Protein AF-A0A9E3WI52-F1 (afdb_monomer)

Solvent-accessible surface area (backbone atoms only — not comparable to full-atom values): 20286 Å² total; per-residue (Å²): 113,71,72,60,54,52,52,51,52,50,51,52,51,51,51,50,51,51,50,51,51,53,52,49,52,51,50,51,46,42,51,48,40,39,62,62,40,38,29,84,53,32,44,64,48,56,54,50,58,74,74,46,90,73,80,73,64,60,49,67,65,26,34,40,40,36,31,42,44,24,54,39,56,58,55,75,58,90,56,18,47,65,52,43,52,56,47,51,59,49,45,49,65,48,27,78,74,38,58,31,74,82,66,46,52,43,35,36,20,37,22,39,41,56,83,48,69,51,67,68,43,53,48,50,52,35,50,41,20,33,74,62,46,31,46,66,31,43,18,36,64,64,73,66,47,30,62,83,55,42,60,64,53,50,52,52,49,52,52,60,40,42,77,59,36,35,41,25,27,41,70,98,76,60,43,60,42,32,44,35,31,44,62,72,57,19,61,25,29,36,36,91,62,30,45,22,38,38,36,50,52,53,43,32,76,67,25,33,66,31,38,54,55,43,68,41,75,45,43,83,46,32,38,34,57,71,44,41,42,26,36,28,64,66,40,90,51,59,36,35,63,36,48,64,51,64,41,24,49,74,56,80,81,90,85,61,24,31,42,46,44,23,30,64,47,74,40,82,90,74,49,46,76,43,57,36,53,52,33,81,94,34,64,73,44,68,74,50,54,54,48,35,62,64,46,58,21,40,44,45,93,37,50,35,49,27,51,37,38,32,34,30,46,43,66,76,32,38,72,33,52,66,70,60,41,43,63,55,39,52,51,44,50,51,51,52,27,59,78,49,46,28,42,41,39,53,31,34,64,67,28,50,51,11,39,50,54,34,38,18,69,58,53,77,84,68,64,81,85,26,45,55,61,76,58,54,59,47,32,25,59,47,44,62,61,52,52,54,52,58,69,71,74,111

Mean predicted aligned error: 4.51 Å

Sequence (394 aa):
MRAWTERRKKWVRMAAVIGAVLVFLYVVRAVYTFTFYKASVWFPSYLASLFASQETVADARKHVVFLMVDHYEPGRDEEAEARSERWLVRFRAIAERHHDSYGNRFRYSWFYPYDEHREQVLAGLCLAAAEGYGEVELHWHHPRSDSQRFPAMLDDAIRWFQHHDALVSAGPNPRTQFGFIHGVWALDDSQPRCGVRRELDILFQHGCYADFTFSTIGTVSQPRKINSIYYATDSDAPKSYDTGEDVTVGKPIEDRLMIFEGPIGLNWITWRLDYAAVEAWARPTPGRILRWIGANIHVQGRPEWVFVKVYSHGIQSQDVILDHDLDGMLRSLEEICRARGITLHYVTAREAYNLVKAAEAGKSGNPEDFRDYRVPKPATSTLLQRRASAASGL

Structure (mmCIF, N/CA/C/O backbone):
data_AF-A0A9E3WI52-F1
#
_entry.id   AF-A0A9E3WI52-F1
#
loop_
_atom_site.group_PDB
_atom_site.id
_atom_site.type_symbol
_atom_site.label_atom_id
_atom_site.label_alt_id
_atom_site.label_comp_id
_atom_site.label_asym_id
_atom_site.label_entity_id
_atom_site.label_seq_id
_atom_site.pdbx_PDB_ins_code
_atom_site.Cartn_x
_atom_site.Cartn_y
_atom_site.Cartn_z
_atom_site.occupancy
_atom_site.B_iso_or_equiv
_atom_site.auth_seq_id
_atom_site.auth_comp_id
_atom_site.auth_asym_id
_atom_site.auth_atom_id
_atom_site.pdbx_PDB_model_num
ATOM 1 N N . MET A 1 1 ? -4.105 39.597 55.130 1.00 57.78 1 MET A N 1
ATOM 2 C CA . MET A 1 1 ? -4.973 39.523 53.924 1.00 57.78 1 MET A CA 1
ATOM 3 C C . MET A 1 1 ? -4.330 40.074 52.641 1.00 57.78 1 MET A C 1
ATOM 5 O O . MET A 1 1 ? -4.258 39.312 51.687 1.00 57.78 1 MET A O 1
ATOM 9 N N . ARG A 1 2 ? -3.799 41.313 52.584 1.00 59.47 2 ARG A N 1
ATOM 10 C CA . ARG A 1 2 ? -3.226 41.908 51.341 1.00 59.47 2 ARG A CA 1
ATOM 11 C C . ARG A 1 2 ? -2.077 41.116 50.676 1.00 59.47 2 ARG A C 1
ATOM 13 O O . ARG A 1 2 ? -2.048 40.985 49.456 1.00 59.47 2 ARG A O 1
ATOM 20 N N . ALA A 1 3 ? -1.158 40.535 51.451 1.00 60.12 3 ALA A N 1
ATOM 21 C CA . ALA A 1 3 ? -0.041 39.748 50.902 1.00 60.12 3 ALA A CA 1
ATOM 22 C C . ALA A 1 3 ? -0.484 38.414 50.261 1.00 60.12 3 ALA A C 1
ATOM 24 O O . ALA A 1 3 ? 0.117 37.951 49.291 1.00 60.12 3 ALA A O 1
ATOM 25 N N . TRP A 1 4 ? -1.567 37.816 50.769 1.00 58.97 4 TRP A N 1
ATOM 26 C CA . TRP A 1 4 ? -2.143 36.580 50.230 1.00 58.97 4 TRP A CA 1
ATOM 27 C C . TRP A 1 4 ? -2.876 36.837 48.905 1.00 58.97 4 TRP A C 1
ATOM 29 O O . TRP A 1 4 ? -2.714 36.085 47.946 1.00 58.97 4 TRP A O 1
ATOM 39 N N . THR A 1 5 ? -3.586 37.966 48.800 1.00 72.00 5 THR A N 1
ATOM 40 C CA . THR A 1 5 ? -4.234 38.398 47.553 1.00 72.00 5 THR A CA 1
ATOM 41 C C . THR A 1 5 ? -3.234 38.740 46.446 1.00 72.00 5 THR A C 1
ATOM 43 O O . THR A 1 5 ? -3.484 38.400 45.295 1.00 72.00 5 THR A O 1
ATOM 46 N N . GLU A 1 6 ? -2.078 39.334 46.762 1.00 74.62 6 GLU A N 1
ATOM 47 C CA . GLU A 1 6 ? -1.042 39.629 45.757 1.00 74.62 6 GLU A CA 1
ATOM 48 C C . GLU A 1 6 ? -0.302 38.373 45.273 1.00 74.62 6 GLU A C 1
ATOM 50 O O . GLU A 1 6 ? -0.060 38.228 44.074 1.00 74.62 6 GLU A O 1
ATOM 55 N N . ARG A 1 7 ? -0.014 37.405 46.159 1.00 77.12 7 ARG A N 1
ATOM 56 C CA . ARG A 1 7 ? 0.502 36.090 45.731 1.00 77.12 7 ARG A CA 1
ATOM 57 C C . ARG A 1 7 ? -0.494 35.371 44.825 1.00 77.12 7 ARG A C 1
ATOM 59 O O . ARG A 1 7 ? -0.096 34.885 43.772 1.00 77.12 7 ARG A O 1
ATOM 66 N N . ARG A 1 8 ? -1.782 35.352 45.182 1.00 83.19 8 ARG A N 1
ATOM 67 C CA . ARG A 1 8 ? -2.834 34.743 44.352 1.00 83.19 8 ARG A CA 1
ATOM 68 C C . ARG A 1 8 ? -2.932 35.412 42.977 1.00 83.19 8 ARG A C 1
ATOM 70 O O . ARG A 1 8 ? -2.984 34.709 41.977 1.00 83.19 8 ARG A O 1
ATOM 77 N N . LYS A 1 9 ? -2.872 36.747 42.900 1.00 84.81 9 LYS A N 1
ATOM 78 C CA . LYS A 1 9 ? -2.837 37.481 41.620 1.00 84.81 9 LYS A CA 1
ATOM 79 C C . LYS A 1 9 ? -1.603 37.139 40.778 1.00 84.81 9 LYS A C 1
ATOM 81 O O . LYS A 1 9 ? -1.740 36.977 39.570 1.00 84.81 9 LYS A O 1
ATOM 86 N N . LYS A 1 10 ? -0.418 36.999 41.387 1.00 85.50 10 LYS A N 1
ATOM 87 C CA . LYS A 1 10 ? 0.804 36.563 40.682 1.00 85.50 10 LYS A CA 1
ATOM 88 C C . LYS A 1 10 ? 0.668 35.146 40.121 1.00 85.50 10 LYS A C 1
ATOM 90 O O . LYS A 1 10 ? 0.993 34.944 38.958 1.00 85.50 10 LYS A O 1
ATOM 95 N N . TRP A 1 11 ? 0.133 34.202 40.899 1.00 90.88 11 TRP A N 1
ATOM 96 C CA . TRP A 1 11 ? -0.133 32.835 40.431 1.00 90.88 11 TRP A CA 1
ATOM 97 C C . TRP A 1 11 ? -1.143 32.796 39.287 1.00 90.88 11 TRP A C 1
ATOM 99 O O . TRP A 1 11 ? -0.896 32.131 38.289 1.00 90.88 11 TRP A O 1
ATOM 109 N N . VAL A 1 12 ? -2.236 33.556 39.390 1.00 90.62 12 VAL A N 1
ATOM 110 C CA . VAL A 1 12 ? -3.239 33.657 38.318 1.00 90.62 12 VAL A CA 1
ATOM 111 C C . VAL A 1 12 ? -2.630 34.255 37.047 1.00 90.62 12 VAL A C 1
ATOM 113 O O . VAL A 1 12 ? -2.839 33.715 35.967 1.00 90.62 12 VAL A O 1
ATOM 116 N N . ARG A 1 13 ? -1.828 35.324 37.156 1.00 91.88 13 ARG A N 1
ATOM 117 C CA . ARG A 1 13 ? -1.117 35.910 36.006 1.00 91.88 13 ARG A CA 1
ATOM 118 C C . ARG A 1 13 ? -0.124 34.931 35.387 1.00 91.88 13 ARG A C 1
ATOM 120 O O . ARG A 1 13 ? -0.089 34.809 34.172 1.00 91.88 13 ARG A O 1
ATOM 127 N N . MET A 1 14 ? 0.652 34.221 36.204 1.00 93.44 14 MET A N 1
ATOM 128 C CA . MET A 1 14 ? 1.607 33.227 35.715 1.00 93.44 14 MET A CA 1
ATOM 129 C C . MET A 1 14 ? 0.900 32.065 35.012 1.00 93.44 14 MET A C 1
ATOM 131 O O . MET A 1 14 ? 1.297 31.694 33.914 1.00 93.44 14 MET A O 1
ATOM 135 N N . ALA A 1 15 ? -0.187 31.548 35.587 1.00 93.94 15 ALA A N 1
ATOM 136 C CA . ALA A 1 15 ? -1.006 30.517 34.958 1.00 93.94 15 ALA A CA 1
ATOM 137 C C . ALA A 1 15 ? -1.618 30.999 33.632 1.00 93.94 15 ALA A C 1
ATOM 139 O O . ALA A 1 15 ? -1.608 30.257 32.656 1.00 93.94 15 ALA A O 1
ATOM 140 N N . ALA A 1 16 ? -2.088 32.249 33.568 1.00 94.25 16 ALA A N 1
ATOM 141 C CA . ALA A 1 16 ? -2.601 32.841 32.335 1.00 94.25 16 ALA A CA 1
ATOM 142 C C . ALA A 1 16 ? -1.513 32.975 31.256 1.00 94.25 16 ALA A C 1
ATOM 144 O O . ALA A 1 16 ? -1.765 32.653 30.100 1.00 94.25 16 ALA A O 1
ATOM 145 N N . VAL A 1 17 ? -0.296 33.390 31.629 1.00 95.88 17 VAL A N 1
ATOM 146 C CA . VAL A 1 17 ? 0.849 33.463 30.704 1.00 95.88 17 VAL A CA 1
ATOM 147 C C . VAL A 1 17 ? 1.230 32.073 30.199 1.00 95.88 17 VAL A C 1
ATOM 149 O O . VAL A 1 17 ? 1.376 31.893 28.995 1.00 95.88 17 VAL A O 1
ATOM 152 N N . ILE A 1 18 ? 1.333 31.078 31.085 1.00 96.25 18 ILE A N 1
ATOM 153 C CA . ILE A 1 18 ? 1.615 29.688 30.693 1.00 96.25 18 ILE A CA 1
ATOM 154 C C . ILE A 1 18 ? 0.526 29.174 29.745 1.00 96.25 18 ILE A C 1
ATOM 156 O O . ILE A 1 18 ? 0.843 28.623 28.695 1.00 96.25 18 ILE A O 1
ATOM 160 N N . GLY A 1 19 ? -0.749 29.406 30.068 1.00 96.25 19 GLY A N 1
ATOM 161 C CA . GLY A 1 19 ? -1.870 29.041 29.204 1.00 96.25 19 GLY A CA 1
ATOM 162 C C . GLY A 1 19 ? -1.782 29.695 27.824 1.00 96.25 19 GLY A C 1
ATOM 163 O O . GLY A 1 19 ? -1.915 29.008 26.815 1.00 96.25 19 GLY A O 1
ATOM 164 N N . ALA A 1 20 ? -1.478 30.993 27.763 1.00 96.62 20 ALA A N 1
ATOM 165 C CA . ALA A 1 20 ? -1.299 31.710 26.503 1.00 96.62 20 ALA A CA 1
ATOM 166 C C . ALA A 1 20 ? -0.125 31.157 25.676 1.00 96.62 20 ALA A C 1
ATOM 168 O O . ALA A 1 20 ? -0.264 30.988 24.466 1.00 96.62 20 ALA A O 1
ATOM 169 N N . VAL A 1 21 ? 1.001 30.815 26.314 1.00 97.06 21 VAL A N 1
ATOM 170 C CA . VAL A 1 21 ? 2.152 30.186 25.644 1.00 97.06 21 VAL A CA 1
ATOM 171 C C . VAL A 1 21 ? 1.782 28.810 25.092 1.00 97.06 21 VAL A C 1
ATOM 173 O O . VAL A 1 21 ? 2.107 28.513 23.947 1.00 97.06 21 VAL A O 1
ATOM 176 N N . LEU A 1 22 ? 1.069 27.980 25.856 1.00 95.75 22 LEU A N 1
ATOM 177 C CA . LEU A 1 22 ? 0.636 26.659 25.389 1.00 95.75 22 LEU A CA 1
ATOM 178 C C . LEU A 1 22 ? -0.327 26.760 24.199 1.00 95.75 22 LEU A C 1
ATOM 180 O O . LEU A 1 22 ? -0.162 26.030 23.223 1.00 95.75 22 LEU A O 1
ATOM 184 N N . VAL A 1 23 ? -1.281 27.695 24.238 1.00 96.12 23 VAL A N 1
ATOM 185 C CA . VAL A 1 23 ? -2.182 27.970 23.106 1.00 96.12 23 VAL A CA 1
ATOM 186 C C . VAL A 1 23 ? -1.394 28.459 21.892 1.00 96.12 23 VAL A C 1
ATOM 188 O O . VAL A 1 23 ? -1.621 27.978 20.785 1.00 96.12 23 VAL A O 1
ATOM 191 N N . PHE A 1 24 ? -0.432 29.364 22.086 1.00 96.88 24 PHE A N 1
ATOM 192 C CA . PHE A 1 24 ? 0.430 29.840 21.007 1.00 96.88 24 PHE A CA 1
ATOM 193 C C . PHE A 1 24 ? 1.222 28.693 20.365 1.00 96.88 24 PHE A C 1
ATOM 195 O O . PHE A 1 24 ? 1.182 28.536 19.147 1.00 96.88 24 PHE A O 1
ATOM 202 N N . LEU A 1 25 ? 1.878 27.843 21.162 1.00 95.62 25 LEU A N 1
ATOM 203 C CA . LEU A 1 25 ? 2.631 26.688 20.660 1.00 95.62 25 LEU A CA 1
ATOM 204 C C . LEU A 1 25 ? 1.732 25.683 19.931 1.00 95.62 25 LEU A C 1
ATOM 206 O O . LEU A 1 25 ? 2.123 25.153 18.891 1.00 95.62 25 LEU A O 1
ATOM 210 N N . TYR A 1 26 ? 0.520 25.452 20.438 1.00 95.38 26 TYR A N 1
ATOM 211 C CA . TYR A 1 26 ? -0.478 24.612 19.780 1.00 95.38 26 TYR A CA 1
ATOM 212 C C . TYR A 1 26 ? -0.864 25.167 18.401 1.00 95.38 26 TYR A C 1
ATOM 214 O O . TYR A 1 26 ? -0.838 24.428 17.417 1.00 95.38 26 TYR A O 1
ATOM 222 N N . VAL A 1 27 ? -1.145 26.472 18.300 1.00 95.88 27 VAL A N 1
ATOM 223 C CA . VAL A 1 27 ? -1.468 27.133 17.023 1.00 95.88 27 VAL A CA 1
ATOM 224 C C . VAL A 1 27 ? -0.275 27.102 16.067 1.00 95.88 27 VAL A C 1
ATOM 226 O O . VAL A 1 27 ? -0.444 26.748 14.904 1.00 95.88 27 VAL A O 1
ATOM 229 N N . VAL A 1 28 ? 0.940 27.394 16.539 1.00 95.94 28 VAL A N 1
ATOM 230 C CA . VAL A 1 28 ? 2.161 27.315 15.718 1.00 95.94 28 VAL A CA 1
ATOM 231 C C . VAL A 1 28 ? 2.356 25.901 15.171 1.00 95.94 28 VAL A C 1
ATOM 233 O O . VAL A 1 28 ? 2.612 25.733 13.979 1.00 95.94 28 VAL A O 1
ATOM 236 N N . ARG A 1 29 ? 2.178 24.868 16.004 1.00 93.62 29 ARG A N 1
ATOM 237 C CA . ARG A 1 29 ? 2.271 23.468 15.573 1.00 93.62 29 ARG A CA 1
ATOM 238 C C . ARG A 1 29 ? 1.187 23.116 14.549 1.00 93.62 29 ARG A C 1
ATOM 240 O O . ARG A 1 29 ? 1.490 22.394 13.595 1.00 93.62 29 ARG A O 1
ATOM 247 N N . ALA A 1 30 ? -0.034 23.623 14.716 1.00 93.00 30 ALA A N 1
ATOM 248 C CA . ALA A 1 30 ? -1.128 23.447 13.764 1.00 93.00 30 ALA A CA 1
ATOM 249 C C . ALA A 1 30 ? -0.794 24.077 12.404 1.00 93.00 30 ALA A C 1
ATOM 251 O O . ALA A 1 30 ? -0.822 23.381 11.390 1.00 93.00 30 ALA A O 1
ATOM 252 N N . VAL A 1 31 ? -0.386 25.352 12.385 1.00 95.06 31 VAL A N 1
ATOM 253 C CA . VAL A 1 31 ? 0.001 26.075 11.160 1.00 95.06 31 VAL A CA 1
ATOM 254 C C . VAL A 1 31 ? 1.187 25.400 10.477 1.00 95.06 31 VAL A C 1
ATOM 256 O O . VAL A 1 31 ? 1.158 25.196 9.266 1.00 95.06 31 VAL A O 1
ATOM 259 N N . TYR A 1 32 ? 2.205 24.988 11.240 1.00 94.00 32 TYR A N 1
ATOM 260 C CA . TYR A 1 32 ? 3.330 24.228 10.698 1.00 94.00 32 TYR A CA 1
ATOM 261 C C . TYR A 1 32 ? 2.856 22.936 10.028 1.00 94.00 32 TYR A C 1
ATOM 263 O O . TYR A 1 32 ? 3.246 22.668 8.897 1.00 94.00 32 TYR A O 1
ATOM 271 N N . THR A 1 33 ? 1.976 22.165 10.681 1.00 90.56 33 THR A N 1
ATOM 272 C CA . THR A 1 33 ? 1.414 20.938 10.086 1.00 90.56 33 THR A CA 1
ATOM 273 C C . THR A 1 33 ? 0.702 21.249 8.781 1.00 90.56 33 THR A C 1
ATOM 275 O O . THR A 1 33 ? 0.937 20.585 7.778 1.00 90.56 33 THR A O 1
ATOM 278 N N . PHE A 1 34 ? -0.146 22.277 8.789 1.00 92.94 34 PHE A N 1
ATOM 279 C CA . PHE A 1 34 ? -0.981 22.616 7.650 1.00 92.94 34 PHE A CA 1
ATOM 280 C C . PHE A 1 34 ? -0.155 23.024 6.429 1.00 92.94 34 PHE A C 1
ATOM 282 O O . PHE A 1 34 ? -0.425 22.587 5.311 1.00 92.94 34 PHE A O 1
ATOM 289 N N . THR A 1 35 ? 0.888 23.819 6.660 1.00 93.44 35 THR A N 1
ATOM 290 C CA . THR A 1 35 ? 1.773 24.324 5.610 1.00 93.44 35 THR A CA 1
ATOM 291 C C . THR A 1 35 ? 2.753 23.255 5.135 1.00 93.44 35 THR A C 1
ATOM 293 O O . THR A 1 35 ? 2.845 23.003 3.935 1.00 93.44 35 THR A O 1
ATOM 296 N N . PHE A 1 36 ? 3.467 22.604 6.059 1.00 92.38 36 PHE A N 1
ATOM 297 C CA . PHE A 1 36 ? 4.516 21.636 5.729 1.00 92.38 36 PHE A CA 1
ATOM 298 C C . PHE A 1 36 ? 3.946 20.399 5.029 1.00 92.38 36 PHE A C 1
ATOM 300 O O . PHE A 1 36 ? 4.483 19.956 4.020 1.00 92.38 36 PHE A O 1
ATOM 307 N N . TYR A 1 37 ? 2.809 19.888 5.508 1.00 93.12 37 TYR A N 1
ATOM 308 C CA . TYR A 1 37 ? 2.162 18.705 4.936 1.00 93.12 37 TYR A CA 1
ATOM 309 C C . TYR A 1 37 ? 1.143 19.033 3.833 1.00 93.12 37 TYR A C 1
ATOM 311 O O . TYR A 1 37 ? 0.347 18.168 3.463 1.00 93.12 37 TYR A O 1
ATOM 319 N N . LYS A 1 38 ? 1.143 20.275 3.318 1.00 94.56 38 LYS A N 1
ATOM 320 C CA . LYS A 1 38 ? 0.213 20.761 2.279 1.00 94.56 38 LYS A CA 1
ATOM 321 C C . LYS A 1 38 ? -1.238 20.347 2.550 1.00 94.56 38 LYS A C 1
ATOM 323 O O . LYS A 1 38 ? -1.957 19.882 1.667 1.00 94.56 38 LYS A O 1
ATOM 328 N N . ALA A 1 39 ? -1.670 20.511 3.797 1.00 92.81 39 ALA A N 1
ATOM 329 C CA . ALA A 1 39 ? -2.954 20.011 4.267 1.00 92.81 39 ALA A CA 1
ATOM 330 C C . ALA A 1 39 ? -4.150 20.661 3.562 1.00 92.81 39 ALA A C 1
ATOM 332 O O . ALA A 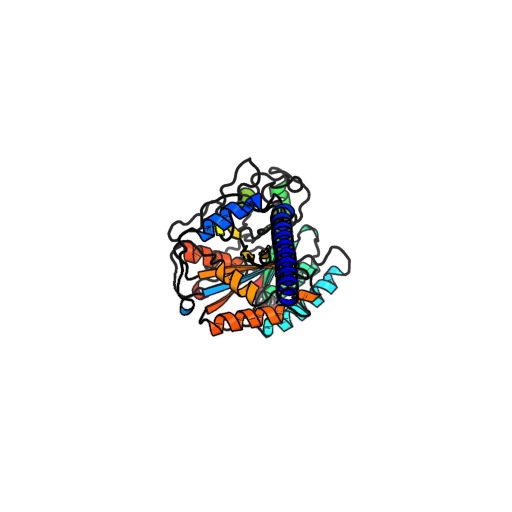1 39 ? -5.214 20.061 3.514 1.00 92.81 39 ALA A O 1
ATOM 333 N N . SER A 1 40 ? -3.978 21.825 2.929 1.00 93.38 40 SER A N 1
ATOM 334 C CA . SER A 1 40 ? -5.005 22.430 2.072 1.00 93.38 40 SER A CA 1
ATOM 335 C C . SER A 1 40 ? -5.495 21.513 0.945 1.00 93.38 40 SER A C 1
ATOM 337 O O . SER A 1 40 ? -6.608 21.711 0.469 1.00 93.38 40 SER A O 1
ATOM 339 N N . VAL A 1 41 ? -4.697 20.520 0.533 1.00 94.56 41 VAL A N 1
ATOM 340 C CA . VAL A 1 41 ? -5.084 19.535 -0.483 1.00 94.56 41 VAL A CA 1
ATOM 341 C C . VAL A 1 41 ? -6.080 18.518 0.089 1.00 94.56 41 VAL A C 1
ATOM 343 O O . VAL A 1 41 ? -7.159 18.347 -0.458 1.00 94.56 41 VAL A O 1
ATOM 346 N N . TRP A 1 42 ? -5.774 17.872 1.214 1.00 94.50 42 TRP A N 1
ATOM 347 C CA . TRP A 1 42 ? -6.526 16.702 1.699 1.00 94.50 42 TRP A CA 1
ATOM 348 C C . TRP A 1 42 ? -7.387 16.961 2.947 1.00 94.50 42 TRP A C 1
ATOM 350 O O . TRP A 1 42 ? -8.357 16.249 3.209 1.00 94.50 42 TRP A O 1
ATOM 360 N N . PHE A 1 43 ? -7.064 17.979 3.744 1.00 94.56 43 PHE A N 1
ATOM 361 C CA . PHE A 1 43 ? -7.746 18.255 5.010 1.00 94.56 43 PHE A CA 1
ATOM 362 C C . PHE A 1 43 ? -9.230 18.614 4.865 1.00 94.56 43 PHE A C 1
ATOM 364 O O . PHE A 1 43 ? -9.995 18.217 5.742 1.00 94.56 43 PHE A O 1
ATOM 371 N N . PRO A 1 44 ? -9.690 19.307 3.800 1.00 95.12 44 PRO A N 1
ATOM 372 C CA . PRO A 1 44 ? -11.124 19.494 3.586 1.00 95.12 44 PRO A CA 1
ATOM 373 C C . PRO A 1 44 ? -11.887 18.163 3.519 1.00 95.12 44 PRO A C 1
ATOM 375 O O . PRO A 1 44 ? -12.926 18.030 4.162 1.00 95.12 44 PRO A O 1
ATOM 378 N N . SER A 1 45 ? -11.340 17.159 2.827 1.00 94.19 45 SER A N 1
ATOM 379 C CA . SER A 1 45 ? -11.917 15.810 2.760 1.00 94.19 45 SER A CA 1
ATOM 380 C C . SER A 1 45 ? -11.865 15.103 4.113 1.00 94.19 45 SER A C 1
ATOM 382 O O . SER A 1 45 ? -12.846 14.485 4.516 1.00 94.19 45 SER A O 1
ATOM 384 N N . TYR A 1 46 ? -10.763 15.259 4.855 1.00 93.56 46 TYR A N 1
ATOM 385 C CA . TYR A 1 46 ? -10.645 14.742 6.222 1.00 93.56 46 TYR A CA 1
ATOM 386 C C . TYR A 1 46 ? -11.692 15.343 7.171 1.00 93.56 46 TYR A C 1
ATOM 388 O O . TYR A 1 46 ? -12.299 14.638 7.969 1.00 93.56 46 TYR A O 1
ATOM 396 N N . LEU A 1 47 ? -11.936 16.653 7.095 1.00 93.38 47 LEU A N 1
ATOM 397 C CA . LEU A 1 47 ? -12.991 17.296 7.877 1.00 93.38 47 LEU A CA 1
ATOM 398 C C . LEU A 1 47 ? -14.373 16.804 7.451 1.00 93.38 47 LEU A C 1
ATOM 400 O O . LEU A 1 47 ? -15.190 16.494 8.314 1.00 93.38 47 LEU A O 1
ATOM 404 N N . ALA A 1 48 ? -14.630 16.703 6.145 1.00 92.88 48 ALA A N 1
ATOM 405 C CA . ALA A 1 48 ? -15.899 16.200 5.632 1.00 92.88 48 ALA A CA 1
ATOM 406 C C . ALA A 1 48 ? -16.187 14.776 6.135 1.00 92.88 48 ALA A C 1
ATOM 408 O O . ALA A 1 48 ? -17.309 14.499 6.559 1.00 92.88 48 ALA A O 1
ATOM 409 N N . SER A 1 49 ? -15.177 13.899 6.189 1.00 90.81 49 SER A N 1
ATOM 410 C CA . SER A 1 49 ? -15.351 12.526 6.676 1.00 90.81 49 SER A CA 1
ATOM 411 C C . SER A 1 49 ? -15.698 12.443 8.166 1.00 90.81 49 SER A C 1
ATOM 413 O O . SER A 1 49 ? -16.364 11.495 8.569 1.00 90.81 49 SER A O 1
ATOM 415 N N . LEU A 1 50 ? -15.298 13.429 8.983 1.00 88.44 50 LEU A N 1
ATOM 416 C CA . LEU A 1 50 ? -15.662 13.482 10.408 1.00 88.44 50 LEU A CA 1
ATOM 417 C C . LEU A 1 50 ? -17.139 13.804 10.652 1.00 88.44 50 LEU A C 1
ATOM 419 O O . LEU A 1 50 ? -17.662 13.466 11.713 1.00 88.44 50 LEU A O 1
ATOM 423 N N . PHE A 1 51 ? -17.796 14.469 9.701 1.00 89.19 51 PHE A N 1
ATOM 424 C CA . PHE A 1 51 ? -19.217 14.817 9.789 1.00 89.19 51 PHE A CA 1
ATOM 425 C C . PHE A 1 51 ? -20.113 13.903 8.945 1.00 89.19 51 PHE A C 1
ATOM 427 O O . PHE A 1 51 ? -21.330 13.910 9.125 1.00 89.19 51 PHE A O 1
ATOM 434 N N . ALA A 1 52 ? -19.534 13.123 8.030 1.00 87.00 52 ALA A N 1
ATOM 435 C CA . ALA A 1 52 ? -20.263 12.149 7.233 1.00 87.00 52 ALA A CA 1
ATOM 436 C C . ALA A 1 52 ? -20.773 10.984 8.099 1.00 87.00 52 ALA A C 1
ATOM 438 O O . ALA A 1 52 ? -20.106 10.546 9.038 1.00 87.00 52 ALA A O 1
ATOM 439 N N . SER A 1 53 ? -21.950 10.450 7.756 1.00 81.50 53 SER A N 1
ATOM 440 C CA . SER A 1 53 ? -22.398 9.169 8.307 1.00 81.50 53 SER A CA 1
ATOM 441 C C . SER A 1 53 ? -21.431 8.080 7.847 1.00 81.50 53 SER A C 1
ATOM 443 O O . SER A 1 53 ? -21.197 7.932 6.651 1.00 81.50 53 SER A O 1
ATOM 445 N N . GLN A 1 54 ? -20.838 7.364 8.800 1.00 84.19 54 GLN A N 1
ATOM 446 C CA . GLN A 1 54 ? -19.888 6.292 8.525 1.00 84.19 54 GLN A CA 1
ATOM 447 C C . GLN A 1 54 ? -20.606 4.948 8.613 1.00 84.19 54 GLN A C 1
ATOM 449 O O . GLN A 1 54 ? -21.208 4.624 9.644 1.00 84.19 54 GLN A O 1
ATOM 454 N N . GLU A 1 55 ? -20.508 4.144 7.557 1.00 91.88 55 GLU A N 1
ATOM 455 C CA . GLU A 1 55 ? -20.894 2.740 7.627 1.00 91.88 55 GLU A CA 1
ATOM 456 C C . GLU A 1 55 ? -19.957 2.034 8.610 1.00 91.88 55 GLU A C 1
ATOM 458 O O . GLU A 1 55 ? -18.738 2.013 8.443 1.00 91.88 55 GLU A O 1
ATOM 463 N N . THR A 1 56 ? -20.514 1.493 9.689 1.00 93.50 56 THR A N 1
ATOM 464 C CA . THR A 1 56 ? -19.725 0.838 10.731 1.00 93.50 56 THR A CA 1
ATOM 465 C C . THR A 1 56 ? -20.412 -0.429 11.202 1.00 93.50 56 THR A C 1
ATOM 467 O O . THR A 1 56 ? -21.637 -0.560 11.193 1.00 93.50 56 THR A O 1
ATOM 470 N N . VAL A 1 57 ? -19.598 -1.377 11.652 1.00 96.19 57 VAL A N 1
ATOM 471 C CA . VAL A 1 57 ? -20.055 -2.581 12.344 1.00 96.19 57 VAL A CA 1
ATOM 472 C C . VAL A 1 57 ? -19.353 -2.704 13.691 1.00 96.19 57 VAL A C 1
ATOM 474 O O . VAL A 1 57 ? -18.323 -2.073 13.939 1.00 96.19 57 VAL A O 1
ATOM 477 N N . ALA A 1 58 ? -19.920 -3.522 14.576 1.00 96.81 58 ALA A N 1
ATOM 478 C CA . ALA A 1 58 ? -19.271 -3.883 15.830 1.00 96.81 58 ALA A CA 1
ATOM 479 C C . ALA A 1 58 ? -17.929 -4.577 15.554 1.00 96.81 58 ALA A C 1
ATOM 481 O O . ALA A 1 58 ? -17.823 -5.340 14.597 1.00 96.81 58 ALA A O 1
ATOM 482 N N . ASP A 1 59 ? -16.935 -4.355 16.415 1.00 96.62 59 ASP A N 1
ATOM 483 C CA . ASP A 1 59 ? -15.583 -4.901 16.230 1.00 96.62 59 ASP A CA 1
ATOM 484 C C . ASP A 1 59 ? -15.563 -6.428 16.084 1.00 96.62 59 ASP A C 1
ATOM 486 O O . ASP A 1 59 ? -14.855 -6.937 15.227 1.00 96.62 59 ASP A O 1
ATOM 490 N N . ALA A 1 60 ? -16.423 -7.140 16.819 1.00 96.50 60 ALA A N 1
ATOM 491 C CA . ALA A 1 60 ? -16.563 -8.596 16.735 1.00 96.50 60 ALA A CA 1
ATOM 492 C C . ALA A 1 60 ? -17.037 -9.125 15.364 1.00 96.50 60 ALA A C 1
ATOM 494 O O . ALA A 1 60 ? -17.035 -10.329 15.133 1.00 96.50 60 ALA A O 1
ATOM 495 N N . ARG A 1 61 ? -17.508 -8.241 14.474 1.00 97.25 61 ARG A N 1
ATOM 496 C CA . ARG A 1 61 ? -17.880 -8.571 13.090 1.00 97.25 61 ARG A CA 1
ATOM 497 C C . ARG A 1 61 ? -16.861 -8.066 12.070 1.00 97.25 61 ARG A C 1
ATOM 499 O O . ARG A 1 61 ? -17.074 -8.276 10.884 1.00 97.25 61 ARG A O 1
ATOM 506 N N . LYS A 1 62 ? -15.811 -7.356 12.496 1.00 98.12 62 LYS A N 1
ATOM 507 C CA . LYS A 1 62 ? -14.818 -6.788 11.582 1.00 98.12 62 LYS A CA 1
ATOM 508 C C . LYS A 1 62 ? -13.778 -7.822 11.191 1.00 98.12 62 LYS A C 1
ATOM 510 O O . LYS A 1 62 ? -13.218 -8.512 12.039 1.00 98.12 62 LYS A O 1
ATOM 515 N N . HIS A 1 63 ? -13.442 -7.779 9.916 1.00 98.69 63 HIS A N 1
ATOM 516 C CA . HIS A 1 63 ? -12.266 -8.366 9.319 1.00 98.69 63 HIS A CA 1
ATOM 517 C C . HIS A 1 63 ? -11.282 -7.237 9.006 1.00 98.69 63 HIS A C 1
ATOM 519 O O . HIS A 1 63 ? -11.553 -6.401 8.146 1.00 98.69 63 HIS A O 1
ATOM 525 N N . VAL A 1 64 ? -10.157 -7.174 9.718 1.00 98.81 64 VAL A N 1
ATOM 526 C CA . VAL A 1 64 ? -9.056 -6.266 9.378 1.00 98.81 64 VAL A CA 1
ATOM 527 C C . VAL A 1 64 ? -8.149 -6.966 8.379 1.00 98.81 64 VAL A C 1
ATOM 529 O O . VAL A 1 64 ? -7.462 -7.928 8.713 1.00 98.81 64 VAL A O 1
ATOM 532 N N . VAL A 1 65 ? -8.157 -6.454 7.155 1.00 98.81 65 VAL A N 1
ATOM 533 C CA . VAL A 1 65 ? -7.306 -6.867 6.045 1.00 98.81 65 VAL A CA 1
ATOM 534 C C . VAL A 1 65 ? -6.061 -5.986 6.064 1.00 98.81 65 VAL A C 1
ATOM 536 O O . VAL A 1 65 ? -6.088 -4.835 5.625 1.00 98.81 65 VAL A O 1
ATOM 539 N N . PHE A 1 66 ? -4.979 -6.507 6.634 1.00 98.88 66 PHE A N 1
ATOM 540 C CA . PHE A 1 66 ? -3.732 -5.777 6.818 1.00 98.88 66 PHE A CA 1
ATOM 541 C C . PHE A 1 66 ? -2.719 -6.145 5.734 1.00 98.88 66 PHE A C 1
ATOM 543 O O . PHE A 1 66 ? -2.421 -7.323 5.528 1.00 98.88 66 PHE A O 1
ATOM 550 N N . LEU A 1 67 ? -2.151 -5.125 5.092 1.00 98.50 67 LEU A N 1
ATOM 551 C CA . LEU A 1 67 ? -1.106 -5.269 4.085 1.00 98.50 67 LEU A CA 1
ATOM 552 C C . LEU A 1 67 ? 0.016 -4.252 4.298 1.00 98.50 67 LEU A C 1
ATOM 554 O O . LEU A 1 67 ? -0.222 -3.091 4.641 1.00 98.50 67 LEU A O 1
ATOM 558 N N . MET A 1 68 ? 1.239 -4.710 4.045 1.00 97.25 68 MET A N 1
ATOM 559 C CA . MET A 1 68 ? 2.439 -3.884 3.975 1.00 97.25 68 MET A CA 1
ATOM 560 C C . MET A 1 68 ? 2.890 -3.799 2.520 1.00 97.25 68 MET A C 1
ATOM 562 O O . MET A 1 68 ? 3.151 -4.833 1.896 1.00 97.25 68 MET A O 1
ATOM 566 N N . VAL A 1 69 ? 2.975 -2.576 2.001 1.00 97.50 69 VAL A N 1
ATOM 567 C CA . VAL A 1 69 ? 3.542 -2.284 0.680 1.00 97.50 69 VAL A CA 1
ATOM 568 C C . VAL A 1 69 ? 4.894 -1.612 0.851 1.00 97.50 69 VAL A C 1
ATOM 570 O O . VAL A 1 69 ? 5.020 -0.666 1.622 1.00 97.50 69 VAL A O 1
ATOM 573 N N . ASP A 1 70 ? 5.917 -2.106 0.172 1.00 96.06 70 ASP A N 1
ATOM 574 C CA . ASP A 1 70 ? 7.278 -1.644 0.410 1.00 96.06 70 ASP A CA 1
ATOM 575 C C . ASP A 1 70 ? 7.938 -1.090 -0.838 1.00 96.06 70 ASP A C 1
ATOM 577 O O . ASP A 1 70 ? 7.988 -1.766 -1.865 1.00 96.06 70 ASP A O 1
ATOM 581 N N . HIS A 1 71 ? 8.491 0.115 -0.704 1.00 96.19 71 HIS A N 1
ATOM 582 C CA . HIS A 1 71 ? 9.401 0.721 -1.668 1.00 96.19 71 HIS A CA 1
ATOM 583 C C . HIS A 1 71 ? 10.770 0.036 -1.526 1.00 96.19 71 HIS A C 1
ATOM 585 O O . HIS A 1 71 ? 11.684 0.558 -0.881 1.00 96.19 71 HIS A O 1
ATOM 591 N N . TYR A 1 72 ? 10.884 -1.193 -2.038 1.00 96.50 72 TYR A N 1
ATOM 592 C CA . TYR A 1 72 ? 12.029 -2.062 -1.763 1.00 96.50 72 TYR A CA 1
ATOM 593 C C . TYR A 1 72 ? 13.243 -1.660 -2.610 1.00 96.50 72 TYR A C 1
ATOM 595 O O . TYR A 1 72 ? 13.477 -2.222 -3.675 1.00 96.50 72 TYR A O 1
ATOM 603 N N . GLU A 1 73 ? 14.014 -0.685 -2.127 1.00 95.88 73 GLU A N 1
ATOM 604 C CA . GLU A 1 73 ? 15.138 -0.042 -2.832 1.00 95.88 73 GLU A CA 1
ATOM 605 C C . GLU A 1 73 ? 16.507 -0.390 -2.207 1.00 95.88 73 GLU A C 1
ATOM 607 O O . GLU A 1 73 ? 17.048 0.384 -1.404 1.00 95.88 73 GLU A O 1
ATOM 612 N N . PRO A 1 74 ? 17.078 -1.578 -2.495 1.00 94.75 74 PRO A N 1
ATOM 613 C CA . PRO A 1 74 ? 18.379 -1.998 -1.968 1.00 94.75 74 PRO A CA 1
ATOM 614 C C . PRO A 1 74 ? 19.560 -1.163 -2.466 1.00 94.75 74 PRO A C 1
ATOM 616 O O . PRO A 1 74 ? 20.632 -1.225 -1.854 1.00 94.75 74 PRO A O 1
ATOM 619 N N . GLY A 1 75 ? 19.372 -0.395 -3.537 1.00 94.00 75 GLY A N 1
ATOM 620 C CA . GLY A 1 75 ? 20.384 0.445 -4.151 1.00 94.00 75 GLY A CA 1
ATOM 621 C C . GLY A 1 75 ? 20.964 -0.149 -5.433 1.00 94.00 75 GLY A C 1
ATOM 622 O O . GLY A 1 75 ? 20.742 -1.299 -5.807 1.00 94.00 75 GLY A O 1
ATOM 623 N N . ARG A 1 76 ? 21.750 0.677 -6.128 1.00 93.81 76 ARG A N 1
ATOM 624 C CA . ARG A 1 76 ? 22.390 0.331 -7.413 1.00 93.81 76 ARG A CA 1
ATOM 625 C C . ARG A 1 76 ? 23.839 -0.135 -7.267 1.00 93.81 76 ARG A C 1
ATOM 627 O O . ARG A 1 76 ? 24.459 -0.524 -8.256 1.00 93.81 76 ARG A O 1
ATOM 634 N N . ASP A 1 77 ? 24.379 -0.041 -6.056 1.00 93.38 77 ASP A N 1
ATOM 635 C CA . ASP A 1 77 ? 25.759 -0.389 -5.741 1.00 93.38 77 ASP A CA 1
ATOM 636 C C . AS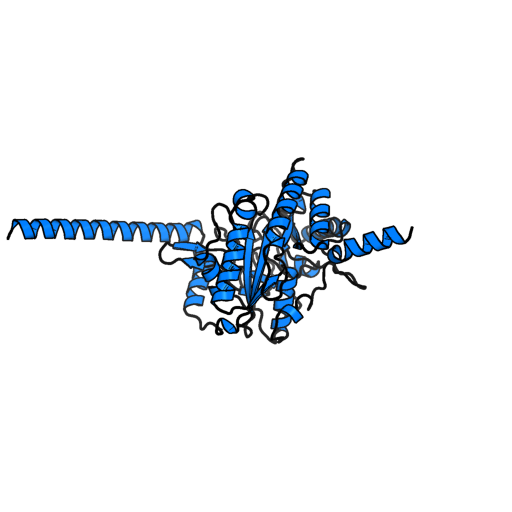P A 1 77 ? 25.997 -1.911 -5.738 1.00 93.38 77 ASP A C 1
ATOM 638 O O . ASP A 1 77 ? 25.084 -2.723 -5.896 1.00 93.38 77 ASP A O 1
ATOM 642 N N . GLU A 1 78 ? 27.262 -2.307 -5.605 1.00 90.31 78 GLU A N 1
ATOM 643 C CA . GLU A 1 78 ? 27.662 -3.717 -5.548 1.00 90.31 78 GLU A CA 1
ATOM 644 C C . GLU A 1 78 ? 27.196 -4.413 -4.257 1.00 90.31 78 GLU A C 1
ATOM 646 O O . GLU A 1 78 ? 27.099 -5.638 -4.223 1.00 90.31 78 GLU A O 1
ATOM 651 N N . GLU A 1 79 ? 26.849 -3.656 -3.212 1.00 93.88 79 GLU A N 1
ATOM 652 C CA . GLU A 1 79 ? 26.399 -4.196 -1.927 1.00 93.88 79 GLU A CA 1
ATOM 653 C C . GLU A 1 79 ? 24.895 -4.493 -1.889 1.00 93.88 79 GLU A C 1
ATOM 655 O O . GLU A 1 79 ? 24.433 -5.161 -0.959 1.00 93.88 79 GLU A O 1
ATOM 660 N N . ALA A 1 80 ? 24.127 -4.022 -2.876 1.00 94.75 80 ALA A N 1
ATOM 661 C CA . ALA A 1 80 ? 22.674 -4.157 -2.952 1.00 94.75 80 ALA A CA 1
ATOM 662 C C . ALA A 1 80 ? 22.193 -5.608 -2.781 1.00 94.75 80 ALA A C 1
ATOM 664 O O . ALA A 1 80 ? 21.231 -5.870 -2.056 1.00 94.75 80 ALA A O 1
ATOM 665 N N . GLU A 1 81 ? 22.894 -6.564 -3.393 1.00 94.94 81 GLU A N 1
ATOM 666 C CA . GLU A 1 81 ? 22.586 -7.993 -3.284 1.00 94.94 81 GLU A CA 1
ATOM 667 C C . GLU A 1 81 ? 22.771 -8.495 -1.850 1.00 94.94 81 GLU A C 1
ATOM 669 O O . GLU A 1 81 ? 21.813 -8.942 -1.222 1.00 94.94 81 GLU A O 1
ATOM 674 N N . ALA A 1 82 ? 23.962 -8.308 -1.278 1.00 94.75 82 ALA A N 1
ATOM 675 C CA . ALA A 1 82 ? 24.254 -8.724 0.090 1.00 94.75 82 ALA A CA 1
ATOM 676 C C . ALA A 1 82 ? 23.346 -8.017 1.117 1.00 94.75 82 ALA A C 1
ATOM 678 O O . ALA A 1 82 ? 22.989 -8.587 2.152 1.00 94.75 82 ALA A O 1
ATOM 679 N N . ARG A 1 83 ? 22.957 -6.763 0.852 1.00 94.50 83 ARG A N 1
ATOM 680 C CA . ARG A 1 83 ? 21.993 -6.008 1.664 1.00 94.50 83 ARG A CA 1
ATOM 681 C C . ARG A 1 83 ? 20.607 -6.647 1.604 1.00 94.50 83 ARG A C 1
ATOM 683 O O . ARG A 1 83 ? 19.996 -6.827 2.658 1.00 94.50 83 ARG A O 1
ATOM 690 N N . SER A 1 84 ? 20.148 -7.013 0.407 1.00 95.81 84 SER A N 1
ATOM 691 C CA . SER A 1 84 ? 18.867 -7.688 0.173 1.00 95.81 84 SER A CA 1
ATOM 692 C C . SER A 1 84 ? 18.819 -9.065 0.836 1.00 95.81 84 SER A C 1
ATOM 694 O O . SER A 1 84 ? 17.868 -9.380 1.548 1.00 95.81 84 SER A O 1
ATOM 696 N N . GLU A 1 85 ? 19.879 -9.861 0.705 1.00 95.12 85 GLU A N 1
ATOM 697 C CA . GLU A 1 85 ? 19.975 -11.174 1.349 1.00 95.12 85 GLU A CA 1
ATOM 698 C C . GLU A 1 85 ? 19.882 -11.074 2.874 1.00 95.12 85 GLU A C 1
ATOM 700 O O . GLU A 1 85 ? 19.074 -11.766 3.502 1.00 95.12 85 GLU A O 1
ATOM 705 N N . ARG A 1 86 ? 20.660 -10.167 3.486 1.00 93.69 86 ARG A N 1
ATOM 706 C CA . ARG A 1 86 ? 20.585 -9.914 4.933 1.00 93.69 86 ARG A CA 1
ATOM 707 C C . ARG A 1 86 ? 19.191 -9.467 5.351 1.00 93.69 86 ARG A C 1
ATOM 709 O O . ARG A 1 86 ? 18.711 -9.895 6.402 1.00 93.69 86 ARG A O 1
ATOM 716 N N . TRP A 1 87 ? 18.546 -8.623 4.546 1.00 94.75 87 TRP A N 1
ATOM 717 C CA . TRP A 1 87 ? 17.189 -8.170 4.818 1.00 94.75 87 TRP A CA 1
ATOM 718 C C . TRP A 1 87 ? 16.210 -9.347 4.827 1.00 94.75 87 TRP A C 1
ATOM 720 O O . TRP A 1 87 ? 15.503 -9.547 5.815 1.00 94.75 87 TRP A O 1
ATOM 730 N N . LEU A 1 88 ? 16.240 -10.187 3.788 1.00 95.50 88 LEU A N 1
ATOM 731 C CA . LEU A 1 88 ? 15.356 -11.345 3.649 1.00 95.50 88 LEU A CA 1
ATOM 732 C C . LEU A 1 88 ? 15.538 -12.356 4.782 1.00 95.50 88 LEU A C 1
ATOM 734 O O . LEU A 1 88 ? 14.546 -12.812 5.344 1.00 95.50 88 LEU A O 1
ATOM 738 N N . VAL A 1 89 ? 16.776 -12.683 5.166 1.00 94.62 89 VAL A N 1
ATOM 739 C CA . VAL A 1 89 ? 17.048 -13.608 6.284 1.00 94.62 89 VAL A CA 1
ATOM 740 C C . VAL A 1 89 ? 16.385 -13.121 7.573 1.00 94.62 89 VAL A C 1
ATOM 742 O O . VAL A 1 89 ? 15.732 -13.891 8.281 1.00 94.62 89 VAL A O 1
ATOM 745 N N . ARG A 1 90 ? 16.523 -11.829 7.874 1.00 93.69 90 ARG A N 1
ATOM 746 C CA . ARG A 1 90 ? 15.976 -11.243 9.100 1.00 93.69 90 ARG A CA 1
ATOM 747 C C . ARG A 1 90 ? 14.462 -11.104 9.041 1.00 93.69 90 ARG A C 1
ATOM 749 O O . ARG A 1 90 ? 13.793 -11.417 10.024 1.00 93.69 90 ARG A O 1
ATOM 756 N N . PHE A 1 91 ? 13.927 -10.698 7.893 1.00 95.31 91 PHE A N 1
ATOM 757 C CA . PHE A 1 91 ? 12.489 -10.614 7.675 1.00 95.31 91 PHE A CA 1
ATOM 758 C C . PHE A 1 91 ? 11.810 -11.972 7.873 1.00 95.31 91 PHE A C 1
ATOM 760 O O . PHE A 1 91 ? 10.832 -12.048 8.611 1.00 95.31 91 PHE A O 1
ATOM 767 N N . ARG A 1 92 ? 12.361 -13.056 7.306 1.00 95.69 92 ARG A N 1
ATOM 768 C CA . ARG A 1 92 ? 11.827 -14.418 7.486 1.00 95.69 92 ARG A CA 1
ATOM 769 C C . ARG A 1 92 ? 11.687 -14.775 8.961 1.00 95.69 92 ARG A C 1
ATOM 771 O O . ARG A 1 92 ? 10.626 -15.216 9.383 1.00 95.69 92 ARG A O 1
ATOM 778 N N . ALA A 1 93 ? 12.720 -14.511 9.760 1.00 94.62 93 ALA A N 1
ATOM 779 C CA . ALA A 1 93 ? 12.700 -14.801 11.192 1.00 94.62 93 ALA A CA 1
ATOM 780 C C . ALA A 1 93 ? 11.613 -14.024 11.959 1.00 94.62 93 ALA A C 1
ATOM 782 O O . ALA A 1 93 ? 11.110 -14.527 12.963 1.00 94.62 93 ALA A O 1
ATOM 783 N N . ILE A 1 94 ? 11.266 -12.808 11.518 1.00 95.06 94 ILE A N 1
ATOM 784 C CA . ILE A 1 94 ? 10.137 -12.042 12.066 1.00 95.06 94 ILE A CA 1
ATOM 785 C C . ILE A 1 94 ? 8.822 -12.653 11.584 1.00 95.06 94 ILE A C 1
ATOM 787 O O . ILE A 1 94 ? 7.969 -12.972 12.404 1.00 95.06 94 ILE A O 1
ATOM 791 N N . ALA A 1 95 ? 8.675 -12.858 10.274 1.00 95.75 95 ALA A N 1
ATOM 792 C CA . ALA A 1 95 ? 7.456 -13.372 9.664 1.00 95.75 95 ALA A CA 1
ATOM 793 C C . ALA A 1 95 ? 7.002 -14.694 10.306 1.00 95.75 95 ALA A C 1
ATOM 795 O O . ALA A 1 95 ? 5.837 -14.803 10.666 1.00 95.75 95 ALA A O 1
ATOM 796 N N . GLU A 1 96 ? 7.912 -15.647 10.552 1.00 95.75 96 GLU A N 1
ATOM 797 C CA . GLU A 1 96 ? 7.603 -16.941 11.199 1.00 95.75 96 GLU A CA 1
ATOM 798 C C . GLU A 1 96 ? 6.975 -16.829 12.600 1.00 95.75 96 GLU A C 1
ATOM 800 O O . GLU A 1 96 ? 6.381 -17.786 13.093 1.00 95.75 96 GLU A O 1
ATOM 805 N N . ARG A 1 97 ? 7.108 -15.687 13.284 1.00 96.75 97 ARG A N 1
ATOM 806 C CA . ARG A 1 97 ? 6.529 -15.488 14.622 1.00 96.75 97 ARG A CA 1
ATOM 807 C C . ARG A 1 97 ? 5.101 -14.953 14.589 1.00 96.75 97 ARG A C 1
ATOM 809 O O . ARG A 1 97 ? 4.423 -15.019 15.611 1.00 96.75 97 ARG A O 1
ATOM 816 N N . HIS A 1 98 ? 4.654 -14.442 13.446 1.00 97.94 98 HIS A N 1
ATOM 817 C CA . HIS A 1 98 ? 3.431 -13.658 13.334 1.00 97.94 98 HIS A CA 1
ATOM 818 C C . HIS A 1 98 ? 2.422 -14.325 12.419 1.00 97.94 98 HIS A C 1
ATOM 820 O O . HIS A 1 98 ? 2.702 -14.595 11.249 1.00 97.94 98 HIS A O 1
ATOM 826 N N . HIS A 1 99 ? 1.233 -14.553 12.967 1.00 98.31 99 HIS A N 1
ATOM 827 C CA . HIS A 1 99 ? 0.156 -15.249 12.288 1.00 98.31 99 HIS A CA 1
ATOM 828 C C . HIS A 1 99 ? -1.162 -14.509 12.476 1.00 98.31 99 HIS A C 1
ATOM 830 O O . HIS A 1 99 ? -1.467 -13.999 13.557 1.00 98.31 99 HIS A O 1
ATOM 836 N N . ASP A 1 100 ? -1.951 -14.468 11.412 1.00 98.44 100 ASP A N 1
ATOM 837 C CA . ASP A 1 100 ? -3.288 -13.899 11.437 1.00 98.44 100 ASP A CA 1
ATOM 838 C C . ASP A 1 100 ? -4.303 -14.849 12.111 1.00 98.44 100 ASP A C 1
ATOM 840 O O . ASP A 1 100 ? -3.948 -15.897 12.659 1.00 98.44 100 ASP A O 1
ATOM 844 N N . SER A 1 101 ? -5.590 -14.490 12.110 1.00 98.38 101 SER A N 1
ATOM 845 C CA . SER A 1 101 ? -6.630 -15.285 12.785 1.00 98.38 101 SER A CA 1
ATOM 846 C C . SER A 1 101 ? -6.866 -16.676 12.180 1.00 98.38 101 SER A C 1
ATOM 848 O O . SER A 1 101 ? -7.535 -17.491 12.813 1.00 98.38 101 SER A O 1
ATOM 850 N N . TYR A 1 102 ? -6.314 -16.958 10.998 1.00 98.00 102 TYR A N 1
ATOM 851 C CA . TYR A 1 102 ? -6.403 -18.247 10.310 1.00 98.00 102 TYR A CA 1
ATOM 852 C C . TYR A 1 102 ? -5.085 -19.024 10.334 1.00 98.00 102 TYR A C 1
ATOM 854 O O . TYR A 1 102 ? -4.992 -20.104 9.754 1.00 98.00 102 TYR A O 1
ATOM 862 N N . GLY A 1 103 ? -4.072 -18.507 11.034 1.00 97.56 103 GLY A N 1
ATOM 863 C CA . GLY A 1 103 ? -2.752 -19.119 11.060 1.00 97.56 103 GLY A CA 1
ATOM 864 C C . GLY A 1 103 ? -1.932 -18.824 9.805 1.00 97.56 103 GLY A C 1
ATOM 865 O O . GLY A 1 103 ? -0.920 -19.486 9.594 1.00 97.56 103 GLY A O 1
ATOM 866 N N . ASN A 1 104 ? -2.325 -17.851 8.973 1.00 97.56 104 ASN A N 1
ATOM 867 C CA . ASN A 1 104 ? -1.479 -17.430 7.862 1.00 97.56 104 ASN A CA 1
ATOM 868 C C . ASN A 1 104 ? -0.360 -16.536 8.387 1.00 97.56 104 ASN A C 1
ATOM 870 O O . ASN A 1 104 ? -0.597 -15.588 9.138 1.00 97.56 104 ASN A O 1
ATOM 874 N N . ARG A 1 105 ? 0.862 -16.821 7.947 1.00 97.38 105 ARG A N 1
ATOM 875 C CA . ARG A 1 105 ? 2.051 -16.031 8.262 1.00 97.38 105 ARG A CA 1
ATOM 876 C C . ARG A 1 105 ? 1.922 -14.592 7.750 1.00 97.38 105 ARG A C 1
ATOM 878 O O . ARG A 1 105 ? 1.311 -14.361 6.706 1.00 97.38 105 ARG A O 1
ATOM 885 N N . PHE A 1 106 ? 2.557 -13.634 8.424 1.00 97.69 106 PHE A N 1
ATOM 886 C CA . PHE A 1 106 ? 2.742 -12.293 7.862 1.00 97.69 106 PHE A CA 1
ATOM 887 C C . PHE A 1 106 ? 3.528 -12.345 6.539 1.00 97.69 106 PHE A C 1
ATOM 889 O O . PHE A 1 106 ? 4.539 -13.040 6.427 1.00 97.69 106 PHE A O 1
ATOM 896 N N . ARG A 1 107 ? 3.071 -11.594 5.532 1.00 96.62 107 ARG A N 1
ATOM 897 C CA . ARG A 1 107 ? 3.674 -11.555 4.194 1.00 96.62 107 ARG A CA 1
ATOM 898 C C . ARG A 1 107 ? 3.893 -10.125 3.729 1.00 96.62 107 ARG A C 1
ATOM 900 O O . ARG A 1 107 ? 3.163 -9.216 4.119 1.00 96.62 107 ARG A O 1
ATOM 907 N N . TYR A 1 108 ? 4.886 -9.956 2.870 1.00 95.00 108 TYR A N 1
ATOM 908 C CA . TYR A 1 108 ? 5.308 -8.661 2.353 1.00 95.00 108 TYR A CA 1
ATOM 909 C C . TYR A 1 108 ? 4.883 -8.454 0.895 1.00 95.00 108 TYR A C 1
ATOM 911 O O . TYR A 1 108 ? 4.806 -9.418 0.138 1.00 95.00 108 TYR A O 1
ATOM 919 N N . SER A 1 109 ? 4.637 -7.209 0.484 1.00 98.12 109 SER A N 1
ATOM 920 C CA . SER A 1 109 ? 4.505 -6.856 -0.938 1.00 98.12 109 SER A CA 1
ATOM 921 C C . SER A 1 109 ? 5.704 -6.000 -1.331 1.00 98.12 109 SER A C 1
ATOM 923 O O . SER A 1 109 ? 5.750 -4.816 -0.993 1.00 98.12 109 SER A O 1
ATOM 925 N N . TRP A 1 110 ? 6.691 -6.609 -1.986 1.00 98.31 110 TRP A N 1
ATOM 926 C CA . TRP A 1 110 ? 7.896 -5.917 -2.440 1.00 98.31 110 TRP A CA 1
ATOM 927 C C . TRP A 1 110 ? 7.615 -5.237 -3.772 1.00 98.31 110 TRP A C 1
ATOM 929 O O . TRP A 1 110 ? 7.580 -5.906 -4.803 1.00 98.31 110 TRP A O 1
ATOM 939 N N . PHE A 1 111 ? 7.444 -3.919 -3.768 1.00 98.62 111 PHE A N 1
ATOM 940 C CA . PHE A 1 111 ? 7.427 -3.157 -5.007 1.00 98.62 111 PHE A CA 1
ATOM 941 C C . PHE A 1 111 ? 8.884 -2.840 -5.360 1.00 98.62 111 PHE A C 1
ATOM 943 O O . PHE A 1 111 ? 9.519 -1.984 -4.742 1.00 98.62 111 PHE A O 1
ATOM 950 N N . TYR A 1 112 ? 9.442 -3.603 -6.301 1.00 98.25 112 TYR A N 1
ATOM 951 C CA . TYR A 1 112 ? 10.867 -3.556 -6.632 1.00 98.25 112 TYR A CA 1
ATOM 952 C C . TYR A 1 112 ? 11.141 -2.522 -7.743 1.00 98.25 112 TYR A C 1
ATOM 954 O O . TYR A 1 112 ? 10.427 -2.533 -8.748 1.00 98.25 112 TYR A O 1
ATOM 962 N N . PRO A 1 113 ? 12.119 -1.604 -7.591 1.00 97.38 113 PRO A N 1
ATOM 963 C CA . PRO A 1 113 ? 12.427 -0.577 -8.582 1.00 97.38 113 PRO A CA 1
ATOM 964 C C . PRO A 1 113 ? 13.059 -1.184 -9.832 1.00 97.38 113 PRO A C 1
ATOM 966 O O . PRO A 1 113 ? 14.211 -1.624 -9.804 1.00 97.38 113 PRO A O 1
ATOM 969 N N . TYR A 1 114 ? 12.359 -1.119 -10.968 1.00 97.25 114 TYR A N 1
ATOM 970 C CA . TYR A 1 114 ? 12.949 -1.523 -12.253 1.00 97.25 114 TYR A CA 1
ATOM 971 C C . TYR A 1 114 ? 14.263 -0.775 -12.545 1.00 97.25 114 TYR A C 1
ATOM 973 O O . TYR A 1 114 ? 15.214 -1.346 -13.069 1.00 97.25 114 TYR A O 1
ATOM 981 N N . ASP A 1 115 ? 14.349 0.500 -12.157 1.00 96.12 115 ASP A N 1
ATOM 982 C CA . ASP A 1 115 ? 15.501 1.359 -12.427 1.00 96.12 115 ASP A CA 1
ATOM 983 C C . ASP A 1 115 ? 16.755 1.047 -11.589 1.00 96.12 115 ASP A C 1
ATOM 985 O O . ASP A 1 115 ? 17.819 1.599 -11.879 1.00 96.12 115 ASP A O 1
ATOM 989 N N . GLU A 1 116 ? 16.670 0.174 -10.579 1.00 96.25 116 GLU A N 1
ATOM 990 C CA . GLU A 1 116 ? 17.870 -0.372 -9.932 1.00 96.25 116 GLU A CA 1
ATOM 991 C C . GLU A 1 116 ? 18.470 -1.557 -10.690 1.00 96.25 116 GLU A C 1
ATOM 993 O O . GLU A 1 116 ? 19.686 -1.751 -10.642 1.00 96.25 116 GLU A O 1
ATOM 998 N N . HIS A 1 117 ? 17.632 -2.306 -11.414 1.00 95.06 117 HIS A N 1
ATOM 999 C CA . HIS A 1 117 ? 18.025 -3.331 -12.382 1.00 95.06 117 HIS A CA 1
ATOM 1000 C C . HIS A 1 117 ? 19.053 -4.351 -11.836 1.00 95.06 117 HIS A C 1
ATOM 1002 O O . HIS A 1 117 ? 20.052 -4.678 -12.486 1.00 95.06 117 HIS A O 1
ATOM 1008 N N . ARG A 1 118 ? 18.826 -4.862 -10.614 1.00 96.50 118 ARG A N 1
ATOM 1009 C CA . ARG A 1 118 ? 19.667 -5.890 -9.970 1.00 96.50 118 ARG A CA 1
ATOM 1010 C C . ARG A 1 118 ? 19.009 -7.269 -10.094 1.00 96.50 118 ARG A C 1
ATOM 1012 O O . ARG A 1 118 ? 18.137 -7.620 -9.301 1.00 96.50 118 ARG A O 1
ATOM 1019 N N . GLU A 1 119 ? 19.443 -8.074 -11.063 1.00 95.69 119 GLU A N 1
ATOM 1020 C CA . GLU A 1 119 ? 18.832 -9.386 -11.364 1.00 95.69 119 GLU A CA 1
ATOM 1021 C C . GLU A 1 119 ? 18.831 -10.344 -10.162 1.00 95.69 119 GLU A C 1
ATOM 1023 O O . GLU A 1 119 ? 17.853 -11.039 -9.899 1.00 95.69 119 GLU A O 1
ATOM 1028 N N . GLN A 1 120 ? 19.914 -10.355 -9.390 1.00 96.44 120 GLN A N 1
ATOM 1029 C CA . GLN A 1 120 ? 20.132 -11.254 -8.258 1.00 96.44 120 GLN A CA 1
ATOM 1030 C C . GLN A 1 120 ? 19.227 -10.885 -7.082 1.00 96.44 120 GLN A C 1
ATOM 1032 O O . GLN A 1 120 ? 18.693 -11.760 -6.400 1.00 96.44 120 GLN A O 1
ATOM 1037 N N . VAL A 1 121 ? 18.974 -9.587 -6.900 1.00 97.75 121 VAL A N 1
ATOM 1038 C CA . VAL A 1 121 ? 17.992 -9.099 -5.931 1.00 97.75 121 VAL A CA 1
ATOM 1039 C C . VAL A 1 121 ? 16.598 -9.572 -6.332 1.00 97.75 121 VAL A C 1
ATOM 1041 O O . VAL A 1 121 ? 15.919 -10.187 -5.510 1.00 97.75 121 VAL A O 1
ATOM 1044 N N . LEU A 1 122 ? 16.182 -9.331 -7.582 1.00 97.75 122 LEU A N 1
ATOM 1045 C CA . LEU A 1 122 ? 14.862 -9.749 -8.059 1.00 97.75 122 LEU A CA 1
ATOM 1046 C C . LEU A 1 122 ? 14.686 -11.272 -7.948 1.00 97.75 122 LEU A C 1
ATOM 1048 O O . LEU A 1 122 ? 13.655 -11.742 -7.464 1.00 97.75 122 LEU A O 1
ATOM 1052 N N . ALA A 1 123 ? 15.702 -12.052 -8.323 1.00 96.88 123 ALA A N 1
ATOM 1053 C CA . ALA A 1 123 ? 15.692 -13.504 -8.180 1.00 96.88 123 ALA A CA 1
ATOM 1054 C C . ALA A 1 123 ? 15.532 -13.947 -6.714 1.00 96.88 123 ALA A C 1
ATOM 1056 O O . ALA A 1 123 ? 14.745 -14.856 -6.433 1.00 96.88 123 ALA A O 1
ATOM 1057 N N . GLY A 1 124 ? 16.233 -13.296 -5.780 1.00 97.19 124 GLY A N 1
ATOM 1058 C CA . GLY A 1 124 ? 16.115 -13.555 -4.343 1.00 97.19 124 GLY A CA 1
ATOM 1059 C C . GLY A 1 124 ? 14.720 -13.244 -3.791 1.00 97.19 124 GLY A C 1
ATOM 1060 O O . GLY A 1 124 ? 14.166 -14.041 -3.030 1.00 97.19 124 GLY A O 1
ATOM 1061 N N . LEU A 1 125 ? 14.112 -12.136 -4.228 1.00 97.81 125 LEU A N 1
ATOM 1062 C CA . LEU A 1 125 ? 12.728 -11.787 -3.889 1.00 97.81 125 LEU A CA 1
ATOM 1063 C C . LEU A 1 125 ? 11.730 -12.810 -4.446 1.00 97.81 125 LEU A C 1
ATOM 1065 O O . LEU A 1 125 ? 10.847 -13.265 -3.722 1.00 97.81 125 LEU A O 1
ATOM 1069 N N . CYS A 1 126 ? 11.890 -13.230 -5.704 1.00 97.69 126 CYS A N 1
ATOM 1070 C CA . CYS A 1 126 ? 11.026 -14.237 -6.325 1.00 97.69 126 CYS A CA 1
ATOM 1071 C C . CYS A 1 126 ? 11.131 -15.598 -5.624 1.00 97.69 126 CYS A C 1
ATOM 1073 O O . CYS A 1 126 ? 10.123 -16.287 -5.462 1.00 97.69 126 CYS A O 1
ATOM 1075 N N . LEU A 1 127 ? 12.328 -15.977 -5.164 1.00 96.94 127 LEU A N 1
ATOM 1076 C CA . LEU A 1 127 ? 12.520 -17.177 -4.352 1.00 96.94 127 LEU A CA 1
ATOM 1077 C C . LEU A 1 127 ? 11.807 -17.056 -2.998 1.00 96.94 127 LEU A C 1
ATOM 1079 O O . LEU A 1 127 ? 11.063 -17.960 -2.625 1.00 96.94 127 LEU A O 1
ATOM 1083 N N . ALA A 1 128 ? 11.961 -15.925 -2.302 1.00 97.12 128 ALA A N 1
ATOM 1084 C CA . ALA A 1 128 ? 11.256 -15.670 -1.046 1.00 97.12 128 ALA A CA 1
ATOM 1085 C C . ALA A 1 128 ? 9.726 -15.675 -1.225 1.00 97.12 128 ALA A C 1
ATOM 1087 O O . ALA A 1 128 ? 8.998 -16.205 -0.382 1.00 97.12 128 ALA A O 1
ATOM 1088 N N . ALA A 1 129 ? 9.228 -15.137 -2.341 1.00 97.19 129 ALA A N 1
ATOM 1089 C CA . ALA A 1 129 ? 7.816 -15.193 -2.700 1.00 97.19 129 ALA A CA 1
ATOM 1090 C C . ALA A 1 129 ? 7.337 -16.638 -2.917 1.00 97.19 129 ALA A C 1
ATOM 1092 O O . ALA A 1 129 ? 6.291 -17.029 -2.398 1.00 97.19 129 ALA A O 1
ATOM 1093 N N . ALA A 1 130 ? 8.130 -17.465 -3.604 1.00 96.38 130 ALA A N 1
ATOM 1094 C CA . ALA A 1 130 ? 7.829 -18.881 -3.821 1.00 96.38 130 ALA A CA 1
ATOM 1095 C C . ALA A 1 130 ? 7.775 -19.700 -2.516 1.00 96.38 130 ALA A C 1
ATOM 1097 O O . ALA A 1 130 ? 7.029 -20.671 -2.420 1.00 96.38 130 ALA A O 1
ATOM 1098 N N . GLU A 1 131 ? 8.532 -19.294 -1.496 1.00 95.94 131 GLU A N 1
ATOM 1099 C CA . GLU A 1 131 ? 8.509 -19.877 -0.144 1.00 95.94 131 GLU A CA 1
ATOM 1100 C C . GLU A 1 131 ? 7.372 -19.308 0.735 1.00 95.94 131 GLU A C 1
ATOM 1102 O O . GLU A 1 131 ? 7.196 -19.693 1.896 1.00 95.94 131 GLU A O 1
ATOM 1107 N N . GLY A 1 132 ? 6.567 -18.397 0.180 1.00 95.62 132 GLY A N 1
ATOM 1108 C CA . GLY A 1 132 ? 5.377 -17.838 0.813 1.00 95.62 132 GLY A CA 1
ATOM 1109 C C . GLY A 1 132 ? 5.653 -16.680 1.772 1.00 95.62 132 GLY A C 1
ATOM 1110 O O . GLY A 1 132 ? 4.860 -16.467 2.690 1.00 95.62 132 GLY A O 1
ATOM 1111 N N . TYR A 1 133 ? 6.767 -15.959 1.619 1.00 97.19 133 TYR A N 1
ATOM 1112 C CA . TYR A 1 133 ? 7.085 -14.783 2.444 1.00 97.19 133 TYR A CA 1
ATOM 1113 C C . TYR A 1 133 ? 6.496 -13.474 1.902 1.00 97.19 133 TYR A C 1
ATOM 1115 O O . TYR A 1 133 ? 6.468 -12.470 2.613 1.00 97.19 133 TYR A O 1
ATOM 1123 N N . GLY A 1 134 ? 5.997 -13.469 0.668 1.00 97.12 134 GLY A N 1
ATOM 1124 C CA . GLY A 1 134 ? 5.476 -12.263 0.040 1.00 97.12 134 GLY A CA 1
ATOM 1125 C C . GLY A 1 134 ? 5.186 -12.426 -1.441 1.00 97.12 134 GLY A C 1
ATOM 1126 O O . GLY A 1 134 ? 5.180 -13.540 -1.959 1.00 97.12 134 GLY A O 1
ATOM 1127 N N . GLU A 1 135 ? 4.955 -11.302 -2.108 1.00 98.25 135 GLU A N 1
ATOM 1128 C CA . GLU A 1 135 ? 4.798 -11.190 -3.560 1.00 98.25 135 GLU A CA 1
ATOM 1129 C C . GLU A 1 135 ? 5.610 -9.993 -4.080 1.00 98.25 135 GLU A C 1
ATOM 1131 O O . GLU A 1 135 ? 5.933 -9.076 -3.320 1.00 98.25 135 GLU A O 1
ATOM 1136 N N . VAL A 1 136 ? 5.988 -10.043 -5.360 1.00 98.44 136 VAL A N 1
ATOM 1137 C CA . VAL A 1 136 ? 6.804 -9.020 -6.029 1.00 98.44 136 VAL A CA 1
ATOM 1138 C C . VAL A 1 136 ? 5.930 -8.243 -7.003 1.00 98.44 136 VAL A C 1
ATOM 1140 O O . VAL A 1 136 ? 5.276 -8.849 -7.850 1.00 98.44 136 VAL A O 1
ATOM 1143 N N . GLU A 1 137 ? 5.972 -6.921 -6.893 1.00 98.69 137 GLU A N 1
ATOM 1144 C CA . GLU A 1 137 ? 5.198 -5.952 -7.669 1.00 98.69 137 GLU A CA 1
ATOM 1145 C C . GLU A 1 137 ? 6.127 -4.896 -8.297 1.00 98.69 137 GLU A C 1
ATOM 1147 O O . GLU A 1 137 ? 7.326 -4.843 -7.996 1.00 98.69 137 GLU A O 1
ATOM 1152 N N . LEU A 1 138 ? 5.589 -4.041 -9.171 1.00 98.69 138 LEU A N 1
ATOM 1153 C CA . LEU A 1 138 ? 6.378 -3.050 -9.903 1.00 98.69 138 LEU A CA 1
ATOM 1154 C C . LEU A 1 138 ? 6.457 -1.713 -9.151 1.00 98.69 138 LEU A C 1
ATOM 1156 O O . LEU A 1 138 ? 5.451 -1.031 -8.954 1.00 98.69 138 LEU A O 1
ATOM 1160 N N . HIS A 1 139 ? 7.673 -1.293 -8.812 1.00 98.25 139 HIS A N 1
ATOM 1161 C CA . HIS A 1 139 ? 8.000 0.082 -8.421 1.00 98.25 139 HIS A CA 1
ATOM 1162 C C . HIS A 1 139 ? 8.853 0.724 -9.505 1.00 98.25 139 HIS A C 1
ATOM 1164 O O . HIS A 1 139 ? 9.658 0.045 -10.149 1.00 98.25 139 HIS A O 1
ATOM 1170 N N . TRP A 1 140 ? 8.708 2.030 -9.728 1.00 97.19 140 TRP A N 1
ATOM 1171 C CA . TRP A 1 140 ? 9.552 2.676 -10.730 1.00 97.19 140 TRP A CA 1
ATOM 1172 C C . TRP A 1 140 ? 9.763 4.181 -10.556 1.00 97.19 140 TRP A C 1
ATOM 1174 O O . TRP A 1 140 ? 8.815 4.968 -10.487 1.00 97.19 140 TRP A O 1
ATOM 1184 N N . HIS A 1 141 ? 11.033 4.599 -10.594 1.00 96.25 141 HIS A N 1
ATOM 1185 C CA . HIS A 1 141 ? 11.461 6.002 -10.658 1.00 96.25 141 HIS A CA 1
ATOM 1186 C C . HIS A 1 141 ? 11.757 6.465 -12.085 1.00 96.25 141 HIS A C 1
ATOM 1188 O O . HIS A 1 141 ? 12.738 7.186 -12.294 1.00 96.25 141 HIS A O 1
ATOM 1194 N N . HIS A 1 142 ? 10.975 6.006 -13.068 1.00 95.50 142 HIS A N 1
ATOM 1195 C CA . HIS A 1 142 ? 11.274 6.202 -14.486 1.00 95.50 142 HIS A CA 1
ATOM 1196 C C . HIS A 1 142 ? 11.764 7.628 -14.804 1.00 95.50 142 HIS A C 1
ATOM 1198 O O . HIS A 1 142 ? 11.296 8.608 -14.206 1.00 95.50 142 HIS A O 1
ATOM 1204 N N . PRO A 1 143 ? 12.711 7.784 -15.750 1.00 94.12 143 PRO A N 1
ATOM 1205 C CA . PRO A 1 143 ? 13.086 9.113 -16.206 1.00 94.12 143 PRO A CA 1
ATOM 1206 C C . PRO A 1 143 ? 11.847 9.831 -16.744 1.00 94.12 143 PRO A C 1
ATOM 1208 O O . PRO A 1 143 ? 10.895 9.192 -17.201 1.00 94.12 143 PRO A O 1
ATOM 1211 N N . ARG A 1 144 ? 11.870 11.166 -16.712 1.00 95.56 144 ARG A N 1
ATOM 1212 C CA . ARG A 1 144 ? 10.770 11.968 -17.253 1.00 95.56 144 ARG A CA 1
ATOM 1213 C C . ARG A 1 144 ? 10.440 11.504 -18.675 1.00 95.56 144 ARG A C 1
ATOM 1215 O O . ARG A 1 144 ? 11.336 11.434 -19.516 1.00 95.56 144 ARG A O 1
ATOM 1222 N N . SER A 1 145 ? 9.168 11.219 -18.920 1.00 96.38 145 SER A N 1
ATOM 1223 C CA . SER A 1 145 ? 8.670 10.665 -20.179 1.00 96.38 145 SER A CA 1
ATOM 1224 C C . SER A 1 145 ? 7.415 11.417 -20.642 1.00 96.38 145 SER A C 1
ATOM 1226 O O . SER A 1 145 ? 7.174 12.547 -20.218 1.00 96.38 145 SER A O 1
ATOM 1228 N N . ASP A 1 146 ? 6.665 10.812 -21.557 1.00 97.12 146 ASP A N 1
ATOM 1229 C CA . ASP A 1 146 ? 5.389 11.272 -22.095 1.00 97.12 146 ASP A CA 1
ATOM 1230 C C . ASP A 1 146 ? 4.506 10.063 -22.460 1.00 97.12 146 ASP A C 1
ATOM 1232 O O . ASP A 1 146 ? 4.976 8.923 -22.506 1.00 97.12 146 ASP A O 1
ATOM 1236 N N . SER A 1 147 ? 3.225 10.300 -22.743 1.00 97.38 147 SER A N 1
ATOM 1237 C CA . SER A 1 147 ? 2.244 9.248 -23.057 1.00 97.38 147 SER A CA 1
ATOM 1238 C C . SER A 1 147 ? 2.557 8.457 -24.333 1.00 97.38 147 SER A C 1
ATOM 1240 O O . SER A 1 147 ? 1.969 7.402 -24.548 1.00 97.38 147 SER A O 1
ATOM 1242 N N . GLN A 1 148 ? 3.455 8.949 -25.197 1.00 97.75 148 GLN A N 1
ATOM 1243 C CA . GLN A 1 148 ? 3.847 8.248 -26.423 1.00 97.75 148 GLN A CA 1
ATOM 1244 C C . GLN A 1 148 ? 4.981 7.255 -26.159 1.00 97.75 148 GLN A C 1
ATOM 1246 O O . GLN A 1 148 ? 4.995 6.167 -26.729 1.00 97.75 148 GLN A O 1
ATOM 1251 N N . ARG A 1 149 ? 5.940 7.624 -25.304 1.00 97.88 149 ARG A N 1
ATOM 1252 C CA . ARG A 1 149 ? 7.129 6.811 -25.010 1.00 97.88 149 ARG A CA 1
ATOM 1253 C C . ARG A 1 149 ? 6.929 5.856 -23.844 1.00 97.88 149 ARG A C 1
ATOM 1255 O O . ARG A 1 149 ? 7.479 4.758 -23.867 1.00 97.88 149 ARG A O 1
ATOM 1262 N N . PHE A 1 150 ? 6.159 6.265 -22.838 1.00 98.25 150 PHE A N 1
ATOM 1263 C CA . PHE A 1 150 ? 5.972 5.494 -21.612 1.00 98.25 150 PHE A CA 1
ATOM 1264 C C . PHE A 1 150 ? 5.474 4.053 -21.837 1.00 98.25 150 PHE A C 1
ATOM 1266 O O . PHE A 1 150 ? 6.063 3.171 -21.217 1.00 98.25 150 PHE A O 1
ATOM 1273 N N . PRO A 1 151 ? 4.518 3.760 -22.750 1.00 98.62 151 PRO A N 1
ATOM 1274 C CA . PRO A 1 151 ? 4.082 2.383 -23.011 1.00 98.62 151 PRO A CA 1
ATOM 1275 C C . PRO A 1 151 ? 5.234 1.435 -23.376 1.00 98.62 151 PRO A C 1
ATOM 1277 O O . PRO A 1 151 ? 5.396 0.387 -22.763 1.00 98.62 151 PRO A O 1
ATOM 1280 N N . ALA A 1 152 ? 6.106 1.845 -24.304 1.00 98.50 152 ALA A N 1
ATOM 1281 C CA . ALA A 1 152 ? 7.241 1.023 -24.725 1.00 98.50 152 ALA A CA 1
ATOM 1282 C C . ALA A 1 152 ? 8.260 0.811 -23.593 1.00 98.50 152 ALA A C 1
ATOM 1284 O O . ALA A 1 152 ? 8.818 -0.274 -23.450 1.00 98.50 152 ALA A O 1
ATOM 1285 N N . MET A 1 153 ? 8.481 1.836 -22.763 1.00 98.19 153 MET A N 1
ATOM 1286 C CA . MET A 1 153 ? 9.372 1.717 -21.609 1.00 98.19 153 MET A CA 1
ATOM 1287 C C . MET A 1 153 ? 8.776 0.796 -20.528 1.00 98.19 153 MET A C 1
ATOM 1289 O O . MET A 1 153 ? 9.512 0.051 -19.884 1.00 98.19 153 MET A O 1
ATOM 1293 N N . LEU A 1 154 ? 7.458 0.853 -20.315 1.00 98.62 154 LEU A N 1
ATOM 1294 C CA . LEU A 1 154 ? 6.741 -0.017 -19.382 1.00 98.62 154 LEU A CA 1
ATOM 1295 C C . LEU A 1 154 ? 6.784 -1.477 -19.849 1.00 98.62 154 LEU A C 1
ATOM 1297 O O . LEU A 1 154 ? 7.042 -2.370 -19.048 1.00 98.62 154 LEU A O 1
ATOM 1301 N N . ASP A 1 155 ? 6.619 -1.709 -21.148 1.00 98.56 155 ASP A N 1
ATOM 1302 C CA . ASP A 1 155 ? 6.795 -3.014 -21.785 1.00 98.56 155 ASP A CA 1
ATOM 1303 C C . ASP A 1 155 ? 8.195 -3.608 -21.545 1.00 98.56 155 ASP A C 1
ATOM 1305 O O . ASP A 1 155 ? 8.323 -4.806 -21.280 1.00 98.56 155 ASP A O 1
ATOM 1309 N N . ASP A 1 156 ? 9.252 -2.789 -21.618 1.00 98.25 156 ASP A N 1
ATOM 1310 C CA . ASP A 1 156 ? 10.620 -3.216 -21.290 1.00 98.25 156 ASP A CA 1
ATOM 1311 C C . ASP A 1 156 ? 10.753 -3.615 -19.815 1.00 98.25 156 ASP A C 1
ATOM 1313 O O . ASP A 1 156 ? 11.302 -4.677 -19.511 1.00 98.25 156 ASP A O 1
ATOM 1317 N N . ALA A 1 157 ? 10.204 -2.801 -18.907 1.00 98.38 157 ALA A N 1
ATOM 1318 C CA . ALA A 1 157 ? 10.196 -3.097 -17.477 1.00 98.38 157 ALA A CA 1
ATOM 1319 C C . ALA A 1 157 ? 9.481 -4.426 -17.189 1.00 98.38 157 ALA A C 1
ATOM 1321 O O . ALA A 1 157 ? 10.035 -5.307 -16.535 1.00 98.38 157 ALA A O 1
ATOM 1322 N N . ILE A 1 158 ? 8.279 -4.610 -17.740 1.00 98.62 158 ILE A N 1
ATOM 1323 C CA . ILE A 1 158 ? 7.484 -5.831 -17.578 1.00 98.62 158 ILE A CA 1
ATOM 1324 C C . ILE A 1 158 ? 8.257 -7.055 -18.080 1.00 98.62 158 ILE A C 1
ATOM 1326 O O . ILE A 1 158 ? 8.347 -8.052 -17.362 1.00 98.62 158 ILE A O 1
ATOM 1330 N N . ARG A 1 159 ? 8.860 -6.985 -19.276 1.00 98.31 159 ARG A N 1
ATOM 1331 C CA . ARG A 1 159 ? 9.661 -8.093 -19.824 1.00 98.31 159 ARG A CA 1
ATOM 1332 C C . ARG A 1 159 ? 10.815 -8.483 -18.906 1.00 98.31 159 ARG A C 1
ATOM 1334 O O . ARG A 1 159 ? 11.051 -9.673 -18.706 1.00 98.31 159 ARG A O 1
ATOM 1341 N N . TRP A 1 160 ? 11.505 -7.501 -18.329 1.00 98.38 160 TRP A N 1
ATOM 1342 C CA . TRP A 1 160 ? 12.614 -7.760 -17.415 1.00 98.38 160 TRP A CA 1
ATOM 1343 C C . TRP A 1 160 ? 12.166 -8.526 -16.162 1.00 98.38 160 TRP A C 1
ATOM 1345 O O . TRP A 1 160 ? 12.784 -9.524 -15.796 1.00 98.38 160 TRP A O 1
ATOM 1355 N N . PHE A 1 161 ? 11.039 -8.142 -15.557 1.00 98.50 161 PHE A N 1
ATOM 1356 C CA . PHE A 1 161 ? 10.467 -8.886 -14.428 1.00 98.50 161 PHE A CA 1
ATOM 1357 C C . PHE A 1 161 ? 10.025 -10.303 -14.817 1.00 98.50 161 PHE A C 1
ATOM 1359 O O . PHE A 1 161 ? 10.236 -11.259 -14.064 1.00 98.50 161 PHE A O 1
ATOM 1366 N N . GLN A 1 162 ? 9.433 -10.457 -16.001 1.00 97.56 162 GLN A N 1
ATOM 1367 C CA . GLN A 1 162 ? 8.918 -11.739 -16.483 1.00 97.56 162 GLN A CA 1
ATOM 1368 C C . GLN A 1 162 ? 10.019 -12.770 -16.752 1.00 97.56 162 GLN A C 1
ATOM 1370 O O . GLN A 1 162 ? 9.756 -13.967 -16.628 1.00 97.56 162 GLN A O 1
ATOM 1375 N N . HIS A 1 163 ? 11.262 -12.348 -17.017 1.00 95.69 163 HIS A N 1
ATOM 1376 C CA . HIS A 1 163 ? 12.412 -13.263 -17.044 1.00 95.69 163 HIS A CA 1
ATOM 1377 C C . HIS A 1 163 ? 12.625 -14.005 -15.709 1.00 95.69 163 HIS A C 1
ATOM 1379 O O . HIS A 1 163 ? 13.239 -15.071 -15.694 1.00 95.69 163 HIS A O 1
ATOM 1385 N N . HIS A 1 164 ? 12.079 -13.485 -14.605 1.00 94.81 164 HIS A N 1
ATOM 1386 C CA . HIS A 1 164 ? 12.103 -14.097 -13.274 1.00 94.81 164 HIS A CA 1
ATOM 1387 C C . HIS A 1 164 ? 10.732 -14.645 -12.829 1.00 94.81 164 HIS A C 1
ATOM 1389 O O . HIS A 1 164 ? 10.521 -14.869 -11.637 1.00 94.81 164 HIS A O 1
ATOM 1395 N N . ASP A 1 165 ? 9.796 -14.862 -13.764 1.00 94.06 165 ASP A N 1
ATOM 1396 C CA . ASP A 1 165 ? 8.402 -15.269 -13.506 1.00 94.06 165 ASP A CA 1
ATOM 1397 C C . ASP A 1 165 ? 7.573 -14.264 -12.671 1.00 94.06 165 ASP A C 1
ATOM 1399 O O . ASP A 1 165 ? 6.475 -14.595 -12.209 1.00 94.06 165 ASP A O 1
ATOM 1403 N N . ALA A 1 166 ? 8.072 -13.042 -12.459 1.00 97.12 166 ALA A N 1
ATOM 1404 C CA . ALA A 1 166 ? 7.343 -11.986 -11.764 1.00 97.12 166 ALA A CA 1
ATOM 1405 C C . ALA A 1 166 ? 6.354 -11.271 -12.703 1.00 97.12 166 ALA A C 1
ATOM 1407 O O . ALA A 1 166 ? 6.492 -11.306 -13.926 1.00 97.12 166 ALA A O 1
ATOM 1408 N N . LEU A 1 167 ? 5.341 -10.621 -12.116 1.00 98.00 167 LEU A N 1
ATOM 1409 C CA . LEU A 1 167 ? 4.281 -9.870 -12.816 1.00 98.00 167 LEU A CA 1
ATOM 1410 C C . LEU A 1 167 ? 3.456 -10.699 -13.821 1.00 98.00 167 LEU A C 1
ATOM 1412 O O . LEU A 1 167 ? 2.821 -10.159 -14.728 1.00 98.00 167 LEU A O 1
ATOM 1416 N N . VAL A 1 168 ? 3.468 -12.024 -13.676 1.00 97.12 168 VAL A N 1
ATOM 1417 C CA . VAL A 1 168 ? 2.690 -12.969 -14.479 1.00 97.12 168 VAL A CA 1
ATOM 1418 C C . VAL A 1 168 ? 1.869 -13.858 -13.561 1.00 97.12 168 VAL A C 1
ATOM 1420 O O . VAL A 1 168 ? 2.371 -14.370 -12.560 1.00 97.12 168 VAL A O 1
ATOM 1423 N N . SER A 1 169 ? 0.602 -14.068 -13.907 1.00 95.25 169 SER A N 1
ATOM 1424 C CA . SER A 1 169 ? -0.260 -15.011 -13.199 1.00 95.25 169 SER A CA 1
ATOM 1425 C C . SER A 1 169 ? 0.121 -16.469 -13.481 1.00 95.25 169 SER A C 1
ATOM 1427 O O . SER A 1 169 ? 0.539 -16.837 -14.579 1.00 95.25 169 SER A O 1
ATOM 1429 N N . ALA A 1 170 ? -0.052 -17.324 -12.478 1.00 92.12 170 ALA A N 1
ATOM 1430 C CA . ALA A 1 170 ? 0.051 -18.768 -12.617 1.00 92.12 170 ALA A CA 1
ATOM 1431 C C . ALA A 1 170 ? -1.174 -19.345 -13.349 1.00 92.12 170 ALA A C 1
ATOM 1433 O O . ALA A 1 170 ? -2.262 -18.763 -13.355 1.00 92.12 170 ALA A O 1
ATOM 1434 N N . GLY A 1 171 ? -1.014 -20.550 -13.898 1.00 87.00 171 GLY A N 1
ATOM 1435 C CA . GLY A 1 171 ? -2.091 -21.314 -14.527 1.00 87.00 171 GLY A CA 1
ATOM 1436 C C . GLY A 1 171 ? -1.921 -21.485 -16.040 1.00 87.00 171 GLY A C 1
ATOM 1437 O O . GLY A 1 171 ? -0.901 -21.094 -16.601 1.00 87.00 171 GLY A O 1
ATOM 1438 N N . PRO A 1 172 ? -2.910 -22.102 -16.714 1.00 84.06 172 PRO A N 1
ATOM 1439 C CA . PRO A 1 172 ? -2.793 -22.496 -18.121 1.00 84.06 172 PRO A CA 1
ATOM 1440 C C . PRO A 1 172 ? -2.814 -21.314 -19.100 1.00 84.06 172 PRO A C 1
ATOM 1442 O O . PRO A 1 172 ? -2.351 -21.453 -20.225 1.00 84.06 172 PRO A O 1
ATOM 1445 N N . ASN A 1 173 ? -3.345 -20.163 -18.678 1.00 89.56 173 ASN A N 1
ATOM 1446 C CA . ASN A 1 173 ? -3.431 -18.944 -19.480 1.00 89.56 173 ASN A CA 1
ATOM 1447 C C . ASN A 1 173 ? -2.770 -17.786 -18.714 1.00 89.56 173 ASN A C 1
ATOM 1449 O O . ASN A 1 173 ? -3.494 -16.948 -18.164 1.00 89.56 173 ASN A O 1
ATOM 1453 N N . PRO A 1 174 ? -1.427 -17.768 -18.610 1.00 92.94 174 PRO A N 1
ATOM 1454 C CA . PRO A 1 174 ? -0.707 -16.727 -17.887 1.00 92.94 174 PRO A CA 1
ATOM 1455 C C . PRO A 1 174 ? -0.984 -15.357 -18.510 1.00 92.94 174 PRO A C 1
ATOM 1457 O O . PRO A 1 174 ? -1.056 -15.213 -19.732 1.00 92.94 174 PRO A O 1
ATOM 1460 N N . ARG A 1 175 ? -1.163 -14.345 -17.663 1.00 96.12 175 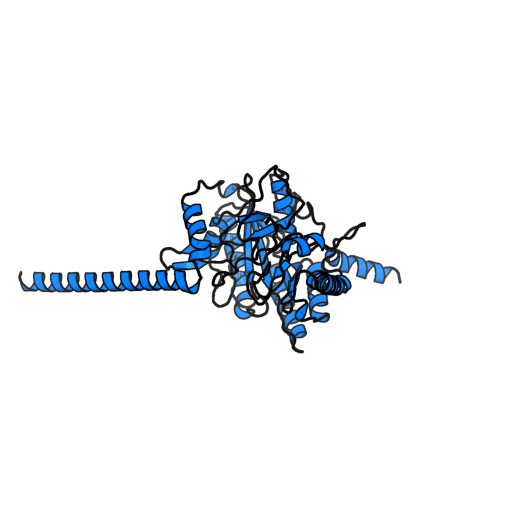ARG A N 1
ATOM 1461 C CA . ARG A 1 175 ? -1.384 -12.952 -18.067 1.00 96.12 175 ARG A CA 1
ATOM 1462 C C . ARG A 1 175 ? -0.456 -12.039 -17.287 1.00 96.12 175 ARG A C 1
ATOM 1464 O O . ARG A 1 175 ? -0.207 -12.297 -16.111 1.00 96.12 175 ARG A O 1
ATOM 1471 N N . THR A 1 176 ? -0.009 -10.961 -17.923 1.00 98.12 176 THR A N 1
ATOM 1472 C CA . THR A 1 176 ? 0.673 -9.860 -17.238 1.00 98.12 176 THR A CA 1
ATOM 1473 C C . THR A 1 176 ? -0.281 -9.225 -16.235 1.00 98.12 176 THR A C 1
ATOM 1475 O O . THR A 1 176 ? -1.308 -8.681 -16.645 1.00 98.12 176 THR A O 1
ATOM 1478 N N . GLN A 1 177 ? 0.027 -9.323 -14.941 1.00 97.56 177 GLN A N 1
ATOM 1479 C CA . GLN A 1 177 ? -0.753 -8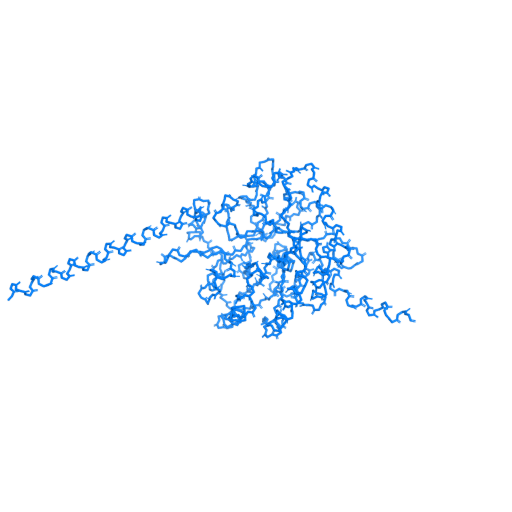.719 -13.860 1.00 97.56 177 GLN A CA 1
ATOM 1480 C C . GLN A 1 177 ? 0.193 -8.200 -12.777 1.00 97.56 177 GLN A C 1
ATOM 1482 O O . GLN A 1 177 ? 1.037 -8.959 -12.301 1.00 97.56 177 GLN A O 1
ATOM 1487 N N . PHE A 1 178 ? 0.044 -6.936 -12.381 1.00 98.69 178 PHE A N 1
ATOM 1488 C CA . PHE A 1 178 ? 0.891 -6.322 -11.355 1.00 98.69 178 PHE A CA 1
ATOM 1489 C C . PHE A 1 178 ? 0.196 -5.184 -10.607 1.00 98.69 178 PHE A C 1
ATOM 1491 O O . PHE A 1 178 ? -0.712 -4.541 -11.131 1.00 98.69 178 PHE A O 1
ATOM 1498 N N . GLY A 1 179 ? 0.627 -4.935 -9.378 1.00 98.69 179 GLY A N 1
ATOM 1499 C CA . GLY A 1 179 ? 0.393 -3.690 -8.663 1.00 98.69 179 GLY A CA 1
ATOM 1500 C C . GLY A 1 179 ? 1.500 -2.690 -8.978 1.00 98.69 179 GLY A C 1
ATOM 1501 O O . GLY A 1 179 ? 2.637 -3.077 -9.259 1.00 98.69 179 GLY A O 1
ATOM 1502 N N . PHE A 1 180 ? 1.179 -1.400 -8.906 1.00 98.75 180 PHE A N 1
ATOM 1503 C CA . PHE A 1 180 ? 2.139 -0.334 -9.185 1.00 98.75 180 PHE A CA 1
ATOM 1504 C C . PHE A 1 180 ? 2.337 0.614 -8.001 1.00 98.75 180 PHE A C 1
ATOM 1506 O O . PHE A 1 180 ? 1.381 0.979 -7.314 1.00 98.75 180 PHE A O 1
ATOM 1513 N N . ILE A 1 181 ? 3.586 1.028 -7.791 1.00 98.44 181 ILE A N 1
ATOM 1514 C CA . ILE A 1 181 ? 3.950 2.200 -6.995 1.00 98.44 181 ILE A CA 1
ATOM 1515 C C . ILE A 1 181 ? 4.806 3.117 -7.863 1.00 98.44 181 ILE A C 1
ATOM 1517 O O . ILE A 1 181 ? 5.848 2.729 -8.396 1.00 98.44 181 ILE A O 1
ATOM 1521 N N . HIS A 1 182 ? 4.396 4.376 -7.955 1.00 97.62 182 HIS A N 1
ATOM 1522 C CA . HIS A 1 182 ? 5.167 5.385 -8.651 1.00 97.62 182 HIS A CA 1
ATOM 1523 C C . HIS A 1 182 ? 6.254 5.948 -7.731 1.00 97.62 182 HIS A C 1
ATOM 1525 O O . HIS A 1 182 ? 5.981 6.704 -6.793 1.00 97.62 182 HIS A O 1
ATOM 1531 N N . GLY A 1 183 ? 7.517 5.647 -8.033 1.00 92.81 183 GLY A N 1
ATOM 1532 C CA . GLY A 1 183 ? 8.608 5.859 -7.082 1.00 92.81 183 GLY A CA 1
ATOM 1533 C C . GLY A 1 183 ? 9.041 7.298 -6.849 1.00 92.81 183 GLY A C 1
ATOM 1534 O O . GLY A 1 183 ? 9.627 7.621 -5.825 1.00 92.81 183 GLY A O 1
ATOM 1535 N N . VAL A 1 184 ? 8.686 8.213 -7.746 1.00 91.25 184 VAL A N 1
ATOM 1536 C CA . VAL A 1 184 ? 8.851 9.651 -7.496 1.00 91.25 184 VAL A CA 1
ATOM 1537 C C . VAL A 1 184 ? 7.575 10.300 -6.972 1.00 91.25 184 VAL A C 1
ATOM 1539 O O . VAL A 1 184 ? 7.529 11.523 -6.921 1.00 91.25 184 VAL A O 1
ATOM 1542 N N . TRP A 1 185 ? 6.542 9.533 -6.603 1.00 93.75 185 TRP A N 1
ATOM 1543 C CA . TRP A 1 185 ? 5.261 10.051 -6.105 1.00 93.75 185 TRP A CA 1
ATOM 1544 C C . TRP A 1 185 ? 4.625 11.056 -7.072 1.00 93.75 185 TRP A C 1
ATOM 1546 O O . TRP A 1 185 ? 4.169 12.123 -6.662 1.00 93.75 185 TRP A O 1
ATOM 1556 N N . ALA A 1 186 ? 4.686 10.763 -8.372 1.00 95.62 186 ALA A N 1
ATOM 1557 C CA . ALA A 1 186 ? 4.349 11.701 -9.441 1.00 95.62 186 ALA A CA 1
ATOM 1558 C C . ALA A 1 186 ? 3.309 11.163 -10.431 1.00 95.62 186 ALA A C 1
ATOM 1560 O O . ALA A 1 186 ? 3.296 11.631 -11.567 1.00 95.62 186 ALA A O 1
ATOM 1561 N N . LEU A 1 187 ? 2.494 10.196 -9.992 1.00 97.69 187 LEU A N 1
ATOM 1562 C CA . LEU A 1 187 ? 1.500 9.512 -10.815 1.00 97.69 187 LEU A CA 1
ATOM 1563 C C . LEU A 1 187 ? 0.710 10.486 -11.689 1.00 97.69 187 LEU A C 1
ATOM 1565 O O . LEU A 1 187 ? 0.387 11.594 -11.266 1.00 97.69 187 LEU A O 1
ATOM 1569 N N . ASP A 1 188 ? 0.441 10.081 -12.921 1.00 97.94 188 ASP A N 1
ATOM 1570 C CA . ASP A 1 188 ? -0.335 10.813 -13.916 1.00 97.94 188 ASP A CA 1
ATOM 1571 C C . ASP A 1 188 ? 0.100 12.284 -14.067 1.00 97.94 188 ASP A C 1
ATOM 1573 O O . ASP A 1 188 ? -0.691 13.230 -13.992 1.00 97.94 188 ASP A O 1
ATOM 1577 N N . ASP A 1 189 ? 1.416 12.484 -14.196 1.00 97.44 189 ASP A N 1
ATOM 1578 C CA . ASP A 1 189 ? 2.086 13.783 -14.310 1.00 97.44 189 ASP A CA 1
ATOM 1579 C C . ASP A 1 189 ? 1.673 14.794 -13.222 1.00 97.44 189 ASP A C 1
ATOM 1581 O O . ASP A 1 189 ? 1.594 16.005 -13.453 1.00 97.44 189 ASP A O 1
ATOM 1585 N N . SER A 1 190 ? 1.432 14.319 -11.995 1.00 96.69 190 SER A N 1
ATOM 1586 C CA . SER A 1 190 ? 1.055 15.175 -10.861 1.00 96.69 190 SER A CA 1
ATOM 1587 C C . SER A 1 190 ? 2.159 16.149 -10.439 1.00 96.69 190 SER A C 1
ATOM 1589 O O . SER A 1 190 ? 1.906 17.104 -9.696 1.00 96.69 190 SER A O 1
ATOM 1591 N N . GLN A 1 191 ? 3.392 15.921 -10.899 1.00 94.06 191 GLN A N 1
ATOM 1592 C CA . GLN A 1 191 ? 4.511 16.844 -10.756 1.00 94.06 191 GLN A CA 1
ATOM 1593 C C . GLN A 1 191 ? 5.530 16.702 -11.903 1.00 94.06 191 GLN A C 1
ATOM 1595 O O . GLN A 1 191 ? 5.645 15.625 -12.488 1.00 94.06 191 GLN A O 1
ATOM 1600 N N . PRO A 1 192 ? 6.365 17.736 -12.169 1.00 91.75 192 PRO A N 1
ATOM 1601 C CA . PRO A 1 192 ? 7.178 17.841 -13.392 1.00 91.75 192 PRO A CA 1
ATOM 1602 C C . PRO A 1 192 ? 8.169 16.704 -13.683 1.00 91.75 192 PRO A C 1
ATOM 1604 O O . PRO A 1 192 ? 8.758 16.673 -14.764 1.00 91.75 192 PRO A O 1
ATOM 1607 N N . ARG A 1 193 ? 8.422 15.818 -12.714 1.00 91.69 193 ARG A N 1
ATOM 1608 C CA . ARG A 1 193 ? 9.351 14.692 -12.852 1.00 91.69 193 ARG A CA 1
ATOM 1609 C C . ARG A 1 193 ? 8.761 13.507 -13.626 1.00 91.69 193 ARG A C 1
ATOM 1611 O O . ARG A 1 193 ? 9.560 12.750 -14.160 1.00 91.69 193 ARG A O 1
ATOM 1618 N N . CYS A 1 194 ? 7.433 13.360 -13.705 1.00 94.25 194 CYS A N 1
ATOM 1619 C CA . CYS A 1 194 ? 6.793 12.256 -14.432 1.00 94.25 194 CYS A CA 1
ATOM 1620 C C . CYS A 1 194 ? 6.663 12.568 -15.932 1.00 94.25 194 CYS A C 1
ATOM 1622 O O . CYS A 1 194 ? 7.349 11.945 -16.744 1.00 94.25 194 CYS A O 1
ATOM 1624 N N . GLY A 1 195 ? 5.869 13.577 -16.309 1.00 94.69 195 GLY A N 1
ATOM 1625 C CA . GLY A 1 195 ? 5.619 1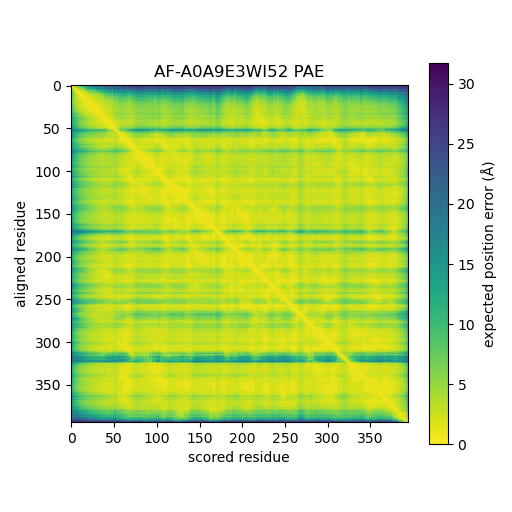3.963 -17.703 1.00 94.69 195 GLY A CA 1
ATOM 1626 C C . GLY A 1 195 ? 4.591 13.103 -18.453 1.00 94.69 195 GLY A C 1
ATOM 1627 O O . GLY A 1 195 ? 4.220 13.456 -19.572 1.00 94.69 195 GLY A O 1
ATOM 1628 N N . VAL A 1 196 ? 4.105 12.011 -17.858 1.00 97.69 196 VAL A N 1
ATOM 1629 C CA . VAL A 1 196 ? 3.167 11.069 -18.482 1.00 97.69 196 VAL A CA 1
ATOM 1630 C C . VAL A 1 196 ? 1.731 11.434 -18.116 1.00 97.69 196 VAL A C 1
ATOM 1632 O O . VAL A 1 196 ? 1.293 11.228 -16.992 1.00 97.69 196 VAL A O 1
ATOM 1635 N N . ARG A 1 197 ? 0.990 11.983 -19.081 1.00 97.12 197 ARG A N 1
ATOM 1636 C CA . ARG A 1 197 ? -0.473 12.104 -18.995 1.00 97.12 197 ARG A CA 1
ATOM 1637 C C . ARG A 1 197 ? -1.123 10.777 -19.328 1.00 97.12 197 ARG A C 1
ATOM 1639 O O . ARG A 1 197 ? -0.560 10.008 -20.113 1.00 97.12 197 ARG A O 1
ATOM 1646 N N . ARG A 1 198 ? -2.337 10.565 -18.842 1.00 97.44 198 ARG A N 1
ATOM 1647 C CA . ARG A 1 198 ? -3.068 9.322 -19.068 1.00 97.44 198 ARG A CA 1
ATOM 1648 C C . ARG A 1 198 ? -2.312 8.089 -18.581 1.00 97.44 198 ARG A C 1
ATOM 1650 O O . ARG A 1 198 ? -2.358 7.020 -19.195 1.00 97.44 198 ARG A O 1
ATOM 1657 N N . GLU A 1 199 ? -1.523 8.269 -17.524 1.00 98.31 199 GLU A N 1
ATOM 1658 C CA . GLU A 1 199 ? -0.663 7.207 -17.009 1.00 98.31 199 GLU A CA 1
ATOM 1659 C C . GLU A 1 199 ? -1.501 6.047 -16.455 1.00 98.31 199 GLU A C 1
ATOM 1661 O O . GLU A 1 199 ? -1.110 4.890 -16.598 1.00 98.31 199 GLU A O 1
ATOM 1666 N N . LEU A 1 200 ? -2.679 6.331 -15.887 1.00 98.62 200 LEU A N 1
ATOM 1667 C CA . LEU A 1 200 ? -3.548 5.325 -15.272 1.00 98.62 200 LEU A CA 1
ATOM 1668 C C . LEU A 1 200 ? -4.101 4.355 -16.322 1.00 98.62 200 LEU A C 1
ATOM 1670 O O . LEU A 1 200 ? -4.074 3.143 -16.110 1.00 98.62 200 LEU A O 1
ATOM 1674 N N . ASP A 1 201 ? -4.553 4.878 -17.463 1.00 98.50 201 ASP A N 1
ATOM 1675 C CA . ASP A 1 201 ? -5.030 4.081 -18.593 1.00 98.50 201 ASP A CA 1
ATOM 1676 C C . ASP A 1 201 ? -3.902 3.247 -19.198 1.00 98.50 201 ASP A C 1
ATOM 1678 O O . ASP A 1 201 ? -4.105 2.069 -19.497 1.00 98.50 201 ASP A O 1
ATOM 1682 N N . ILE A 1 202 ? -2.708 3.833 -19.361 1.00 98.56 202 ILE A N 1
ATOM 1683 C CA . ILE A 1 202 ? -1.543 3.105 -19.878 1.00 98.56 202 ILE A CA 1
ATOM 1684 C C . ILE A 1 202 ? -1.204 1.946 -18.935 1.00 98.56 202 ILE A C 1
ATOM 1686 O O . ILE A 1 202 ? -1.122 0.805 -19.391 1.00 98.56 202 ILE A O 1
ATOM 1690 N N . LEU A 1 203 ? -1.079 2.202 -17.630 1.00 98.69 203 LEU A N 1
ATOM 1691 C CA . LEU A 1 203 ? -0.823 1.171 -16.622 1.00 98.69 203 LEU A CA 1
ATOM 1692 C C . LEU A 1 203 ? -1.886 0.064 -16.676 1.0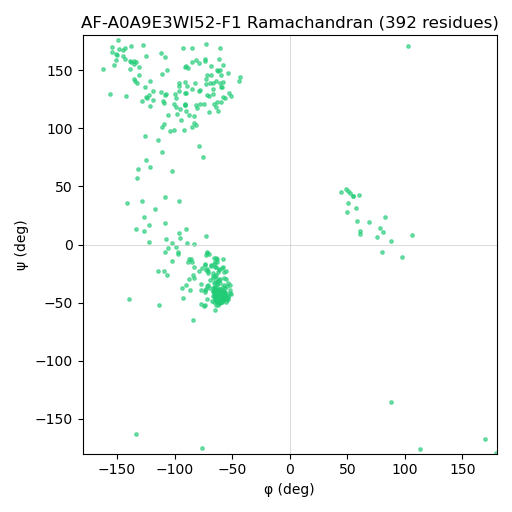0 98.69 203 LEU A C 1
ATOM 1694 O O . LEU A 1 203 ? -1.541 -1.117 -16.758 1.00 98.69 203 LEU A O 1
ATOM 1698 N N . PHE A 1 204 ? -3.171 0.432 -16.679 1.00 98.50 204 PHE A N 1
ATOM 1699 C CA . PHE A 1 204 ? -4.284 -0.518 -16.717 1.00 98.50 204 PHE A CA 1
ATOM 1700 C C . PHE A 1 204 ? -4.250 -1.408 -17.968 1.00 98.50 204 PHE A C 1
ATOM 1702 O O . PHE A 1 204 ? -4.345 -2.632 -17.868 1.00 98.50 204 PHE A O 1
ATOM 1709 N N . GLN A 1 205 ? -4.035 -0.817 -19.148 1.00 98.00 205 GLN A N 1
ATOM 1710 C CA . GLN A 1 205 ? -3.962 -1.541 -20.424 1.00 98.00 205 GLN A CA 1
ATOM 1711 C C . GLN A 1 205 ? -2.787 -2.525 -20.496 1.00 98.00 205 GLN A C 1
ATOM 1713 O O . GLN A 1 205 ? -2.881 -3.528 -21.202 1.00 98.00 205 GLN A O 1
ATOM 1718 N N . HIS A 1 206 ? -1.708 -2.272 -19.749 1.00 98.31 206 HIS A N 1
ATOM 1719 C CA . HIS A 1 206 ? -0.532 -3.148 -19.692 1.00 98.31 206 HIS A CA 1
ATOM 1720 C C . HIS A 1 206 ? -0.637 -4.229 -18.604 1.00 98.31 206 HIS A C 1
ATOM 1722 O O . HIS A 1 206 ? 0.269 -5.048 -18.460 1.00 98.31 206 HIS A O 1
ATOM 1728 N N . GLY A 1 207 ? -1.752 -4.281 -17.865 1.00 97.88 207 GLY A N 1
ATOM 1729 C CA . GLY A 1 207 ? -2.024 -5.317 -16.866 1.00 97.88 207 GLY A CA 1
ATOM 1730 C C . GLY A 1 207 ? -1.893 -4.863 -15.413 1.00 97.88 207 GLY A C 1
ATOM 1731 O O . GLY A 1 207 ? -1.988 -5.703 -14.515 1.00 97.88 207 GLY A O 1
ATOM 1732 N N . CYS A 1 208 ? -1.712 -3.566 -15.148 1.00 98.62 208 CYS A N 1
ATOM 1733 C CA . CYS A 1 208 ? -1.758 -3.053 -13.783 1.00 98.62 208 CYS A CA 1
ATOM 1734 C C . CYS A 1 208 ? -3.175 -3.205 -13.214 1.00 98.62 208 CYS A C 1
ATOM 1736 O O . CYS A 1 208 ? -4.131 -2.663 -13.773 1.00 98.62 208 CYS A O 1
ATOM 1738 N N . TYR A 1 209 ? -3.335 -3.937 -12.110 1.00 98.31 209 TYR A N 1
ATOM 1739 C CA . TYR A 1 209 ? -4.651 -4.144 -11.501 1.00 98.31 209 TYR A CA 1
ATOM 1740 C C . TYR A 1 209 ? -5.024 -3.031 -10.510 1.00 98.31 209 TYR A C 1
ATOM 1742 O O . TYR A 1 209 ? -6.209 -2.729 -10.356 1.00 98.31 209 TYR A O 1
ATOM 1750 N N . ALA A 1 210 ? -4.039 -2.413 -9.847 1.00 98.75 210 ALA A N 1
ATOM 1751 C CA . ALA A 1 210 ? -4.241 -1.290 -8.934 1.00 98.75 210 ALA A CA 1
ATOM 1752 C C . ALA A 1 210 ? -2.942 -0.514 -8.661 1.00 98.75 210 ALA A C 1
ATOM 1754 O O . ALA A 1 210 ? -1.848 -1.085 -8.633 1.00 98.75 210 ALA A O 1
ATOM 1755 N N . ASP A 1 211 ? -3.093 0.779 -8.383 1.00 98.81 211 ASP A N 1
ATOM 1756 C CA . ASP A 1 211 ? -2.042 1.639 -7.844 1.00 98.81 211 ASP A CA 1
ATOM 1757 C C . ASP A 1 211 ? -2.065 1.652 -6.306 1.00 98.81 211 ASP A C 1
ATOM 1759 O O . ASP A 1 211 ? -3.124 1.724 -5.672 1.00 98.81 211 ASP A O 1
ATOM 1763 N N . PHE A 1 212 ? -0.872 1.628 -5.710 1.00 98.75 212 PHE A N 1
ATOM 1764 C CA . PHE A 1 212 ? -0.650 1.663 -4.266 1.00 98.75 212 PHE A CA 1
ATOM 1765 C C . PHE A 1 212 ? 0.221 2.850 -3.826 1.00 98.75 212 PHE A C 1
ATOM 1767 O O . PHE A 1 212 ? 0.687 2.858 -2.685 1.00 98.75 212 PHE A O 1
ATOM 1774 N N . THR A 1 213 ? 0.393 3.876 -4.663 1.00 98.19 213 THR A N 1
ATOM 1775 C CA . THR A 1 213 ? 1.316 4.999 -4.433 1.00 98.19 213 THR A CA 1
ATOM 1776 C C . THR A 1 213 ? 0.956 5.841 -3.200 1.00 98.19 213 THR A C 1
ATOM 1778 O O . THR A 1 213 ? 1.841 6.372 -2.533 1.00 98.19 213 THR A O 1
ATOM 1781 N N . PHE A 1 214 ? -0.331 5.995 -2.865 1.00 97.50 214 PHE A N 1
ATOM 1782 C CA . PHE A 1 214 ? -0.754 6.962 -1.839 1.00 97.50 214 PHE A CA 1
ATOM 1783 C C . PHE A 1 214 ? -0.775 6.388 -0.416 1.00 97.50 214 PHE A C 1
ATOM 1785 O O . PHE A 1 214 ? -1.324 5.321 -0.164 1.00 97.50 214 PHE A O 1
ATOM 1792 N N . SER A 1 215 ? -0.282 7.097 0.594 1.00 94.69 215 SER A N 1
ATOM 1793 C CA . SER A 1 215 ? -0.157 8.557 0.648 1.00 94.69 215 SER A CA 1
ATOM 1794 C C . SER A 1 215 ? 1.166 9.138 0.145 1.00 94.69 215 SER A C 1
ATOM 1796 O O . SER A 1 215 ? 2.221 8.551 0.334 1.00 94.69 215 SER A O 1
ATOM 1798 N N . THR A 1 216 ? 1.106 10.378 -0.335 1.00 94.38 216 THR A N 1
ATOM 1799 C CA . THR A 1 216 ? 2.257 11.221 -0.701 1.00 94.38 216 THR A CA 1
ATOM 1800 C C . THR A 1 216 ? 2.157 12.592 -0.013 1.00 94.38 216 THR A C 1
ATOM 1802 O O . THR A 1 216 ? 2.451 13.647 -0.590 1.00 94.38 216 THR A O 1
ATOM 1805 N N . ILE A 1 217 ? 1.673 12.601 1.238 1.00 92.31 217 ILE A N 1
ATOM 1806 C CA . ILE A 1 217 ? 1.411 13.828 2.002 1.00 92.31 217 ILE A CA 1
ATOM 1807 C C . ILE A 1 217 ? 2.678 14.687 2.136 1.00 92.31 217 ILE A C 1
ATOM 1809 O O . ILE A 1 217 ? 3.776 14.193 2.365 1.00 92.31 217 ILE A O 1
ATOM 1813 N N . GLY A 1 218 ? 2.509 16.007 2.012 1.00 92.00 218 GLY A N 1
ATOM 1814 C CA . GLY A 1 218 ? 3.607 16.973 1.918 1.00 92.00 218 GLY A CA 1
ATOM 1815 C C . GLY A 1 218 ? 3.929 17.367 0.480 1.00 92.00 218 GLY A C 1
ATOM 1816 O O . GLY A 1 218 ? 4.612 18.366 0.254 1.00 92.00 218 GLY A O 1
ATOM 1817 N N . THR A 1 219 ? 3.361 16.665 -0.502 1.00 93.81 219 THR A N 1
ATOM 1818 C CA . THR A 1 219 ? 3.513 16.969 -1.928 1.00 93.81 219 THR A CA 1
ATOM 1819 C C . THR A 1 219 ? 2.203 17.464 -2.549 1.00 93.81 219 THR A C 1
ATOM 1821 O O . THR A 1 219 ? 1.130 17.352 -1.957 1.00 93.81 219 THR A O 1
ATOM 1824 N N . VAL A 1 220 ? 2.290 18.065 -3.740 1.00 93.31 220 VAL A N 1
ATOM 1825 C CA . VAL A 1 220 ? 1.100 18.423 -4.541 1.00 93.31 220 VAL A CA 1
ATOM 1826 C C . VAL A 1 220 ? 0.444 17.195 -5.181 1.00 93.31 220 VAL A C 1
ATOM 1828 O O . VAL A 1 220 ? -0.724 17.256 -5.567 1.00 93.31 220 VAL A O 1
ATOM 1831 N N . SER A 1 221 ? 1.180 16.083 -5.244 1.00 96.69 221 SER A N 1
ATOM 1832 C CA . SER A 1 221 ? 0.725 14.811 -5.786 1.00 96.69 221 SER A CA 1
ATOM 1833 C C . SER A 1 221 ? -0.297 14.115 -4.901 1.00 96.69 221 SER A C 1
ATOM 1835 O O . SER A 1 221 ? -1.068 13.317 -5.417 1.00 96.69 221 SER A O 1
ATOM 1837 N N . GLN A 1 222 ? -0.358 14.411 -3.600 1.00 97.19 222 GLN A N 1
ATOM 1838 C CA . GLN A 1 222 ? -1.362 13.812 -2.720 1.00 97.19 222 GLN A CA 1
ATOM 1839 C C . GLN A 1 222 ? -2.778 14.094 -3.262 1.00 97.19 222 GLN A C 1
ATOM 1841 O O . GLN A 1 222 ? -3.098 15.264 -3.499 1.00 97.19 222 GLN A O 1
ATOM 1846 N N . PRO A 1 223 ? -3.635 13.080 -3.467 1.00 97.44 223 PRO A N 1
ATOM 1847 C CA . PRO A 1 223 ? -5.023 13.309 -3.850 1.00 97.44 223 PRO A CA 1
ATOM 1848 C C . PRO A 1 223 ? -5.797 14.078 -2.775 1.00 97.44 223 PRO A C 1
ATOM 1850 O O . PRO A 1 223 ? -5.502 13.986 -1.578 1.00 97.44 223 PRO A O 1
ATOM 1853 N N . ARG A 1 224 ? -6.791 14.863 -3.212 1.00 96.81 224 ARG A N 1
ATOM 1854 C CA . ARG A 1 224 ? -7.775 15.479 -2.309 1.00 96.81 224 ARG A CA 1
ATOM 1855 C C . ARG A 1 224 ? -8.628 14.409 -1.641 1.00 96.81 224 ARG A C 1
ATOM 1857 O O . ARG A 1 224 ? -8.944 14.547 -0.459 1.00 96.81 224 ARG A O 1
ATOM 1864 N N . LYS A 1 225 ? -9.030 13.380 -2.391 1.00 97.25 225 LYS A N 1
ATOM 1865 C CA . LYS A 1 225 ? -9.682 12.185 -1.848 1.00 97.25 225 LYS A CA 1
ATOM 1866 C C . LYS A 1 225 ? -8.672 11.423 -0.974 1.00 97.25 225 LYS A C 1
ATOM 1868 O O . LYS A 1 225 ? -7.485 11.422 -1.277 1.00 97.25 225 LYS A O 1
ATOM 1873 N N . ILE A 1 226 ? -9.129 10.908 0.165 1.00 96.94 226 ILE A N 1
ATOM 1874 C CA . ILE A 1 226 ? -8.301 10.184 1.136 1.00 96.94 226 ILE A CA 1
ATOM 1875 C C . ILE A 1 226 ? -9.114 9.060 1.774 1.00 96.94 226 ILE A C 1
ATOM 1877 O O . ILE A 1 226 ? -10.344 9.141 1.812 1.00 96.94 226 ILE A O 1
ATOM 1881 N N . ASN A 1 227 ? -8.423 8.094 2.383 1.00 97.44 227 ASN A N 1
ATOM 1882 C CA . ASN A 1 227 ? -9.018 6.996 3.149 1.00 97.44 227 ASN A CA 1
ATOM 1883 C C . ASN A 1 227 ? -10.047 6.203 2.342 1.00 97.44 227 ASN A C 1
ATOM 1885 O O . ASN A 1 227 ? -11.122 5.875 2.843 1.00 97.44 227 ASN A O 1
ATOM 1889 N N . SER A 1 228 ? -9.732 5.931 1.079 1.00 97.81 228 SER A N 1
ATOM 1890 C CA . SER A 1 228 ? -10.692 5.353 0.148 1.00 97.81 228 SER A CA 1
ATOM 1891 C C . SER A 1 228 ? -10.060 4.352 -0.811 1.00 97.81 228 SER A C 1
ATOM 1893 O O . SER A 1 228 ? -8.852 4.342 -1.040 1.00 97.81 228 SER A O 1
ATOM 1895 N N . ILE A 1 229 ? -10.912 3.499 -1.371 1.00 98.69 229 ILE A N 1
ATOM 1896 C CA . ILE A 1 229 ? -10.575 2.620 -2.487 1.00 98.69 229 ILE A CA 1
ATOM 1897 C C . ILE A 1 229 ? -11.554 2.985 -3.592 1.00 98.69 229 ILE A C 1
ATOM 1899 O O . ILE A 1 229 ? -12.769 2.914 -3.392 1.00 98.69 229 ILE A O 1
ATOM 1903 N N . TYR A 1 230 ? -11.039 3.441 -4.727 1.00 98.69 230 TYR A N 1
ATOM 1904 C CA . TYR A 1 230 ? -11.858 4.028 -5.784 1.00 98.69 230 TYR A CA 1
ATOM 1905 C C . TYR A 1 230 ? -11.246 3.806 -7.156 1.00 98.69 230 TYR A C 1
ATOM 1907 O O . TYR A 1 230 ? -10.060 3.523 -7.292 1.00 98.69 230 TYR A O 1
ATOM 1915 N N . TYR A 1 231 ? -12.065 3.979 -8.181 1.00 98.69 231 TYR A N 1
ATOM 1916 C CA . TYR A 1 231 ? -11.624 4.019 -9.562 1.00 98.69 231 TYR A CA 1
ATOM 1917 C C . TYR A 1 231 ? -11.435 5.462 -10.012 1.00 98.69 231 TYR A C 1
ATOM 1919 O O . TYR A 1 231 ? -12.306 6.315 -9.813 1.00 98.69 231 TYR A O 1
ATOM 1927 N N . ALA A 1 232 ? -10.295 5.731 -10.638 1.00 97.19 232 ALA A N 1
ATOM 1928 C CA . ALA A 1 232 ? -9.987 7.029 -11.218 1.00 97.19 232 ALA A CA 1
ATOM 1929 C C . ALA A 1 232 ? -10.318 7.020 -12.713 1.00 97.19 232 ALA A C 1
ATOM 1931 O O . ALA A 1 232 ? -10.022 6.056 -13.415 1.00 97.19 232 ALA A O 1
ATOM 1932 N N . THR A 1 233 ? -10.954 8.087 -13.199 1.00 96.88 233 THR A N 1
ATOM 1933 C CA . THR A 1 233 ? -11.211 8.257 -14.637 1.00 96.88 233 THR A CA 1
ATOM 1934 C C . THR A 1 233 ? -10.111 9.113 -15.207 1.00 96.88 233 THR A C 1
ATOM 1936 O O . THR A 1 233 ? -9.979 10.267 -14.803 1.00 96.88 233 THR A O 1
ATOM 1939 N N . ASP A 1 234 ? -9.334 8.542 -16.113 1.00 97.25 234 ASP A N 1
ATOM 1940 C CA . ASP A 1 234 ? -8.167 9.214 -16.649 1.00 97.25 234 ASP A CA 1
ATOM 1941 C C . ASP A 1 234 ? -8.523 10.339 -17.635 1.00 97.25 234 ASP A C 1
ATOM 1943 O O . ASP A 1 234 ? -9.616 10.375 -18.211 1.00 97.25 234 ASP A O 1
ATOM 1947 N N . SER A 1 235 ? -7.604 11.285 -17.823 1.00 96.00 235 SER A N 1
ATOM 1948 C CA . SER A 1 235 ? -7.792 12.445 -18.693 1.00 96.00 235 SER A CA 1
ATOM 1949 C C . SER A 1 235 ? -6.465 12.998 -19.219 1.00 96.00 235 SER A C 1
ATOM 1951 O O . SER A 1 235 ? -5.389 12.651 -18.748 1.00 96.00 235 SER A O 1
ATOM 1953 N N . ASP A 1 236 ? -6.521 13.919 -20.184 1.00 96.25 236 ASP A N 1
ATOM 1954 C CA . ASP A 1 236 ? -5.316 14.620 -20.661 1.00 96.25 236 ASP A CA 1
ATOM 1955 C C . ASP A 1 236 ? -4.765 15.644 -19.641 1.00 96.25 236 ASP A C 1
ATOM 1957 O O . ASP A 1 236 ? -3.705 16.246 -19.853 1.00 96.25 236 ASP A O 1
ATOM 1961 N N . ALA A 1 237 ? -5.491 15.887 -18.546 1.00 96.38 237 ALA A N 1
ATOM 1962 C CA . ALA A 1 237 ? -5.055 16.726 -17.438 1.00 96.38 237 ALA A CA 1
ATOM 1963 C C . ALA A 1 237 ? -4.198 15.914 -16.443 1.00 96.38 237 ALA A C 1
ATOM 1965 O O . ALA A 1 237 ? -4.309 14.696 -16.397 1.00 96.38 237 ALA A O 1
ATOM 1966 N N . PRO A 1 238 ? -3.334 16.567 -15.640 1.00 96.69 238 PRO A N 1
ATOM 1967 C CA . PRO A 1 238 ? -2.614 15.873 -14.580 1.00 96.69 238 PRO A CA 1
ATOM 1968 C C . PRO A 1 238 ? -3.556 15.273 -13.560 1.00 96.69 238 PRO A C 1
ATOM 1970 O O . PRO A 1 238 ? -4.600 15.865 -13.266 1.00 96.69 238 PRO A O 1
ATOM 1973 N N . LYS A 1 239 ? -3.029 14.290 -12.831 1.00 97.00 239 LYS A N 1
ATOM 1974 C CA . LYS A 1 239 ? -3.516 13.938 -11.503 1.00 97.00 239 LYS A CA 1
ATOM 1975 C C . LYS A 1 239 ? -4.988 13.518 -11.556 1.00 97.00 239 LYS A C 1
ATOM 1977 O O . LYS A 1 239 ? -5.782 13.909 -10.702 1.00 97.00 239 LYS A O 1
ATOM 1982 N N . SER A 1 240 ? -5.365 12.724 -12.551 1.00 97.69 240 SER A N 1
ATOM 1983 C CA . SER A 1 240 ? -6.745 12.290 -12.782 1.00 97.69 240 SER A CA 1
ATOM 1984 C C . SER A 1 240 ? -7.312 11.472 -11.611 1.00 97.69 240 SER A C 1
ATOM 1986 O O . SER A 1 240 ? -8.519 11.457 -11.380 1.00 97.69 240 SER A O 1
ATOM 1988 N N . TYR A 1 241 ? -6.440 10.880 -10.787 1.00 97.50 241 TYR A N 1
ATOM 1989 C CA . TYR A 1 241 ? -6.790 10.214 -9.528 1.00 97.50 241 TYR A CA 1
ATOM 1990 C C . TYR A 1 241 ? -7.196 11.163 -8.390 1.00 97.50 241 TYR A C 1
ATOM 1992 O O . TYR A 1 241 ? -7.594 10.706 -7.326 1.00 97.50 241 TYR A O 1
ATOM 2000 N N . ASP A 1 242 ? -7.087 12.486 -8.548 1.00 97.56 242 ASP A N 1
ATOM 2001 C CA . ASP A 1 242 ? -7.367 13.449 -7.474 1.00 97.56 242 ASP A CA 1
ATOM 2002 C C . ASP A 1 242 ? -8.794 13.333 -6.899 1.00 97.56 242 ASP A C 1
ATOM 2004 O O . ASP A 1 242 ? -9.058 13.724 -5.755 1.00 97.56 242 ASP A O 1
ATOM 2008 N N . THR A 1 243 ? -9.699 12.776 -7.706 1.00 95.12 243 THR A N 1
ATOM 2009 C CA . THR A 1 243 ? -11.051 12.334 -7.355 1.00 95.12 243 THR A CA 1
ATOM 2010 C C . THR A 1 243 ? -11.339 10.982 -8.014 1.00 95.12 243 THR A C 1
ATOM 2012 O O . THR A 1 243 ? -10.608 10.557 -8.902 1.00 95.12 243 THR A O 1
ATOM 2015 N N . GLY A 1 244 ? -12.446 10.336 -7.654 1.00 96.19 244 GLY A N 1
ATOM 2016 C CA . GLY A 1 244 ? -12.895 9.134 -8.348 1.00 96.19 244 GLY A CA 1
ATOM 2017 C C . GLY A 1 244 ? -14.170 8.546 -7.762 1.00 96.19 244 GLY A C 1
ATOM 2018 O O . GLY A 1 244 ? -14.734 9.091 -6.808 1.00 96.19 244 GLY A O 1
ATOM 2019 N N . GLU A 1 245 ? -14.617 7.445 -8.358 1.00 97.69 245 GLU A N 1
ATOM 2020 C CA . GLU A 1 245 ? -15.811 6.709 -7.942 1.00 97.69 245 GLU A CA 1
ATOM 2021 C C . GLU A 1 245 ? -15.435 5.621 -6.934 1.00 97.69 245 GLU A C 1
ATOM 2023 O O . GLU A 1 245 ? -14.635 4.738 -7.241 1.00 97.69 245 GLU A O 1
ATOM 2028 N N . ASP A 1 246 ? -15.995 5.694 -5.724 1.00 98.06 246 ASP A N 1
ATOM 2029 C CA . ASP A 1 246 ? -15.737 4.709 -4.673 1.00 98.06 246 ASP A CA 1
ATOM 2030 C C . ASP A 1 246 ? -16.147 3.303 -5.107 1.00 98.06 246 ASP A C 1
ATOM 2032 O O . ASP A 1 246 ? -17.250 3.088 -5.624 1.00 98.06 246 ASP A O 1
ATOM 2036 N N . VAL A 1 247 ? -15.284 2.325 -4.824 1.00 98.62 247 VAL A N 1
ATOM 2037 C CA . VAL A 1 247 ? -15.633 0.921 -5.034 1.00 98.62 247 VAL A CA 1
ATOM 2038 C C . VAL A 1 247 ? -16.852 0.604 -4.174 1.00 98.62 247 VAL A C 1
ATOM 2040 O O . VAL A 1 247 ? -16.836 0.782 -2.953 1.00 98.62 247 VAL A O 1
ATOM 2043 N N . THR A 1 248 ? -17.916 0.135 -4.821 1.00 98.62 248 THR A N 1
ATOM 2044 C CA . THR A 1 248 ? -19.233 -0.043 -4.207 1.00 98.62 248 THR A CA 1
ATOM 2045 C C . THR A 1 248 ? -19.791 -1.420 -4.541 1.00 98.62 248 THR A C 1
ATOM 2047 O O . THR A 1 248 ? -19.716 -1.875 -5.683 1.00 98.62 248 THR A O 1
ATOM 2050 N N . VAL A 1 249 ? -20.409 -2.075 -3.557 1.00 98.56 249 VAL A N 1
ATOM 2051 C CA . VAL A 1 249 ? -21.108 -3.352 -3.758 1.00 98.56 249 VAL A CA 1
ATOM 2052 C C . VAL A 1 249 ? -22.117 -3.257 -4.901 1.00 98.56 249 VAL A C 1
ATOM 2054 O O . VAL A 1 249 ? -22.973 -2.373 -4.929 1.00 98.56 249 VAL A O 1
ATOM 2057 N N . GLY A 1 250 ? -22.062 -4.220 -5.818 1.00 97.69 250 GLY A N 1
ATOM 2058 C CA . GLY A 1 250 ? -23.002 -4.347 -6.928 1.00 97.69 250 GLY A CA 1
ATOM 2059 C C . GLY A 1 250 ? -22.773 -3.352 -8.067 1.00 97.69 250 GLY A C 1
ATOM 2060 O O . GLY A 1 250 ? -23.580 -3.324 -8.993 1.00 97.69 250 GLY A O 1
ATOM 2061 N N . LYS A 1 251 ? -21.691 -2.563 -8.027 1.00 96.69 251 LYS A N 1
ATOM 2062 C CA . LYS A 1 251 ? -21.298 -1.629 -9.092 1.00 96.69 251 LYS A CA 1
ATOM 2063 C C . LYS A 1 251 ? -19.893 -1.954 -9.616 1.00 96.69 251 LYS A C 1
ATOM 2065 O O . LYS A 1 251 ? -18.969 -1.180 -9.384 1.00 96.69 251 LYS A O 1
ATOM 2070 N N . PRO A 1 252 ? -19.706 -3.109 -10.282 1.00 93.50 252 PRO A N 1
ATOM 2071 C CA . PRO A 1 252 ? -18.396 -3.491 -10.782 1.00 93.50 252 PRO A CA 1
ATOM 2072 C C . PRO A 1 252 ? -17.925 -2.544 -11.887 1.00 93.50 252 PRO A C 1
ATOM 2074 O O . PRO A 1 252 ? -18.641 -2.326 -12.866 1.00 93.50 252 PRO A O 1
ATOM 2077 N N . ILE A 1 253 ? -16.703 -2.035 -11.743 1.00 93.75 253 ILE A N 1
ATOM 2078 C CA . ILE A 1 253 ? -15.995 -1.277 -12.780 1.00 93.75 253 ILE A CA 1
ATOM 2079 C C . ILE A 1 253 ? -14.805 -2.112 -13.264 1.00 93.75 253 ILE A C 1
ATOM 2081 O O . ILE A 1 253 ? -14.051 -2.684 -12.474 1.00 93.75 253 ILE A O 1
ATOM 2085 N N . GLU A 1 254 ? -14.675 -2.233 -14.585 1.00 93.25 254 GLU A N 1
ATOM 2086 C CA . GLU A 1 254 ? -13.722 -3.138 -15.251 1.00 93.25 254 GLU A CA 1
ATOM 2087 C C . GLU A 1 254 ? -12.955 -2.448 -16.392 1.00 93.25 254 GLU A C 1
ATOM 2089 O O . GLU A 1 254 ? -12.349 -3.122 -17.221 1.00 93.25 254 GLU A O 1
ATOM 2094 N N . ASP A 1 255 ? -13.012 -1.117 -16.474 1.00 94.06 255 ASP A N 1
ATOM 2095 C CA . ASP A 1 255 ? -12.493 -0.334 -17.602 1.00 94.06 255 ASP A CA 1
ATOM 2096 C C . ASP A 1 255 ? -11.435 0.713 -17.216 1.00 94.06 255 ASP A C 1
ATOM 2098 O O . ASP A 1 255 ? -10.973 1.439 -18.092 1.00 94.06 255 ASP A O 1
ATOM 2102 N N . ARG A 1 256 ? -11.047 0.808 -15.936 1.00 95.12 256 ARG A N 1
ATOM 2103 C CA . ARG A 1 256 ? -10.066 1.793 -15.453 1.00 95.12 256 ARG A CA 1
ATOM 2104 C C . ARG A 1 256 ? -9.341 1.335 -14.188 1.00 95.12 256 ARG A C 1
ATOM 2106 O O . ARG A 1 256 ? -9.783 0.408 -13.505 1.00 95.12 256 ARG A O 1
ATOM 2113 N N . LEU A 1 257 ? -8.242 2.016 -13.862 1.00 98.12 257 LEU A N 1
ATOM 2114 C CA . LEU A 1 257 ? -7.363 1.661 -12.748 1.00 98.12 257 LEU A CA 1
ATOM 2115 C C . LEU A 1 257 ? -7.989 1.965 -11.376 1.00 98.12 257 LEU A C 1
ATOM 2117 O O . LEU A 1 257 ? -8.582 3.025 -11.152 1.00 98.12 257 LEU A O 1
ATOM 2121 N N . MET A 1 258 ? -7.807 1.033 -10.440 1.00 98.75 258 MET A N 1
ATOM 2122 C CA . MET A 1 258 ? -8.153 1.217 -9.032 1.00 98.75 258 MET A CA 1
ATOM 2123 C C . MET A 1 258 ? -7.015 1.917 -8.289 1.00 98.75 258 MET A C 1
ATOM 2125 O O . MET A 1 258 ? -5.859 1.512 -8.389 1.00 98.75 258 MET A O 1
ATOM 2129 N N . ILE A 1 259 ? -7.358 2.918 -7.487 1.00 98.81 259 ILE A N 1
ATOM 2130 C CA . ILE A 1 259 ? -6.466 3.569 -6.535 1.00 98.81 259 ILE A CA 1
ATOM 2131 C C . ILE A 1 259 ? -6.756 2.999 -5.148 1.00 98.81 259 ILE A C 1
ATOM 2133 O O . ILE A 1 259 ? -7.884 3.083 -4.652 1.00 98.81 259 ILE A O 1
ATOM 2137 N N . PHE A 1 260 ? -5.740 2.406 -4.524 1.00 98.81 260 PHE A N 1
ATOM 2138 C CA . PHE A 1 260 ? -5.850 1.789 -3.208 1.00 98.81 260 PHE A CA 1
ATOM 2139 C C . PHE A 1 260 ? -5.092 2.625 -2.177 1.00 98.81 260 PHE A C 1
ATOM 2141 O O . PHE A 1 260 ? -3.862 2.563 -2.083 1.00 98.81 260 PHE A O 1
ATOM 2148 N N . GLU A 1 261 ? -5.801 3.399 -1.356 1.00 98.50 261 GLU A N 1
ATOM 2149 C CA . GLU A 1 261 ? -5.166 4.276 -0.370 1.00 98.50 261 GLU A CA 1
ATOM 2150 C C . GLU A 1 261 ? -4.940 3.603 0.988 1.00 98.50 261 GLU A C 1
ATOM 2152 O O . GLU A 1 261 ? -5.639 2.677 1.397 1.00 98.50 261 GLU A O 1
ATOM 2157 N N . GLY A 1 262 ? -3.930 4.100 1.703 1.00 97.31 262 GLY A N 1
ATOM 2158 C CA . GLY A 1 262 ? -3.721 3.805 3.118 1.00 97.31 262 GLY A CA 1
ATOM 2159 C C . GLY A 1 262 ? -4.376 4.847 4.032 1.00 97.31 262 GLY A C 1
ATOM 2160 O O . GLY A 1 262 ? -4.799 5.910 3.568 1.00 97.31 262 GLY A O 1
ATOM 2161 N N . PRO A 1 263 ? -4.444 4.575 5.346 1.00 96.88 263 PRO A N 1
ATOM 2162 C CA . PRO A 1 263 ? -5.062 5.467 6.308 1.00 96.88 263 PRO A CA 1
ATOM 2163 C C . PRO A 1 263 ? -4.233 6.731 6.557 1.00 96.88 263 PRO A C 1
ATOM 2165 O O . PRO A 1 263 ? -3.065 6.695 6.945 1.00 96.88 263 PRO A O 1
ATOM 2168 N N . ILE A 1 264 ? -4.913 7.862 6.432 1.00 95.56 264 ILE A N 1
ATOM 2169 C CA . ILE A 1 264 ? -4.494 9.203 6.804 1.00 95.56 264 ILE A CA 1
ATOM 2170 C C . ILE A 1 264 ? -5.332 9.634 8.008 1.00 95.56 264 ILE A C 1
ATOM 2172 O O . ILE A 1 264 ? -6.565 9.653 7.976 1.00 95.56 264 ILE A O 1
ATOM 2176 N N . GLY A 1 265 ? -4.654 9.995 9.092 1.00 91.88 265 GLY A N 1
ATOM 2177 C CA . GLY A 1 265 ? -5.266 10.395 10.349 1.00 91.88 265 GLY A CA 1
ATOM 2178 C C . GLY A 1 265 ? -4.573 11.595 10.976 1.00 91.88 265 GLY A C 1
ATOM 2179 O O . GLY A 1 265 ? -3.393 11.855 10.753 1.00 91.88 265 GLY A O 1
ATOM 2180 N N . LEU A 1 266 ? -5.299 12.315 11.826 1.00 90.12 266 LEU A N 1
ATOM 2181 C CA . LEU A 1 266 ? -4.762 13.436 12.588 1.00 90.12 266 LEU A CA 1
ATOM 2182 C C . LEU A 1 266 ? -4.978 13.219 14.083 1.00 90.12 266 LEU A C 1
ATOM 2184 O O . LEU A 1 266 ? -6.101 13.038 14.552 1.00 90.12 266 LEU A O 1
ATOM 2188 N N . ASN A 1 267 ? -3.898 13.302 14.856 1.00 88.94 267 ASN A N 1
ATOM 2189 C CA . ASN A 1 267 ? -3.996 13.449 16.299 1.00 88.94 267 ASN A CA 1
ATOM 2190 C C . ASN A 1 267 ? -4.245 14.926 16.641 1.00 88.94 267 ASN A C 1
ATOM 2192 O O . ASN A 1 267 ? -3.316 15.730 16.636 1.00 88.94 267 ASN A O 1
ATOM 2196 N N . TRP A 1 268 ? -5.489 15.262 16.978 1.00 87.88 268 TRP A N 1
ATOM 2197 C CA . TRP A 1 268 ? -5.935 16.627 17.283 1.00 87.88 268 TRP A CA 1
ATOM 2198 C C . TRP A 1 268 ? -5.258 17.274 18.497 1.00 87.88 268 TRP A C 1
ATOM 2200 O O . TRP A 1 268 ? -5.171 18.492 18.570 1.00 87.88 268 TRP A O 1
ATOM 2210 N N . ILE A 1 269 ? -4.739 16.479 19.436 1.00 86.75 269 ILE A N 1
ATOM 2211 C CA . ILE A 1 269 ? -4.068 17.000 20.637 1.00 86.75 269 ILE A CA 1
ATOM 2212 C C . ILE A 1 269 ? -2.657 17.489 20.291 1.00 86.75 269 ILE A C 1
ATOM 2214 O O . ILE A 1 269 ? -2.195 18.505 20.800 1.00 86.75 269 ILE A O 1
ATOM 2218 N N . THR A 1 270 ? -1.960 16.761 19.418 1.00 87.56 270 THR A N 1
ATOM 2219 C CA . THR A 1 270 ? -0.539 17.006 19.103 1.00 87.56 270 THR A CA 1
ATOM 2220 C C . THR A 1 270 ? -0.310 17.594 17.713 1.00 87.56 270 THR A C 1
ATOM 2222 O O . THR A 1 270 ? 0.829 17.904 17.359 1.00 87.56 270 THR A O 1
ATOM 2225 N N . TRP A 1 271 ? -1.366 17.689 16.899 1.00 88.19 271 TRP A N 1
ATOM 2226 C CA . TRP A 1 271 ? -1.303 17.933 15.455 1.00 88.19 271 TRP A CA 1
ATOM 2227 C C . TRP A 1 271 ? -0.326 17.001 14.726 1.00 88.19 271 TRP A C 1
ATOM 2229 O O . TRP A 1 271 ? 0.270 17.351 13.704 1.00 88.19 271 TRP A O 1
ATOM 2239 N N . ARG A 1 272 ? -0.108 15.794 15.264 1.00 88.06 272 ARG A N 1
ATOM 2240 C CA . ARG A 1 272 ? 0.698 14.781 14.588 1.00 88.06 272 ARG A CA 1
ATOM 2241 C C . ARG A 1 272 ? -0.166 14.089 13.547 1.00 88.06 272 ARG A C 1
ATOM 2243 O O . ARG A 1 272 ? -1.161 13.449 13.885 1.00 88.06 272 ARG A O 1
ATOM 2250 N N . LEU A 1 273 ? 0.248 14.239 12.299 1.00 90.69 273 LEU A N 1
ATOM 2251 C CA . LEU A 1 273 ? -0.296 13.508 11.176 1.00 90.69 273 LEU A CA 1
ATOM 2252 C C . LEU A 1 273 ? 0.182 12.054 11.228 1.00 90.69 273 LEU A C 1
ATOM 2254 O O . LEU A 1 273 ? 1.327 11.772 11.588 1.00 90.69 273 LEU A O 1
ATOM 2258 N N . ASP A 1 274 ? -0.708 11.154 10.858 1.00 91.75 274 ASP A N 1
ATOM 2259 C CA . ASP A 1 274 ? -0.431 9.762 10.569 1.00 91.75 274 ASP A CA 1
ATOM 2260 C C . ASP A 1 274 ? -0.810 9.514 9.117 1.00 91.75 274 ASP A C 1
ATOM 2262 O O . ASP A 1 274 ? -1.876 9.934 8.683 1.00 91.75 274 ASP A O 1
ATOM 2266 N N . TYR A 1 275 ? 0.074 8.879 8.371 1.00 93.56 275 TYR A N 1
ATOM 2267 C CA . TYR A 1 275 ? -0.117 8.592 6.954 1.00 93.56 275 TYR A CA 1
ATOM 2268 C C . TYR A 1 275 ? 0.437 7.210 6.631 1.00 93.56 275 TYR A C 1
ATOM 2270 O O . TYR A 1 275 ? 1.048 6.989 5.602 1.00 93.56 275 TYR A O 1
ATOM 2278 N N . ALA A 1 276 ? 0.273 6.290 7.587 1.00 94.56 276 ALA A N 1
ATOM 2279 C CA . ALA A 1 276 ? 0.576 4.867 7.454 1.00 94.56 276 ALA A CA 1
ATOM 2280 C C . ALA A 1 276 ? 2.043 4.494 7.150 1.00 94.56 276 ALA A C 1
ATOM 2282 O O . ALA A 1 276 ? 2.332 3.320 6.947 1.00 94.56 276 ALA A O 1
ATOM 2283 N N . ALA A 1 277 ? 2.973 5.452 7.201 1.00 94.50 277 ALA A N 1
ATOM 2284 C CA . ALA A 1 277 ? 4.408 5.191 7.109 1.00 94.50 277 ALA A CA 1
ATOM 2285 C C . ALA A 1 277 ? 4.922 4.412 8.334 1.00 94.50 277 ALA A C 1
ATOM 2287 O O . ALA A 1 277 ? 4.633 4.791 9.478 1.00 94.50 277 ALA A O 1
ATOM 2288 N N . VAL A 1 278 ? 5.717 3.371 8.115 1.00 93.56 278 VAL A N 1
ATOM 2289 C CA . VAL A 1 278 ? 6.415 2.589 9.141 1.00 93.56 278 VAL A CA 1
ATOM 2290 C C . VAL A 1 278 ? 7.914 2.815 8.950 1.00 93.56 278 VAL A C 1
ATOM 2292 O O . VAL A 1 278 ? 8.565 2.136 8.172 1.00 93.56 278 VAL A O 1
ATOM 2295 N N . GLU A 1 279 ? 8.437 3.841 9.623 1.00 90.69 279 GLU A N 1
ATOM 2296 C CA . GLU A 1 279 ? 9.758 4.430 9.345 1.00 90.69 279 GLU A CA 1
ATOM 2297 C C . GLU A 1 279 ? 10.455 4.905 10.628 1.00 90.69 279 GLU A C 1
ATOM 2299 O O . GLU A 1 279 ? 9.803 5.106 11.656 1.00 90.69 279 GLU A O 1
ATOM 2304 N N . ALA A 1 280 ? 11.754 5.222 10.563 1.00 87.00 280 ALA A N 1
ATOM 2305 C CA . ALA A 1 280 ? 12.521 5.807 11.678 1.00 87.00 280 ALA A CA 1
ATOM 2306 C C . ALA A 1 280 ? 11.860 7.047 12.304 1.00 87.00 280 ALA A C 1
ATOM 2308 O O . ALA A 1 280 ? 11.773 7.175 13.530 1.00 87.00 280 ALA A O 1
ATOM 2309 N N . TRP A 1 281 ? 11.320 7.939 11.472 1.00 85.50 281 TRP A N 1
A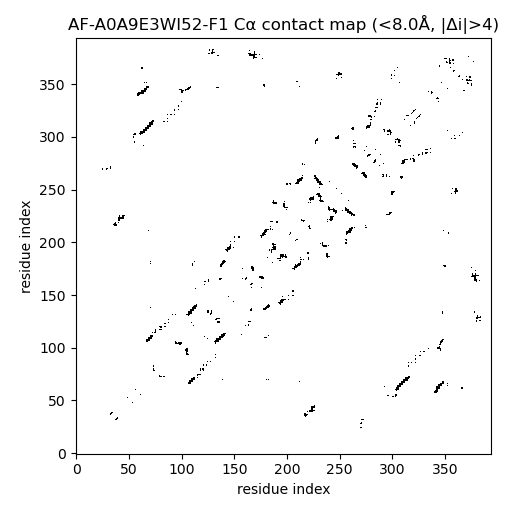TOM 2310 C CA . TRP A 1 281 ? 10.603 9.149 11.901 1.00 85.50 281 TRP A CA 1
ATOM 2311 C C . TRP A 1 281 ? 9.113 8.908 12.203 1.00 85.50 281 TRP A C 1
ATOM 2313 O O . TRP A 1 281 ? 8.444 9.730 12.844 1.00 85.50 281 TRP A O 1
ATOM 2323 N N . ALA A 1 282 ? 8.580 7.768 11.770 1.00 88.38 282 ALA A N 1
ATOM 2324 C CA . ALA A 1 282 ? 7.192 7.366 11.925 1.00 88.38 282 ALA A CA 1
ATOM 2325 C C . ALA A 1 282 ? 7.133 5.934 12.465 1.00 88.38 282 ALA A C 1
ATOM 2327 O O . ALA A 1 282 ? 6.656 5.016 11.800 1.00 88.38 282 ALA A O 1
ATOM 2328 N N . ARG A 1 283 ? 7.613 5.748 13.699 1.00 91.19 283 ARG A N 1
ATOM 2329 C CA . ARG A 1 283 ? 7.579 4.441 14.361 1.00 91.19 283 ARG A CA 1
ATOM 2330 C C . ARG A 1 283 ? 6.140 3.976 14.608 1.00 91.19 283 ARG A C 1
ATOM 2332 O O . ARG A 1 283 ? 5.282 4.811 14.941 1.00 91.19 283 ARG A O 1
ATOM 2339 N N . PRO A 1 284 ? 5.830 2.686 14.430 1.00 92.00 284 PRO A N 1
ATOM 2340 C CA . PRO A 1 284 ? 4.509 2.145 14.716 1.00 92.00 284 PRO A CA 1
ATOM 2341 C C . PRO A 1 284 ? 4.253 2.145 16.228 1.00 92.00 284 PRO A C 1
ATOM 2343 O O . PRO A 1 284 ? 5.133 1.845 17.027 1.00 92.00 284 PRO A O 1
ATOM 2346 N N . THR A 1 285 ? 3.039 2.505 16.645 1.00 93.00 285 THR A N 1
ATOM 2347 C CA . THR A 1 285 ? 2.622 2.402 18.053 1.00 93.00 285 THR A CA 1
ATOM 2348 C C . THR A 1 285 ? 1.192 1.878 18.133 1.00 93.00 285 THR A C 1
ATOM 2350 O O . THR A 1 285 ? 0.434 2.075 17.178 1.00 93.00 285 THR A O 1
ATOM 2353 N N . PRO A 1 286 ? 0.760 1.298 19.270 1.00 95.00 286 PRO A N 1
ATOM 2354 C CA . PRO A 1 286 ? -0.623 0.847 19.443 1.00 95.00 286 PRO A CA 1
ATOM 2355 C C . PRO A 1 286 ? -1.657 1.933 19.116 1.00 95.00 286 PRO A C 1
ATOM 2357 O O . PRO A 1 286 ? -2.657 1.685 18.450 1.00 95.00 286 PRO A O 1
ATOM 2360 N N . GLY A 1 287 ? -1.380 3.185 19.499 1.00 93.50 287 GLY A N 1
ATOM 2361 C CA . GLY A 1 287 ? -2.251 4.316 19.181 1.00 93.50 287 GLY A CA 1
ATOM 2362 C C . GLY A 1 287 ? -2.321 4.651 17.685 1.00 93.50 287 GLY A C 1
ATOM 2363 O O . GLY A 1 287 ? -3.338 5.178 17.241 1.00 93.50 287 GLY A O 1
ATOM 2364 N N . ARG A 1 288 ? -1.264 4.375 16.905 1.00 94.75 288 ARG A N 1
ATOM 2365 C CA . ARG A 1 288 ? -1.295 4.488 15.435 1.00 94.75 288 ARG A CA 1
ATOM 2366 C C . ARG A 1 288 ? -2.125 3.367 14.828 1.00 94.75 288 ARG A C 1
ATOM 2368 O O . ARG A 1 288 ? -3.034 3.663 14.068 1.00 94.75 288 ARG A O 1
ATOM 2375 N N . ILE A 1 289 ? -1.901 2.126 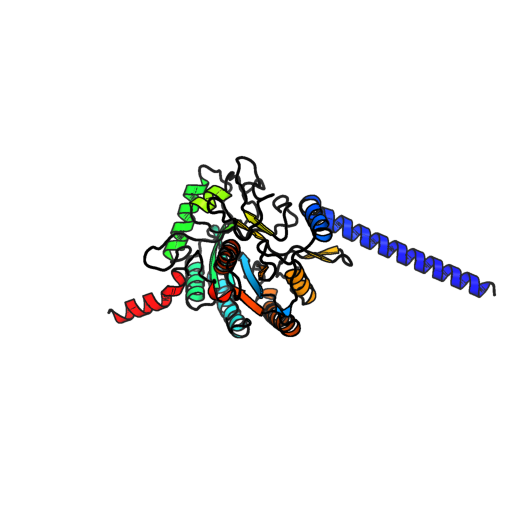15.260 1.00 96.75 289 ILE A N 1
ATOM 2376 C CA . ILE A 1 289 ? -2.654 0.947 14.805 1.00 96.75 289 ILE A CA 1
ATOM 2377 C C . ILE A 1 289 ? -4.160 1.140 15.021 1.00 96.75 289 ILE A C 1
ATOM 2379 O O . ILE A 1 289 ? -4.956 0.925 14.110 1.00 96.75 289 ILE A O 1
ATOM 2383 N N . LEU A 1 290 ? -4.561 1.643 16.194 1.00 95.75 290 LEU A N 1
ATOM 2384 C CA . LEU A 1 290 ? -5.962 1.968 16.471 1.00 95.75 290 LEU A CA 1
ATOM 2385 C C . LEU A 1 290 ? -6.529 3.029 15.517 1.00 95.75 290 LEU A C 1
ATOM 2387 O O . LEU A 1 290 ? -7.683 2.912 15.113 1.00 95.75 290 LEU A O 1
ATOM 2391 N N . ARG A 1 291 ? -5.740 4.046 15.139 1.00 94.88 291 ARG A N 1
ATOM 2392 C CA . ARG A 1 291 ? -6.158 5.046 14.142 1.00 94.88 291 ARG A CA 1
ATOM 2393 C C . ARG A 1 291 ? -6.203 4.477 12.729 1.00 94.88 291 ARG A C 1
ATOM 2395 O O . ARG A 1 291 ? -7.095 4.856 11.987 1.00 94.88 291 ARG A O 1
ATOM 2402 N N . TRP A 1 292 ? -5.294 3.574 12.370 1.00 97.56 292 TRP A N 1
ATOM 2403 C CA . TRP A 1 292 ? -5.298 2.908 11.070 1.00 97.56 292 TRP A CA 1
ATOM 2404 C C . TRP A 1 292 ? -6.560 2.065 10.883 1.00 97.56 292 TRP A C 1
ATOM 2406 O O . TRP A 1 292 ? -7.271 2.251 9.905 1.00 97.56 292 TRP A O 1
ATOM 2416 N N . ILE A 1 293 ? -6.903 1.229 11.869 1.00 97.38 293 ILE A N 1
ATOM 2417 C CA . ILE A 1 293 ? -8.168 0.474 11.881 1.00 97.38 293 ILE A CA 1
ATOM 2418 C C . ILE A 1 293 ? -9.365 1.438 11.921 1.00 97.38 293 ILE A C 1
ATOM 2420 O O . ILE A 1 293 ? -10.372 1.229 11.251 1.00 97.38 293 ILE A O 1
ATOM 2424 N N . GLY A 1 294 ? -9.260 2.512 12.710 1.00 95.12 294 GLY A N 1
ATOM 2425 C CA . GLY A 1 294 ? -10.304 3.524 12.866 1.00 95.12 294 GLY A CA 1
ATOM 2426 C C . GLY A 1 294 ? -10.556 4.388 11.629 1.00 95.12 294 GLY A C 1
ATOM 2427 O O . GLY A 1 294 ? -11.621 4.990 11.548 1.00 95.12 294 GLY A O 1
ATOM 2428 N N . ALA A 1 295 ? -9.628 4.426 10.666 1.00 95.75 295 ALA A N 1
ATOM 2429 C CA . ALA A 1 295 ? -9.851 5.075 9.376 1.00 95.75 295 ALA A CA 1
ATOM 2430 C C . ALA A 1 295 ? -10.950 4.375 8.566 1.00 95.75 295 ALA A C 1
ATOM 2432 O O . ALA A 1 295 ? -11.524 5.003 7.684 1.00 95.75 295 ALA A O 1
ATOM 2433 N N . ASN A 1 296 ? -11.262 3.112 8.906 1.00 96.88 296 ASN A N 1
ATOM 2434 C CA . ASN A 1 296 ? -12.428 2.382 8.420 1.00 96.88 296 ASN A CA 1
ATOM 2435 C C . ASN A 1 296 ? -12.525 2.394 6.886 1.00 96.88 296 ASN A C 1
ATOM 2437 O O . ASN A 1 296 ? -13.589 2.644 6.335 1.00 96.88 296 ASN A O 1
ATOM 2441 N N . ILE A 1 297 ? -11.407 2.161 6.196 1.00 98.31 297 ILE A N 1
ATOM 2442 C CA . ILE A 1 297 ? -11.373 2.092 4.732 1.00 98.31 297 ILE A CA 1
ATOM 2443 C C . ILE A 1 297 ? -12.004 0.765 4.311 1.00 98.31 297 ILE A C 1
ATOM 2445 O O . ILE A 1 297 ? -11.534 -0.292 4.724 1.00 98.31 297 ILE A O 1
ATOM 2449 N N . HIS A 1 298 ? -13.070 0.812 3.519 1.00 98.62 298 HIS A N 1
ATOM 2450 C CA . HIS A 1 298 ? -13.823 -0.363 3.080 1.00 98.62 298 HIS A CA 1
ATOM 2451 C C . HIS A 1 298 ? -14.475 -0.120 1.714 1.00 98.62 298 HIS A C 1
ATOM 2453 O O . HIS A 1 298 ? -14.607 1.021 1.263 1.00 98.62 298 HIS A O 1
ATOM 2459 N N . VAL A 1 299 ? -14.906 -1.203 1.067 1.00 98.62 299 VAL A N 1
ATOM 2460 C CA . VAL A 1 299 ? -15.796 -1.137 -0.102 1.00 98.62 299 VAL A CA 1
ATOM 2461 C C . VAL A 1 299 ? -17.175 -0.688 0.368 1.00 98.62 299 VAL A C 1
ATOM 2463 O O . VAL A 1 299 ? -17.723 -1.302 1.279 1.00 98.62 299 VAL A O 1
ATOM 2466 N N . GLN A 1 300 ? -17.756 0.341 -0.249 1.00 98.19 300 GLN A N 1
ATOM 2467 C CA . GLN A 1 300 ? -19.050 0.895 0.172 1.00 98.19 300 GLN A CA 1
ATOM 2468 C C . GLN A 1 300 ? -20.138 -0.191 0.148 1.00 98.19 300 GLN A C 1
ATOM 2470 O O . GLN A 1 300 ? -20.311 -0.878 -0.864 1.00 98.19 300 GLN A O 1
ATOM 2475 N N . GLY A 1 301 ? -20.858 -0.370 1.259 1.00 97.75 301 GLY A N 1
ATOM 2476 C CA . GLY A 1 301 ? -21.800 -1.473 1.478 1.00 97.75 301 GLY A CA 1
ATOM 2477 C C . GLY A 1 301 ? -21.184 -2.753 2.071 1.00 97.75 301 GLY A C 1
ATOM 2478 O O . GLY A 1 301 ? -21.896 -3.755 2.226 1.00 97.75 301 GLY A O 1
ATOM 2479 N N . ARG A 1 302 ? -19.882 -2.750 2.396 1.00 97.38 302 ARG A N 1
ATOM 2480 C CA . ARG A 1 302 ? -19.139 -3.820 3.105 1.00 97.38 302 ARG A CA 1
ATOM 2481 C C . ARG A 1 302 ? -18.271 -3.268 4.250 1.00 97.38 302 ARG A C 1
ATOM 2483 O O . ARG A 1 302 ? -17.059 -3.493 4.266 1.00 97.38 302 ARG A O 1
ATOM 2490 N N . PRO A 1 303 ? -18.852 -2.552 5.229 1.00 97.62 303 PRO A N 1
ATOM 2491 C CA . PRO A 1 303 ? -18.100 -1.969 6.347 1.00 97.62 303 PRO A CA 1
ATOM 2492 C C . PRO A 1 303 ? -17.437 -2.998 7.272 1.00 97.62 303 PRO A C 1
ATOM 2494 O O . PRO A 1 303 ? -16.642 -2.638 8.139 1.00 97.62 303 PRO A O 1
ATOM 2497 N N . GLU A 1 304 ? -17.780 -4.278 7.145 1.00 98.44 304 GLU A N 1
ATOM 2498 C CA . GLU A 1 304 ? -17.158 -5.357 7.897 1.00 98.44 304 GLU A CA 1
ATOM 2499 C C . GLU A 1 304 ? -15.765 -5.748 7.393 1.00 98.44 304 GLU A C 1
ATOM 2501 O O . GLU A 1 304 ? -15.014 -6.328 8.171 1.00 98.44 304 GLU A O 1
ATOM 2506 N N . TRP A 1 305 ? -15.384 -5.426 6.151 1.00 98.62 305 TRP A N 1
ATOM 2507 C CA . TRP A 1 305 ? -14.038 -5.688 5.618 1.00 98.62 305 TRP A CA 1
ATOM 2508 C C . TRP A 1 305 ? -13.233 -4.387 5.584 1.00 98.62 305 TRP A C 1
ATOM 2510 O O . TRP A 1 305 ? -13.366 -3.574 4.670 1.00 98.62 305 TRP A O 1
ATOM 2520 N N . VAL A 1 306 ? -12.402 -4.188 6.608 1.00 98.69 306 VAL A N 1
ATOM 2521 C CA . VAL A 1 306 ? -11.616 -2.967 6.815 1.00 98.69 306 VAL A CA 1
ATOM 2522 C C . VAL A 1 306 ? -10.190 -3.173 6.323 1.00 98.69 306 VAL A C 1
ATOM 2524 O O . VAL A 1 306 ? -9.450 -3.989 6.868 1.00 98.69 306 VAL A O 1
ATOM 2527 N N . PHE A 1 307 ? -9.780 -2.391 5.333 1.00 98.81 307 PHE A N 1
ATOM 2528 C CA . PHE A 1 307 ? -8.452 -2.447 4.738 1.00 98.81 307 PHE A CA 1
ATOM 2529 C C . PHE A 1 307 ? -7.491 -1.488 5.441 1.00 98.81 307 PHE A C 1
ATOM 2531 O O . PHE A 1 307 ? -7.775 -0.305 5.629 1.00 98.81 307 PHE A O 1
ATOM 2538 N N . VAL A 1 308 ? -6.319 -1.999 5.812 1.00 98.75 308 VAL A N 1
ATOM 2539 C CA . VAL A 1 308 ? -5.243 -1.226 6.434 1.00 98.75 308 VAL A CA 1
ATOM 2540 C C . VAL A 1 308 ? -3.968 -1.426 5.629 1.00 98.75 308 VAL A C 1
ATOM 2542 O O . VAL A 1 308 ? -3.217 -2.372 5.866 1.00 98.75 308 VAL A O 1
ATOM 2545 N N . LYS A 1 309 ? -3.727 -0.517 4.679 1.00 98.69 309 LYS A N 1
ATOM 2546 C CA . LYS A 1 309 ? -2.476 -0.455 3.920 1.00 98.69 309 LYS A CA 1
ATOM 2547 C C . LYS A 1 309 ? -1.466 0.449 4.612 1.00 98.69 309 LYS A C 1
ATOM 2549 O O . LYS A 1 309 ? -1.674 1.658 4.674 1.00 98.69 309 LYS A O 1
ATOM 2554 N N . VAL A 1 310 ? -0.359 -0.115 5.069 1.00 97.94 310 VAL A N 1
ATOM 2555 C CA . VAL A 1 310 ? 0.808 0.639 5.551 1.00 97.94 310 VAL A CA 1
ATOM 2556 C C . VAL A 1 310 ? 1.958 0.529 4.559 1.00 97.94 310 VAL A C 1
ATOM 2558 O O . VAL A 1 310 ? 1.951 -0.373 3.720 1.00 97.94 310 VAL A O 1
ATOM 2561 N N . TYR A 1 311 ? 2.930 1.438 4.647 1.00 95.94 311 TYR A N 1
ATOM 2562 C CA . TYR A 1 311 ? 4.103 1.399 3.777 1.00 95.94 311 TYR A CA 1
ATOM 2563 C C . TYR A 1 311 ? 5.421 1.629 4.511 1.00 95.94 311 TYR A C 1
ATOM 2565 O O . TYR A 1 311 ? 5.442 2.245 5.581 1.00 95.94 311 TYR A O 1
ATOM 2573 N N . SER A 1 312 ? 6.516 1.174 3.905 1.00 93.56 312 SER A N 1
ATOM 2574 C CA . SER A 1 312 ? 7.889 1.477 4.318 1.00 93.56 312 SER A CA 1
ATOM 2575 C C . SER A 1 312 ? 8.832 1.643 3.119 1.00 93.56 312 SER A C 1
ATOM 2577 O O . SER A 1 312 ? 8.475 1.315 1.987 1.00 93.56 312 SER A O 1
ATOM 2579 N N . HIS A 1 313 ? 10.037 2.146 3.386 1.00 91.25 313 HIS A N 1
ATOM 2580 C CA . HIS A 1 313 ? 11.240 1.997 2.561 1.00 91.25 313 HIS A CA 1
ATOM 2581 C C . HIS A 1 313 ? 12.120 0.920 3.208 1.00 91.25 313 HIS A C 1
ATOM 2583 O O . HIS A 1 313 ? 13.185 1.184 3.764 1.00 91.25 313 HIS A O 1
ATOM 2589 N N . GLY A 1 314 ? 11.616 -0.306 3.265 1.00 81.44 314 GLY A N 1
ATOM 2590 C CA . GLY A 1 314 ? 11.927 -1.297 4.287 1.00 81.44 314 GLY A CA 1
ATOM 2591 C C . GLY A 1 314 ? 13.401 -1.647 4.413 1.00 81.44 314 GLY A C 1
ATOM 2592 O O . GLY A 1 314 ? 13.903 -1.848 5.522 1.00 81.44 314 GLY A O 1
ATOM 2593 N N . ILE A 1 315 ? 14.114 -1.684 3.288 1.00 87.56 315 ILE A N 1
ATOM 2594 C CA . ILE A 1 315 ? 15.555 -1.942 3.259 1.00 87.56 315 ILE A CA 1
ATOM 2595 C C . ILE A 1 315 ? 16.419 -0.699 3.516 1.00 87.56 315 ILE A C 1
ATOM 2597 O O . ILE A 1 315 ? 17.578 -0.833 3.902 1.00 87.56 315 ILE A O 1
ATOM 2601 N N . GLN A 1 316 ? 15.875 0.503 3.355 1.00 86.25 316 GLN A N 1
ATOM 2602 C CA . GLN A 1 316 ? 16.527 1.757 3.741 1.00 86.25 316 GLN A CA 1
ATOM 2603 C C . GLN A 1 316 ? 16.307 2.056 5.236 1.00 86.25 316 GLN A C 1
ATOM 2605 O O . GLN A 1 316 ? 17.167 2.655 5.877 1.00 86.25 316 GLN A O 1
ATOM 2610 N N . SER A 1 317 ? 15.215 1.541 5.807 1.00 79.69 317 SER A N 1
ATOM 2611 C CA . SER A 1 317 ? 14.816 1.691 7.214 1.00 79.69 317 SER A CA 1
ATOM 2612 C C . SER A 1 317 ? 14.983 0.398 8.021 1.00 79.69 317 SER A C 1
ATOM 2614 O O . SER A 1 317 ? 14.124 0.033 8.832 1.00 79.69 317 SER A O 1
ATOM 2616 N N . GLN A 1 318 ? 16.085 -0.332 7.789 1.00 77.44 318 GLN A N 1
ATOM 2617 C CA . GLN A 1 318 ? 16.338 -1.639 8.423 1.00 77.44 318 GLN A CA 1
ATOM 2618 C C . GLN A 1 318 ? 16.322 -1.568 9.956 1.00 77.44 318 GLN A C 1
ATOM 2620 O O . GLN A 1 318 ? 15.846 -2.495 10.606 1.00 77.44 318 GLN A O 1
ATOM 2625 N N . ASP A 1 319 ? 16.792 -0.463 10.534 1.00 70.06 319 ASP A N 1
ATOM 2626 C CA . ASP A 1 319 ? 16.832 -0.225 11.980 1.00 70.06 319 ASP A CA 1
ATOM 2627 C C . ASP A 1 319 ? 15.434 -0.223 12.627 1.00 70.06 319 ASP A C 1
ATOM 2629 O O . ASP A 1 319 ? 15.258 -0.616 13.780 1.00 70.06 319 ASP A O 1
ATOM 2633 N N . VAL A 1 320 ? 14.405 0.181 11.884 1.00 70.00 320 VAL A N 1
ATOM 2634 C CA . VAL A 1 320 ? 13.010 0.130 12.339 1.00 70.00 320 VAL A CA 1
ATOM 2635 C C . VAL A 1 320 ? 12.338 -1.167 11.924 1.00 70.00 320 VAL A C 1
ATOM 2637 O O . VAL A 1 320 ? 11.684 -1.816 12.742 1.00 70.00 320 VAL A O 1
ATOM 2640 N N . ILE A 1 321 ? 12.508 -1.568 10.669 1.00 77.44 321 ILE A N 1
ATOM 2641 C CA . ILE A 1 321 ? 11.765 -2.685 10.086 1.00 77.44 321 ILE A CA 1
ATOM 2642 C C . ILE A 1 321 ? 12.306 -4.041 10.542 1.00 77.44 321 ILE A C 1
ATOM 2644 O O . ILE A 1 321 ? 11.528 -4.966 10.735 1.00 77.44 321 ILE A O 1
ATOM 2648 N N . LEU A 1 322 ? 13.612 -4.185 10.763 1.00 78.00 322 LEU A N 1
ATOM 2649 C CA . LEU A 1 322 ? 14.223 -5.482 11.068 1.00 78.00 322 LEU A CA 1
ATOM 2650 C C . LEU A 1 322 ? 14.821 -5.593 12.470 1.00 78.00 322 LEU A C 1
ATOM 2652 O O . LEU A 1 322 ? 14.983 -6.716 12.957 1.00 78.00 322 LEU A O 1
ATOM 2656 N N . ASP A 1 323 ? 15.176 -4.481 13.116 1.00 70.19 323 ASP A N 1
ATOM 2657 C CA . ASP A 1 323 ? 15.867 -4.531 14.414 1.00 70.19 323 ASP A CA 1
ATOM 2658 C C . ASP A 1 323 ? 14.898 -4.443 15.597 1.00 70.19 323 ASP A C 1
ATOM 2660 O O . ASP A 1 323 ? 15.116 -5.115 16.608 1.00 70.19 323 ASP A O 1
ATOM 2664 N N . HIS A 1 324 ? 13.829 -3.643 15.493 1.00 70.69 324 HIS A N 1
ATOM 2665 C CA . HIS A 1 324 ? 13.066 -3.249 16.683 1.00 70.69 324 HIS A CA 1
ATOM 2666 C C . HIS A 1 324 ? 11.544 -3.220 16.528 1.00 70.69 324 HIS A C 1
ATOM 2668 O O . HIS A 1 324 ? 10.842 -3.738 17.400 1.00 70.69 324 HIS A O 1
ATOM 2674 N N . ASP A 1 325 ? 11.011 -2.619 15.464 1.00 85.56 325 ASP A N 1
ATOM 2675 C CA . ASP A 1 325 ? 9.639 -2.109 15.527 1.00 85.56 325 ASP A CA 1
ATOM 2676 C C . ASP A 1 325 ? 8.621 -2.950 14.739 1.00 85.56 325 ASP A C 1
ATOM 2678 O O . ASP A 1 325 ? 7.455 -2.970 15.133 1.00 85.56 325 ASP A O 1
ATOM 2682 N N . LEU A 1 326 ? 9.013 -3.685 13.686 1.00 92.19 326 LEU A N 1
ATOM 2683 C CA . LEU A 1 326 ? 8.068 -4.526 12.925 1.00 92.19 326 LEU A CA 1
ATOM 2684 C C . LEU A 1 326 ? 7.479 -5.656 13.781 1.00 92.19 326 LEU A C 1
ATOM 2686 O O . LEU A 1 326 ? 6.263 -5.806 13.832 1.00 92.19 326 LEU A O 1
ATOM 2690 N N . ASP A 1 327 ? 8.321 -6.407 14.495 1.00 94.12 327 ASP A N 1
ATOM 2691 C CA . ASP A 1 327 ? 7.885 -7.482 15.404 1.00 94.12 327 ASP A CA 1
ATOM 2692 C C . ASP A 1 327 ? 6.928 -6.953 16.488 1.00 94.12 327 ASP A C 1
ATOM 2694 O O . ASP A 1 327 ? 5.844 -7.491 16.723 1.00 94.12 327 ASP A O 1
ATOM 2698 N N . GLY A 1 328 ? 7.290 -5.827 17.114 1.00 94.75 328 GLY A N 1
ATOM 2699 C CA . GLY A 1 328 ? 6.455 -5.166 18.116 1.00 94.75 328 GLY A CA 1
ATOM 2700 C C . GLY A 1 328 ? 5.137 -4.636 17.545 1.00 94.75 328 GLY A C 1
ATOM 2701 O O . GLY A 1 328 ? 4.101 -4.713 18.211 1.00 94.75 328 GLY A O 1
ATOM 2702 N N . MET A 1 329 ? 5.150 -4.124 16.312 1.00 95.75 329 MET A N 1
ATOM 2703 C CA . MET A 1 329 ? 3.955 -3.661 15.608 1.00 95.75 329 MET A CA 1
ATOM 2704 C C . MET A 1 329 ? 3.002 -4.811 15.302 1.00 95.75 329 MET A C 1
ATOM 2706 O O . MET A 1 329 ? 1.815 -4.683 15.597 1.00 95.75 329 MET A O 1
ATOM 2710 N N . LEU A 1 330 ? 3.501 -5.908 14.725 1.00 97.62 330 LEU A N 1
ATOM 2711 C CA . LEU A 1 330 ? 2.686 -7.069 14.363 1.00 97.62 330 LEU A CA 1
ATOM 2712 C C . LEU A 1 330 ? 2.062 -7.696 15.611 1.00 97.62 330 LEU A C 1
ATOM 2714 O O . LEU A 1 330 ? 0.846 -7.854 15.663 1.00 97.62 330 LEU A O 1
ATOM 2718 N N . ARG A 1 331 ? 2.849 -7.886 16.676 1.00 97.75 331 ARG A N 1
ATOM 2719 C CA . ARG A 1 331 ? 2.337 -8.310 17.989 1.00 97.75 331 ARG A CA 1
ATOM 2720 C C . ARG A 1 331 ? 1.269 -7.364 18.538 1.00 97.75 331 ARG A C 1
ATOM 2722 O O . ARG A 1 331 ? 0.219 -7.819 18.977 1.00 97.75 331 ARG A O 1
ATOM 2729 N N . SER A 1 332 ? 1.498 -6.050 18.485 1.00 98.06 332 SER A N 1
ATOM 2730 C CA . SER A 1 332 ? 0.506 -5.068 18.948 1.00 98.06 332 SER A CA 1
ATOM 2731 C C . SER A 1 332 ? -0.785 -5.139 18.129 1.00 98.06 332 SER A C 1
ATOM 2733 O O . SER A 1 332 ? -1.872 -5.021 18.686 1.00 98.06 332 SER A O 1
ATOM 2735 N N . LEU A 1 333 ? -0.682 -5.323 16.811 1.00 98.56 333 LEU A N 1
ATOM 2736 C CA . LEU A 1 333 ? -1.827 -5.476 15.916 1.00 98.56 333 LEU A CA 1
ATOM 2737 C C . LEU A 1 333 ? -2.624 -6.741 16.255 1.00 98.56 333 LEU A C 1
ATOM 2739 O O . LEU A 1 333 ? -3.837 -6.657 16.437 1.00 98.56 333 LEU A O 1
ATOM 2743 N N . GLU A 1 334 ? -1.950 -7.879 16.409 1.00 98.69 334 GLU A N 1
ATOM 2744 C CA . GLU A 1 334 ? -2.559 -9.148 16.821 1.00 98.69 334 GLU A CA 1
ATOM 2745 C C . GLU A 1 334 ? -3.261 -9.030 18.182 1.00 98.69 334 GLU A C 1
ATOM 2747 O O . GLU A 1 334 ? -4.407 -9.455 18.331 1.00 98.69 334 GLU A O 1
ATOM 2752 N N . GLU A 1 335 ? -2.601 -8.428 19.177 1.00 98.50 335 GLU A N 1
ATOM 2753 C CA . GLU A 1 335 ? -3.152 -8.210 20.518 1.00 98.50 335 GLU A CA 1
ATOM 2754 C C . GLU A 1 335 ? -4.376 -7.290 20.490 1.00 98.50 335 GLU A C 1
ATOM 2756 O O . GLU A 1 335 ? -5.393 -7.607 21.109 1.00 98.50 335 GLU A O 1
ATOM 2761 N N . ILE A 1 336 ? -4.314 -6.181 19.743 1.00 98.62 336 ILE A N 1
ATOM 2762 C CA . ILE A 1 336 ? -5.440 -5.254 19.567 1.00 98.62 336 ILE A CA 1
ATOM 2763 C C . ILE A 1 336 ? -6.621 -5.969 18.911 1.00 98.62 336 ILE A C 1
ATOM 2765 O O . ILE A 1 336 ? -7.752 -5.833 19.385 1.00 98.62 336 ILE A O 1
ATOM 2769 N N . CYS A 1 337 ? -6.378 -6.721 17.835 1.00 98.56 337 CYS A N 1
ATOM 2770 C CA . CYS A 1 337 ? -7.428 -7.451 17.135 1.00 98.56 337 CYS A CA 1
ATOM 2771 C C . CYS A 1 337 ? -8.070 -8.495 18.055 1.00 98.56 337 CYS A C 1
ATOM 2773 O O . CYS A 1 337 ? -9.287 -8.474 18.244 1.00 98.56 337 CYS A O 1
ATOM 2775 N N . ARG A 1 338 ? -7.259 -9.318 18.731 1.00 98.38 338 ARG A N 1
ATOM 2776 C CA . ARG A 1 338 ? -7.725 -10.334 19.686 1.00 98.38 338 ARG A CA 1
ATOM 2777 C C . ARG A 1 338 ? -8.536 -9.724 20.828 1.00 98.38 338 ARG A C 1
ATOM 2779 O O . ARG A 1 338 ? -9.623 -10.209 21.126 1.00 98.38 338 ARG A O 1
ATOM 2786 N N . ALA A 1 339 ? -8.045 -8.647 21.441 1.00 98.19 339 ALA A N 1
ATOM 2787 C CA . ALA A 1 339 ? -8.716 -7.983 22.558 1.00 98.19 339 ALA A CA 1
ATOM 2788 C C . ALA A 1 339 ? -10.065 -7.356 22.166 1.00 98.19 339 ALA A C 1
ATOM 2790 O O . ALA A 1 339 ? -10.946 -7.219 23.013 1.00 98.19 339 ALA A O 1
ATOM 2791 N N . ARG A 1 340 ? -10.237 -6.981 20.893 1.00 97.94 340 ARG A N 1
ATOM 2792 C CA . ARG A 1 340 ? -11.473 -6.382 20.361 1.00 97.94 340 ARG A CA 1
ATOM 2793 C C . ARG A 1 340 ? -12.384 -7.385 19.644 1.00 97.94 340 ARG A C 1
ATOM 2795 O O . ARG A 1 340 ? -13.458 -6.997 19.192 1.00 97.94 340 ARG A O 1
ATOM 2802 N N . GLY A 1 341 ? -11.974 -8.650 19.537 1.00 98.12 341 GLY A N 1
ATOM 2803 C CA . GLY A 1 341 ? -12.693 -9.681 18.783 1.00 98.12 341 GLY A CA 1
ATOM 2804 C C . GLY A 1 341 ? -12.670 -9.476 17.264 1.00 98.12 341 GLY A C 1
ATOM 2805 O O . GLY A 1 341 ? -13.517 -10.026 16.573 1.00 98.12 341 GLY A O 1
ATOM 2806 N N . ILE A 1 342 ? -11.735 -8.677 16.750 1.00 98.69 342 ILE A N 1
ATOM 2807 C CA . ILE A 1 342 ? -11.563 -8.424 15.316 1.00 98.69 342 ILE A CA 1
ATOM 2808 C C . ILE A 1 342 ? -10.825 -9.611 14.695 1.00 98.69 342 ILE A C 1
ATOM 2810 O O . ILE A 1 342 ? -9.771 -10.012 15.195 1.00 98.69 342 ILE A O 1
ATOM 2814 N N . THR A 1 343 ? -11.326 -10.120 13.573 1.00 98.81 343 THR A N 1
ATOM 2815 C CA . THR A 1 343 ? -10.629 -11.128 12.769 1.00 98.81 343 THR A CA 1
ATOM 2816 C C . THR A 1 343 ? -9.539 -10.450 11.941 1.00 98.81 343 THR A C 1
ATOM 2818 O O . THR A 1 343 ? -9.814 -9.531 11.174 1.00 98.81 343 THR A O 1
ATOM 2821 N N . LEU A 1 344 ? -8.287 -10.862 12.117 1.00 98.88 344 LEU A N 1
ATOM 2822 C CA . LEU A 1 344 ? -7.134 -10.320 11.396 1.00 98.88 344 LEU A CA 1
ATOM 2823 C C . LEU A 1 344 ? -6.802 -11.206 10.194 1.00 98.88 344 LEU A C 1
ATOM 2825 O O . LEU A 1 344 ? -6.789 -12.429 10.332 1.00 98.88 344 LEU A O 1
ATOM 2829 N N . HIS A 1 345 ? -6.473 -10.573 9.068 1.00 98.81 345 HIS A N 1
ATOM 2830 C CA . HIS A 1 345 ? -5.989 -11.206 7.845 1.00 98.81 345 HIS A CA 1
ATOM 2831 C C . HIS A 1 345 ? -4.699 -10.521 7.391 1.00 98.81 345 HIS A C 1
ATOM 2833 O O . HIS A 1 345 ? -4.700 -9.310 7.152 1.00 98.81 345 HIS A O 1
ATOM 2839 N N . TYR A 1 346 ? -3.614 -11.279 7.241 1.00 98.81 346 TYR A N 1
ATOM 2840 C CA . TYR A 1 346 ? -2.397 -10.785 6.592 1.00 98.81 346 TYR A CA 1
ATOM 2841 C C . TYR A 1 346 ? -2.446 -11.088 5.102 1.00 98.81 346 TYR A C 1
ATOM 2843 O O . TYR A 1 346 ? -2.550 -12.251 4.714 1.00 98.81 346 TYR A O 1
ATOM 2851 N N . VAL A 1 347 ? -2.374 -10.054 4.263 1.00 98.75 347 VAL A N 1
ATOM 2852 C CA . VAL A 1 347 ? -2.523 -10.183 2.806 1.00 98.75 347 VAL A CA 1
ATOM 2853 C C . VAL A 1 347 ? -1.441 -9.404 2.053 1.00 98.75 347 VAL A C 1
ATOM 2855 O O . VAL A 1 347 ? -0.861 -8.452 2.574 1.00 98.75 347 VAL A O 1
ATOM 2858 N N . THR A 1 348 ? -1.176 -9.801 0.809 1.00 98.81 348 THR A N 1
ATOM 2859 C CA . THR A 1 348 ? -0.369 -9.030 -0.153 1.00 98.81 348 THR A CA 1
ATOM 2860 C C . THR A 1 348 ? -1.235 -8.006 -0.887 1.00 98.81 348 THR A C 1
ATOM 2862 O O . THR A 1 348 ? -2.465 -8.050 -0.810 1.00 98.81 348 THR A O 1
ATOM 2865 N N . ALA A 1 349 ? -0.608 -7.090 -1.628 1.00 98.81 349 ALA A N 1
ATOM 2866 C CA . ALA A 1 349 ? -1.295 -6.099 -2.457 1.00 98.81 349 ALA A CA 1
ATOM 2867 C C . ALA A 1 349 ? -2.297 -6.740 -3.439 1.00 98.81 349 ALA A C 1
ATOM 2869 O O . ALA A 1 349 ? -3.447 -6.305 -3.528 1.00 98.81 349 ALA A O 1
ATOM 2870 N N . ARG A 1 350 ? -1.893 -7.816 -4.123 1.00 98.69 350 ARG A N 1
ATOM 2871 C CA . ARG A 1 350 ? -2.750 -8.594 -5.029 1.00 98.69 350 ARG A CA 1
ATOM 2872 C C . ARG A 1 350 ? -3.957 -9.205 -4.325 1.00 98.69 350 ARG A C 1
ATOM 2874 O O . ARG A 1 350 ? -5.081 -9.117 -4.817 1.00 98.69 350 ARG A O 1
ATOM 2881 N N . GLU A 1 351 ? -3.742 -9.824 -3.168 1.00 98.81 351 GLU A N 1
ATOM 2882 C CA . GLU A 1 351 ? -4.836 -10.416 -2.402 1.00 98.81 351 GLU A CA 1
ATOM 2883 C C . GLU A 1 351 ? -5.793 -9.343 -1.883 1.00 98.81 351 GLU A C 1
ATOM 2885 O O . GLU A 1 351 ? -7.000 -9.509 -2.008 1.00 98.81 351 GLU A O 1
ATOM 2890 N N . ALA A 1 352 ? -5.288 -8.208 -1.392 1.00 98.88 352 ALA A N 1
ATOM 2891 C CA . ALA A 1 352 ? -6.136 -7.083 -1.004 1.00 98.88 352 ALA A CA 1
ATOM 2892 C C . ALA A 1 352 ? -7.009 -6.600 -2.174 1.00 98.88 352 ALA A C 1
ATOM 2894 O O . ALA A 1 352 ? -8.212 -6.412 -1.992 1.00 98.88 352 ALA A O 1
ATOM 2895 N N . TYR A 1 353 ? -6.443 -6.477 -3.380 1.00 98.81 353 TYR A N 1
ATOM 2896 C CA . TYR A 1 353 ? -7.210 -6.174 -4.590 1.00 98.81 353 TYR A CA 1
ATOM 2897 C C . TYR A 1 353 ? -8.303 -7.221 -4.859 1.00 98.81 353 TYR A C 1
ATOM 2899 O O . TYR A 1 353 ? -9.455 -6.868 -5.107 1.00 98.81 353 TYR A O 1
ATOM 2907 N N . ASN A 1 354 ? -7.989 -8.513 -4.750 1.00 98.81 354 ASN A N 1
ATOM 2908 C CA . ASN A 1 354 ? -8.978 -9.579 -4.926 1.00 98.81 354 ASN A CA 1
ATOM 2909 C C . ASN A 1 354 ? -10.124 -9.505 -3.917 1.00 98.81 354 ASN A C 1
ATOM 2911 O O . ASN A 1 354 ? -11.280 -9.677 -4.303 1.00 98.81 354 ASN A O 1
ATOM 2915 N N . LEU A 1 355 ? -9.822 -9.206 -2.653 1.00 98.88 355 LEU A N 1
ATOM 2916 C CA . LEU A 1 355 ? -10.834 -9.021 -1.616 1.00 98.88 355 LEU A CA 1
ATOM 2917 C C . LEU A 1 355 ? -11.725 -7.812 -1.913 1.00 98.88 355 LEU A C 1
ATOM 2919 O O . LEU A 1 355 ? -12.943 -7.904 -1.765 1.00 98.88 355 LEU A O 1
ATOM 2923 N N . VAL A 1 356 ? -11.152 -6.711 -2.409 1.00 98.88 356 VAL A N 1
ATOM 2924 C CA . VAL A 1 356 ? -11.927 -5.556 -2.886 1.00 98.88 356 VAL A CA 1
ATOM 2925 C C . VAL A 1 356 ? -12.856 -5.961 -4.032 1.00 98.88 356 VAL A C 1
ATOM 2927 O O . VAL A 1 356 ? -14.053 -5.692 -3.964 1.00 98.88 356 VAL A O 1
ATOM 2930 N N . LYS A 1 357 ? -12.350 -6.660 -5.056 1.00 98.75 357 LYS A N 1
ATOM 2931 C CA . LYS A 1 357 ? -13.162 -7.116 -6.200 1.00 98.75 357 LYS A CA 1
ATOM 2932 C C . LYS A 1 357 ? -14.233 -8.133 -5.796 1.00 98.75 357 LYS A C 1
ATOM 2934 O O . LYS A 1 357 ? -15.318 -8.149 -6.376 1.00 98.75 357 LYS A O 1
ATOM 2939 N N . ALA A 1 358 ? -13.970 -8.967 -4.794 1.00 98.62 358 ALA A N 1
ATOM 2940 C CA . ALA A 1 358 ? -14.962 -9.883 -4.243 1.00 98.62 358 ALA A CA 1
ATOM 2941 C C . ALA A 1 358 ? -16.080 -9.117 -3.519 1.00 98.62 358 ALA A C 1
ATOM 2943 O O . ALA A 1 358 ? -17.260 -9.344 -3.800 1.00 98.62 358 ALA A O 1
ATOM 2944 N N . ALA A 1 359 ? -15.724 -8.177 -2.641 1.00 98.50 359 ALA A N 1
ATOM 2945 C CA . ALA A 1 359 ? -16.679 -7.307 -1.958 1.00 98.50 359 ALA A CA 1
ATOM 2946 C C . ALA A 1 359 ? -17.529 -6.501 -2.952 1.00 98.50 359 ALA A C 1
ATOM 2948 O O . ALA A 1 359 ? -18.755 -6.487 -2.851 1.00 98.50 359 ALA A O 1
ATOM 2949 N N . GLU A 1 360 ? -16.894 -5.897 -3.956 1.00 98.50 360 GLU A N 1
ATOM 2950 C CA . GLU A 1 360 ? -17.550 -5.166 -5.044 1.00 98.50 360 GLU A CA 1
ATOM 2951 C C . GLU A 1 360 ? -18.549 -6.049 -5.805 1.00 98.50 360 GLU A C 1
ATOM 2953 O O . GLU A 1 360 ? -19.676 -5.636 -6.069 1.00 98.50 360 GLU A O 1
ATOM 2958 N N . ALA A 1 361 ? -18.197 -7.309 -6.074 1.00 98.19 361 ALA A N 1
ATOM 2959 C CA . ALA A 1 361 ? -19.093 -8.294 -6.679 1.00 98.19 361 ALA A CA 1
ATOM 2960 C C . ALA A 1 361 ? -20.196 -8.812 -5.727 1.00 98.19 361 ALA A C 1
ATOM 2962 O O . ALA A 1 361 ? -20.923 -9.751 -6.060 1.00 98.19 361 ALA A O 1
ATOM 2963 N N . GLY A 1 362 ? -20.324 -8.233 -4.532 1.00 97.69 362 GLY A N 1
ATOM 2964 C CA . GLY A 1 362 ? -21.341 -8.577 -3.547 1.00 97.69 362 GLY A CA 1
ATOM 2965 C C . GLY A 1 362 ? -21.029 -9.815 -2.716 1.00 97.69 362 GLY A C 1
ATOM 2966 O O . GLY A 1 362 ? -21.900 -10.255 -1.962 1.00 97.69 362 GLY A O 1
ATOM 2967 N N . LYS A 1 363 ? -19.807 -10.358 -2.782 1.00 98.12 363 LYS A N 1
ATOM 2968 C CA . LYS A 1 363 ? -19.377 -11.405 -1.846 1.00 98.12 363 LYS A CA 1
ATOM 2969 C C . LYS A 1 363 ? -19.355 -10.855 -0.418 1.00 98.12 363 LYS A C 1
ATOM 2971 O O . LYS A 1 363 ? -19.213 -9.652 -0.204 1.00 98.12 363 LYS A O 1
ATOM 2976 N N . SER A 1 364 ? -19.591 -11.729 0.548 1.00 96.12 364 SER A N 1
ATOM 2977 C CA . SER A 1 364 ? -19.660 -11.415 1.975 1.00 96.12 364 SER A CA 1
ATOM 2978 C C . SER A 1 364 ? -19.195 -12.625 2.784 1.00 96.12 364 SER A C 1
ATOM 2980 O O . SER A 1 364 ? -18.918 -13.684 2.217 1.00 96.12 364 SER A O 1
ATOM 2982 N N . GLY A 1 365 ? -19.121 -12.479 4.106 1.00 95.94 365 GLY A N 1
ATOM 2983 C CA . GLY A 1 365 ? -18.639 -13.536 4.990 1.00 95.94 365 GLY A CA 1
ATOM 2984 C C . GLY A 1 365 ? -17.127 -13.464 5.163 1.00 95.94 365 GLY A C 1
ATOM 2985 O O . GLY A 1 365 ? -16.593 -12.382 5.395 1.00 95.94 365 GLY A O 1
ATOM 2986 N N . ASN A 1 366 ? -16.456 -14.611 5.086 1.00 97.25 366 ASN A N 1
ATOM 2987 C CA . ASN A 1 366 ? -15.035 -14.731 5.387 1.00 97.25 366 ASN A CA 1
ATOM 2988 C C . ASN A 1 366 ? -14.157 -14.296 4.191 1.00 97.25 366 ASN A C 1
ATOM 2990 O O . ASN A 1 366 ? -14.234 -14.929 3.138 1.00 97.25 366 ASN A O 1
ATOM 2994 N N . PRO A 1 367 ? -13.285 -13.275 4.333 1.00 97.44 367 PRO A N 1
ATOM 2995 C CA . PRO A 1 367 ? -12.352 -12.872 3.279 1.00 97.44 367 PRO A CA 1
ATOM 2996 C C . PRO A 1 367 ? -11.409 -13.983 2.801 1.00 97.44 367 PRO A C 1
ATOM 2998 O O . PRO A 1 367 ? -11.003 -13.963 1.642 1.00 97.44 367 PRO A O 1
ATOM 3001 N N . GLU A 1 368 ? -11.063 -14.960 3.649 1.00 96.88 368 GLU A N 1
ATOM 3002 C CA . GLU A 1 368 ? -10.140 -16.049 3.275 1.00 96.88 368 GLU A CA 1
ATOM 3003 C C . GLU A 1 368 ? -10.568 -16.792 2.005 1.00 96.88 368 GLU A C 1
ATOM 3005 O O . GLU A 1 368 ? -9.721 -17.193 1.207 1.00 96.88 368 GLU A O 1
ATOM 3010 N N . ASP A 1 369 ? -11.877 -16.905 1.775 1.00 97.94 369 ASP A N 1
ATOM 3011 C CA . ASP A 1 369 ? -12.448 -17.628 0.639 1.00 97.94 369 ASP A CA 1
ATOM 3012 C C . ASP A 1 369 ? -12.197 -16.918 -0.710 1.00 97.94 369 ASP A C 1
ATOM 3014 O O . ASP A 1 369 ? -12.478 -17.473 -1.775 1.00 97.94 369 ASP A O 1
ATOM 3018 N N . PHE A 1 370 ? -11.670 -15.685 -0.687 1.00 98.38 370 PHE A N 1
ATOM 3019 C CA . PHE A 1 370 ? -11.586 -14.796 -1.848 1.00 98.38 370 PHE A CA 1
ATOM 3020 C C . PHE A 1 370 ? -10.181 -14.244 -2.135 1.00 98.38 370 PHE A C 1
ATOM 3022 O O . PHE A 1 370 ? -10.045 -13.355 -2.978 1.00 98.38 370 PHE A O 1
ATOM 3029 N N . ARG A 1 371 ? -9.121 -14.768 -1.501 1.00 97.62 371 ARG A N 1
ATOM 3030 C CA . ARG A 1 371 ? -7.732 -14.287 -1.698 1.00 97.62 371 ARG A CA 1
ATOM 3031 C C . ARG A 1 371 ? -7.268 -14.304 -3.161 1.00 97.62 371 ARG A C 1
ATOM 3033 O O . ARG A 1 371 ? -6.488 -13.448 -3.566 1.00 97.62 371 ARG A O 1
ATOM 3040 N N . ASP A 1 372 ? -7.796 -15.224 -3.966 1.00 96.88 372 ASP A N 1
ATOM 3041 C CA . ASP A 1 372 ? -7.454 -15.406 -5.384 1.00 96.88 372 ASP A CA 1
ATOM 3042 C C . ASP A 1 372 ? -8.660 -15.163 -6.325 1.00 96.88 372 ASP A C 1
ATOM 3044 O O . ASP A 1 372 ? -8.776 -15.798 -7.370 1.00 96.88 372 ASP A O 1
ATOM 3048 N N . TYR A 1 373 ? -9.594 -14.277 -5.946 1.00 97.56 373 TYR A N 1
ATOM 3049 C CA . TYR A 1 373 ? -10.891 -14.109 -6.626 1.00 97.56 373 TYR A CA 1
ATOM 3050 C C . TYR A 1 373 ? -10.820 -13.693 -8.110 1.00 97.56 373 TYR A C 1
ATOM 3052 O O . TYR A 1 373 ? -11.525 -14.270 -8.940 1.00 97.56 373 TYR A O 1
ATOM 3060 N N . ARG A 1 374 ? -10.020 -12.674 -8.455 1.00 95.38 374 ARG A N 1
ATOM 3061 C CA . ARG A 1 374 ? -9.935 -12.087 -9.810 1.00 95.38 374 ARG A CA 1
ATOM 3062 C C . ARG A 1 374 ? -8.568 -12.337 -10.444 1.00 95.38 374 ARG A C 1
ATOM 3064 O O . ARG A 1 374 ? -8.492 -12.817 -11.571 1.00 95.38 374 ARG A O 1
ATOM 3071 N N . VAL A 1 375 ? -7.513 -11.993 -9.714 1.00 96.44 375 VAL A N 1
ATOM 3072 C CA . VAL A 1 375 ? -6.103 -12.129 -10.084 1.00 96.44 375 VAL A CA 1
ATOM 3073 C C . VAL A 1 375 ? -5.569 -13.413 -9.446 1.00 96.44 375 VAL A C 1
ATOM 3075 O O . VAL A 1 375 ? -5.473 -13.473 -8.214 1.00 96.44 375 VAL A O 1
ATOM 3078 N N . PRO A 1 376 ? -5.224 -14.447 -10.235 1.00 95.75 376 PRO A N 1
ATOM 3079 C CA . PRO A 1 376 ? -4.668 -15.687 -9.702 1.00 95.75 376 PRO A CA 1
ATOM 3080 C C . PRO A 1 376 ? -3.350 -15.454 -8.957 1.00 95.75 376 PRO A C 1
ATOM 3082 O O . PRO A 1 376 ? -2.733 -14.395 -9.070 1.00 95.75 376 PRO A O 1
ATOM 3085 N N . LYS A 1 377 ? -2.875 -16.477 -8.243 1.00 95.75 377 LYS A N 1
ATOM 3086 C CA . LYS A 1 377 ? -1.524 -16.466 -7.663 1.00 95.75 377 LYS A CA 1
ATOM 3087 C C . LYS A 1 377 ? -0.468 -16.165 -8.736 1.00 95.75 377 LYS A C 1
ATOM 3089 O O . LYS A 1 377 ? -0.644 -16.596 -9.877 1.00 95.75 377 LYS A O 1
ATOM 3094 N N . PRO A 1 378 ? 0.639 -15.487 -8.400 1.00 95.25 378 PRO A N 1
ATOM 3095 C CA . PRO A 1 378 ? 1.711 -15.213 -9.353 1.00 95.25 378 PRO A CA 1
ATOM 3096 C C . PRO A 1 378 ? 2.452 -16.497 -9.750 1.00 95.25 378 PRO A C 1
ATOM 3098 O O . PRO A 1 378 ? 2.517 -17.451 -8.971 1.00 95.25 378 PRO A O 1
ATOM 3101 N N . ALA A 1 379 ? 3.055 -16.537 -10.937 1.00 95.00 379 ALA A N 1
ATOM 3102 C CA . ALA A 1 379 ? 3.821 -17.690 -11.418 1.00 95.00 379 ALA A CA 1
ATOM 3103 C C . ALA A 1 379 ? 5.018 -18.029 -10.513 1.00 95.00 379 ALA A C 1
ATOM 3105 O O . ALA A 1 379 ? 5.333 -19.215 -10.342 1.00 95.00 379 ALA A O 1
ATOM 3106 N N . THR A 1 380 ? 5.607 -17.032 -9.842 1.00 93.50 380 THR A N 1
ATOM 3107 C CA . THR A 1 380 ? 6.619 -17.224 -8.787 1.00 93.50 380 THR A CA 1
ATOM 3108 C C . THR A 1 380 ? 6.170 -18.208 -7.702 1.00 93.50 380 THR A C 1
ATOM 3110 O O . THR A 1 380 ? 6.977 -19.020 -7.258 1.00 93.50 380 THR A O 1
ATOM 3113 N N . SER A 1 381 ? 4.879 -18.259 -7.350 1.00 89.06 381 SER A N 1
ATOM 3114 C CA . SER A 1 381 ? 4.348 -19.199 -6.343 1.00 89.06 381 SER A CA 1
ATOM 3115 C C . SER A 1 381 ? 4.528 -20.679 -6.713 1.00 89.06 381 SER A C 1
ATOM 3117 O O . SER A 1 381 ? 4.534 -21.546 -5.844 1.00 89.06 381 SER A O 1
ATOM 3119 N N . THR A 1 382 ? 4.715 -20.984 -8.000 1.00 86.88 382 THR A N 1
ATOM 3120 C CA . THR A 1 382 ? 4.936 -22.350 -8.506 1.00 86.88 382 THR A CA 1
ATOM 3121 C C . THR A 1 382 ? 6.404 -22.636 -8.829 1.00 86.88 382 THR A C 1
ATOM 3123 O O . THR A 1 382 ? 6.738 -23.729 -9.288 1.00 86.88 382 THR A O 1
ATOM 3126 N N . LEU A 1 383 ? 7.305 -21.669 -8.612 1.00 87.00 383 LEU A N 1
ATOM 3127 C CA . LEU A 1 383 ? 8.718 -21.755 -8.994 1.00 87.00 383 LEU A CA 1
ATOM 3128 C C . LEU A 1 383 ? 9.417 -22.976 -8.379 1.00 87.00 383 LEU A C 1
ATOM 3130 O O . LEU A 1 383 ? 10.084 -23.725 -9.092 1.00 87.00 383 LEU A O 1
ATOM 3134 N N . LEU A 1 384 ? 9.233 -23.215 -7.077 1.00 87.00 384 LEU A N 1
ATOM 3135 C CA . LEU A 1 384 ? 9.852 -24.349 -6.378 1.00 87.00 384 LEU A CA 1
ATOM 3136 C C . LEU A 1 384 ? 9.351 -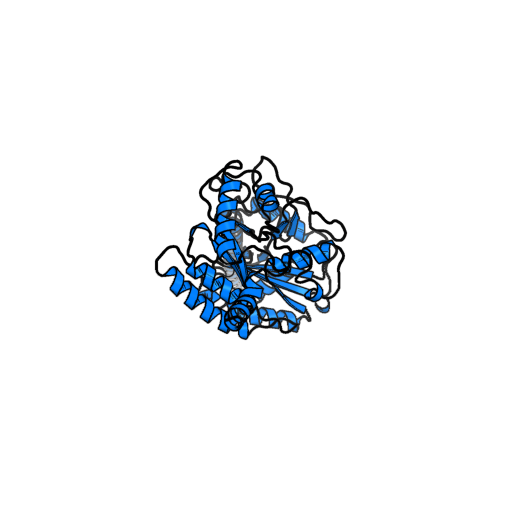25.697 -6.907 1.00 87.00 384 LEU A C 1
ATOM 3138 O O . LEU A 1 384 ? 10.151 -26.597 -7.162 1.00 87.00 384 LEU A O 1
ATOM 3142 N N . GLN A 1 385 ? 8.041 -25.821 -7.139 1.00 84.19 385 GLN A N 1
ATOM 3143 C CA . GLN A 1 385 ? 7.438 -27.031 -7.700 1.00 84.19 385 GLN A CA 1
ATOM 3144 C C . GLN A 1 385 ? 7.960 -27.313 -9.116 1.00 84.19 385 GLN A C 1
ATOM 3146 O O . GLN A 1 385 ? 8.300 -28.455 -9.438 1.00 84.19 385 GLN A O 1
ATOM 3151 N N . ARG A 1 386 ? 8.069 -26.273 -9.954 1.00 84.62 386 ARG A N 1
ATOM 3152 C CA . ARG A 1 386 ? 8.620 -26.378 -11.313 1.00 84.62 386 ARG A CA 1
ATOM 3153 C C . ARG A 1 386 ? 10.093 -26.795 -11.293 1.00 84.62 386 ARG A C 1
ATOM 3155 O O . ARG A 1 386 ? 10.465 -27.704 -12.030 1.00 84.62 386 ARG A O 1
ATOM 3162 N N . ARG A 1 387 ? 10.912 -26.215 -10.405 1.00 86.19 387 ARG A N 1
ATOM 3163 C CA . ARG A 1 387 ? 12.328 -26.597 -10.232 1.00 86.19 387 ARG A CA 1
ATOM 3164 C C . ARG A 1 387 ? 12.492 -28.049 -9.771 1.00 86.19 387 ARG A C 1
ATOM 3166 O O . ARG A 1 387 ? 13.312 -28.767 -10.333 1.00 86.19 387 ARG A O 1
ATOM 3173 N N . ALA A 1 388 ? 11.691 -28.501 -8.806 1.00 82.88 388 ALA A N 1
ATOM 3174 C CA . ALA A 1 388 ? 11.718 -29.889 -8.338 1.00 82.88 388 ALA A CA 1
ATOM 3175 C C . ALA A 1 388 ? 11.291 -30.888 -9.432 1.00 82.88 388 ALA A C 1
ATOM 3177 O O . ALA A 1 388 ? 11.894 -31.952 -9.581 1.00 82.88 388 ALA A O 1
ATOM 3178 N N . SER A 1 389 ? 10.286 -30.529 -10.236 1.00 85.38 389 SER A N 1
ATOM 3179 C CA . SER A 1 389 ? 9.825 -31.351 -11.365 1.00 85.38 389 SER A CA 1
ATOM 3180 C C . SER A 1 389 ? 10.885 -31.447 -12.469 1.00 85.38 389 SER A C 1
ATOM 3182 O O . SER A 1 389 ? 11.121 -32.522 -13.006 1.00 85.38 389 SER A O 1
ATOM 3184 N N . ALA A 1 390 ? 11.582 -30.346 -12.770 1.00 83.50 390 ALA A N 1
ATOM 3185 C CA . ALA A 1 390 ? 12.680 -30.342 -13.736 1.00 83.50 390 ALA A CA 1
ATOM 3186 C C . ALA A 1 390 ? 13.877 -31.192 -13.272 1.00 83.50 390 ALA A C 1
ATOM 3188 O O . ALA A 1 390 ? 14.483 -31.887 -14.080 1.00 83.50 390 ALA A O 1
ATOM 3189 N N . ALA A 1 391 ? 14.191 -31.176 -11.972 1.00 80.69 391 ALA A N 1
ATOM 3190 C CA . ALA A 1 391 ? 15.284 -31.963 -11.401 1.00 80.69 391 ALA A CA 1
ATOM 3191 C C . ALA A 1 391 ? 14.996 -33.476 -11.324 1.00 80.69 391 ALA A C 1
ATOM 3193 O O . ALA A 1 391 ? 15.934 -34.258 -11.239 1.00 80.69 391 ALA A O 1
ATOM 3194 N N . SER A 1 392 ? 13.722 -33.884 -11.332 1.00 77.56 392 SER A N 1
ATOM 3195 C CA . SER A 1 392 ? 13.293 -35.295 -11.275 1.00 77.56 392 SER A CA 1
ATOM 3196 C C . SER A 1 392 ? 12.978 -35.911 -12.645 1.00 77.56 392 SER A C 1
ATOM 3198 O O . SER A 1 392 ? 12.737 -37.112 -12.728 1.00 77.56 392 SER A O 1
ATOM 3200 N N . GLY A 1 393 ? 12.958 -35.095 -13.705 1.00 63.22 393 GLY A N 1
ATOM 3201 C CA . GLY A 1 393 ? 12.800 -35.519 -15.101 1.00 63.22 393 GLY A CA 1
ATOM 3202 C C . GLY A 1 393 ? 14.119 -35.702 -15.868 1.00 63.22 393 GLY A C 1
ATOM 3203 O O . GLY A 1 393 ? 14.076 -35.923 -17.079 1.00 63.22 393 GLY A O 1
ATOM 3204 N N . LEU A 1 394 ? 15.258 -35.581 -15.177 1.00 50.78 394 LEU A N 1
ATOM 3205 C CA . LEU A 1 394 ? 16.592 -36.046 -15.582 1.00 50.78 394 LEU A CA 1
ATOM 3206 C C . LEU A 1 394 ? 16.867 -37.387 -14.897 1.00 50.78 394 LEU A C 1
ATOM 3208 O O . LEU A 1 394 ? 17.544 -38.227 -15.530 1.00 50.78 394 LEU A O 1
#

Foldseek 3Di:
DVVVVVVVVVVVVVVVVVVVVVVVVLVVLLVCLCQQQVCVFAVVVVVVVVVDDDDADAQLLAEEAEAEEEQADLDLDPCSLVLLVVLLVLLVVLQVVFAFLVRQTFAHEYQYELVSVDLNSLLVVLLCVLVPRYAYAHEYQDFADEQVCVLVVVVVSQVSSVVNLHQWFDDDDIARAHEYAYHVLQPQNLDRRHHYAPRFQSCVVRHYQAYEHDDPGSDSSGANDALAKFFFDGDRDGNSVSDGHGLAAPDDDDRTHIYDAADWDADSVSRDIDRQECAPVHPDDLVNLVRRQVSQYARHVASNYRYHYHYYNCSVRVCRNRPDGVSVNSVSNNVVSVVSSHGYDNAYPQQVSQLSNCVSPVHDDDSVVGSQPPGHHGPSNCVVVVVVVVVVVD

pLDDT: mean 94.22, std 6.81, range [50.78, 98.88]

Secondary structure (DSSP, 8-state):
-HHHHHHHHHHHHHHHHHHHHHHHHHHHHHHHHHHHTTHHHHHHHHHHHHHSPPP---GGG-EEEEEEEEE----SSTTHHHHHHHHHHHHHHHHTT-B-TTSPBP-EEEEEEGGG--HHHHHHHHHHHHTTSEEEEEEE---S--TTTHHHHHHHHHHHHHTTTTTBB-SSS--B-EEEEETTS-GGGTSTTT--TTHHHHHHHTTEEEE-----TTSTTS-SS-S-EEEPPP-SSS-GGGS-EEPBTT----SSPEEEPPP-EEETTTTEEE-SB-BTTB---HHHHHHHHHT-B--BT-TTEEEEEEEE-TTT-HHHHTTTHHHHHHHHHHHHHHHHTPEEEE--HHHHHHHHHHHHTT--S-GGGGTTSSSPPBGGGGHHHHHHHHHH--

Radius of gyration: 23.04 Å; Cα contacts (8 Å, |Δi|>4): 779; chains: 1; bounding box: 51×78×80 Å

Nearest PDB structures (foldseek):
  1v93-assembly1_A  TM=4.171E-01  e=1.002E-01  Thermus thermophilus HB8
  7th5-assembly1_B  TM=4.251E-01  e=1.427E-01  Thermus thermophilus HB8
  3hxq-assembly1_A  TM=2.230E-01  e=2.718E+00  Homo sapiens

=== Feature glossary ===
Key to the feature types in this record:

Secondary structure (8-state, DSSP). Secondary structure is the local, repeating backbone conformation. DSSP classifies it into eight states by reading the hydrogen-bond network: three helix types (H, G, I), two β types (E, B), two non-regular types (T, S), and unstructured coil (-).

Backbone torsions (φ/ψ). Backbone dihedral angles. Every residue except chain termini has a φ (preceding-C → N → Cα → C) and a ψ (N → Cα → C → next-N). They are reported in degrees following the IUPAC sign convention. Secondary structure is essentially a statement about which (φ, ψ) basin each residue occupies.

Predicted aligned error. Predicted Aligned Error (PAE) is an AlphaFold confidence matrix: entry (i, j) is the expected error in the position of residue j, in ångströms, when the prediction is superimposed on the true structure at residue i. Low PAE within a block of residues means that block is internally rigid and well-predicted; high PAE between two blocks means their relative placement is uncertain even if each block individually is confident.

B-factor. B-factor (Debye–Waller factor) reflects atomic displacement in the crystal lattice. It is an experimental observable (units Å²), not a prediction; low values mean the atom is pinned down, high values mean it moves or is heterogeneous across the crystal.

Secondary structure (3-state, P-SEA). Three-state secondary structure (P-SEA) collapses the eight DSSP classes into helix (a), strand (b), and coil (c). P-SEA assigns these from Cα geometry alone — distances and angles — without requiring backbone oxygens, so it works on any Cα trace.

Sequence. Primary structure: the covalent order of the twenty standard amino acids along the backbone. Two proteins with the same sequence will (almost always) fold to the same structure; two with 30% identity often share a fold but not the details.

pLDDT. pLDDT is the predicted lDDT-Cα score: AlphaFold's confidence that the local environment of each residue (all inter-atomic distances within 15 Å) is correctly placed. It is a per-residue number between 0 and 100, with higher meaning more reliable.

InterPro / GO / CATH / organism. Functional annotations link the protein to curated databases. InterPro entries identify conserved domains and families by matching the sequence against member-database signatures (Pfam, PROSITE, CDD, …). Gene Ontology (GO) terms describe molecular function, biological process, and cellular component in a controlled vocabulary. CATH places the structure in a hierarchical fold classification (Class/Architecture/Topology/Homologous-superfamily). The organism is the source species.

Contact-map, Ramachandran, and PAE plots. Three diagnostic plots accompany the record. The Cα contact map visualizes the tertiary structure as a 2D adjacency matrix (8 Å cutoff, sequence-local contacts suppressed). The Ramachandran plot shows the distribution of backbone (φ, ψ) torsions, with points in the α and β basins reflecting secondary structure content. The PAE plot shows AlphaFold's inter-residue confidence as a color matrix.

mmCIF coordinates. The mmCIF table is the protein's shape written out atom by atom. For each backbone N, Cα, C, and carbonyl O, it records an (x, y, z) coordinate triple in Å plus the residue type, chain letter, and residue number.

Radius of gyration, Cα contacts, bounding box. Three whole-structure scalars: the radius of gyration (RMS distance of Cα from centroid, in Å), the count of Cα–Cα contacts (pairs closer than 8 Å and separated by more than four residues in sequence — i.e. tertiary, not local, contacts), and the bounding-box dimensions. Together they distinguish compact globular folds from extended fibres or disordered chains.

Foldseek 3Di. The Foldseek 3Di string encodes local tertiary geometry as a 20-letter alphabet — one character per residue — derived from the relative positions of nearby Cα atoms. Unlike the amino-acid sequence, 3Di is a direct function of the 3D structure, so two proteins with the same fold have similar 3Di strings even at low sequence identity.

Rendered structure images. Six rendered views show the 3D structure from the faces of a cube — i.e. along ±x, ±y, ±z. Rendering representation is drawn randomly per protein from cartoon (secondary-structure ribbons), sticks (backbone bonds), or molecular surface; coloring is either N→C rainbow (blue at the N-terminus through red at the C-terminus) or one color per chain.

Nearest PDB structures. The Foldseek neighbor list gives the closest experimentally determined structures in the PDB, ranked by structural alignment. TM-score near 1 means near-identical fold; near 0.3 means only rough topology match. This is how one finds what a novel AlphaFold prediction most resembles in the solved-structure universe.

Solvent-accessible surface area. SASA measures how much of the protein is reachable by solvent. It is computed by rolling a water-sized probe over the atomic surface and summing the exposed area (Å²). Per-residue SASA distinguishes core (buried, low SASA) from surface (exposed, high SASA) residues; total SASA is a whole-molecule size measure.